Protein 4OVS (pdb70)

Radius of gyration: 34.83 Å; Cα contacts (8 Å, |Δi|>4): 1143; chains: 2; bounding box: 95×48×91 Å

Structure (mmCIF, N/CA/C/O backbone):
data_4OVS
#
_entry.id   4OVS
#
_cell.length_a   83.637
_cell.length_b   49.146
_cell.length_c   96.030
_cell.angle_alpha   90.000
_cell.angle_beta   109.330
_cell.angle_gamma   90.000
#
_symmetry.space_group_name_H-M   'P 1 21 1'
#
loop_
_entity.id
_entity.type
_entity.pdbx_description
1 polymer 'TRAP dicarboxylate transporter, DctP subunit'
2 non-polymer 'SUCCINIC ACID'
3 non-polymer 'CHLORIDE ION'
4 water water
#
loop_
_atom_site.group_PDB
_atom_site.id
_atom_site.type_symbol
_atom_site.label_atom_id
_atom_site.label_alt_id
_atom_site.label_comp_id
_atom_site.label_asym_id
_atom_site.label_entity_id
_atom_site.label_seq_id
_atom_site.pdbx_PDB_ins_code
_atom_site.Cartn_x
_atom_site.Cartn_y
_atom_site.Cartn_z
_atom_site.occupancy
_atom_site.B_iso_or_equiv
_atom_site.auth_seq_id
_atom_site.auth_comp_id
_atom_site.auth_asym_id
_atom_site.auth_atom_id
_atom_site.pdbx_PDB_model_num
ATOM 17 N N . ALA A 1 24 ? 69.214 29.184 85.273 1.00 49.38 22 ALA A N 1
ATOM 18 C CA . ALA A 1 24 ? 68.531 28.478 84.198 1.00 43.04 22 ALA A CA 1
ATOM 19 C C . ALA A 1 24 ? 68.782 29.262 82.923 1.00 42.73 22 ALA A C 1
ATOM 20 O O . ALA A 1 24 ? 68.735 30.491 82.926 1.00 43.67 22 ALA A O 1
ATOM 27 N N . GLU A 1 25 ? 69.091 28.545 81.849 1.00 32.41 23 GLU A N 1
ATOM 28 C CA . GLU A 1 25 ? 69.306 29.142 80.545 1.00 29.88 23 GLU A CA 1
ATOM 29 C C . GLU A 1 25 ? 67.948 29.372 79.872 1.00 28.29 23 GLU A C 1
ATOM 30 O O . GLU A 1 25 ? 67.844 30.193 79.007 1.00 32.17 23 GLU A O 1
ATOM 42 N N . TYR A 1 26 ? 66.912 28.630 80.285 1.00 30.57 24 TYR A N 1
ATOM 43 C CA . TYR A 1 26 ? 65.594 28.721 79.645 1.00 26.48 24 TYR A CA 1
ATOM 44 C C . TYR A 1 26 ? 64.492 28.621 80.685 1.00 27.33 24 TYR A C 1
ATOM 45 O O . TYR A 1 26 ? 64.621 27.886 81.677 1.00 29.47 24 TYR A O 1
ATOM 63 N N . THR A 1 27 ? 63.387 29.319 80.454 1.00 22.71 25 THR A N 1
ATOM 64 C CA . THR A 1 27 ? 62.268 29.276 81.368 1.00 25.94 25 THR A CA 1
ATOM 65 C C . THR A 1 27 ? 60.986 28.955 80.593 1.00 24.01 25 THR A C 1
ATOM 66 O O . THR A 1 27 ? 60.851 29.319 79.435 1.00 24.60 25 THR A O 1
ATOM 77 N N . ILE A 1 28 ? 60.033 28.312 81.262 1.00 23.70 26 ILE A N 1
ATOM 78 C CA . ILE A 1 28 ? 58.721 27.934 80.700 1.00 20.49 26 ILE A CA 1
ATOM 79 C C . ILE A 1 28 ? 57.613 28.388 81.680 1.00 21.54 26 ILE A C 1
ATOM 80 O O . ILE A 1 28 ? 57.728 28.140 82.890 1.00 23.12 26 ILE A O 1
ATOM 96 N N . LYS A 1 29 ? 56.549 29.010 81.157 1.00 23.27 27 LYS A N 1
ATOM 97 C CA . LYS A 1 29 ? 55.492 29.607 81.950 1.00 25.00 27 LYS A CA 1
ATOM 98 C C . LYS A 1 29 ? 54.250 28.791 81.690 1.00 22.18 27 LYS A C 1
ATOM 99 O O . LYS A 1 29 ? 53.754 28.749 80.557 1.00 21.34 27 LYS A O 1
ATOM 118 N N . VAL A 1 30 ? 53.769 28.154 82.750 1.00 22.15 28 VAL A N 1
ATOM 119 C CA . VAL A 1 30 ? 52.506 27.407 82.757 1.00 21.78 28 VAL A CA 1
ATOM 120 C C . VAL A 1 30 ? 51.416 28.253 83.411 1.00 19.42 28 VAL A C 1
ATOM 121 O O . VAL A 1 30 ? 51.657 28.892 84.433 1.00 21.04 28 VAL A O 1
ATOM 134 N N . THR A 1 31 ? 50.215 28.247 82.839 1.00 19.71 29 THR A N 1
ATOM 135 C CA . THR A 1 31 ? 49.151 29.084 83.337 1.00 23.36 29 THR A CA 1
ATOM 136 C C . THR A 1 31 ? 47.917 28.237 83.469 1.00 25.39 29 THR A C 1
ATOM 137 O O . THR A 1 31 ? 47.606 27.512 82.573 1.00 21.42 29 THR A O 1
ATOM 148 N N . HIS A 1 32 ? 47.257 28.316 84.624 1.00 25.06 30 HIS A N 1
ATOM 149 C CA . HIS A 1 32 ? 45.939 27.697 84.830 1.00 20.16 30 HIS A CA 1
ATOM 150 C C . HIS A 1 32 ? 45.114 28.446 85.892 1.00 25.50 30 HIS A C 1
ATOM 151 O O . HIS A 1 32 ? 45.631 29.383 86.549 1.00 24.25 30 HIS A O 1
ATOM 166 N N . VAL A 1 33 ? 43.841 28.051 86.025 1.00 20.61 31 VAL A N 1
ATOM 167 C CA . VAL A 1 33 ? 42.853 28.787 86.751 1.00 21.13 31 VAL A CA 1
ATOM 168 C C . VAL A 1 33 ? 42.416 28.167 88.094 1.00 25.04 31 VAL A C 1
ATOM 169 O O . VAL A 1 33 ? 41.568 28.747 88.797 1.00 19.34 31 VAL A O 1
ATOM 182 N N . VAL A 1 34 ? 42.938 26.989 88.419 1.00 24.15 32 VAL A N 1
ATOM 183 C CA . VAL A 1 34 ? 42.626 26.272 89.648 1.00 20.24 32 VAL A CA 1
ATOM 184 C C . VAL A 1 34 ? 43.640 26.398 90.796 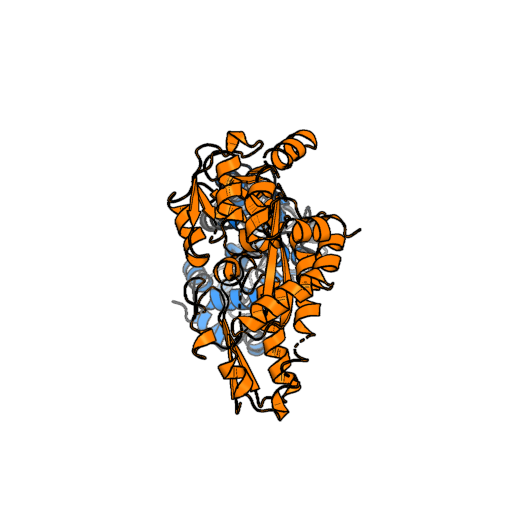1.00 18.42 32 VAL A C 1
ATOM 185 O O . VAL A 1 34 ? 44.721 26.993 90.667 1.00 18.12 32 VAL A O 1
ATOM 198 N N . SER A 1 35 ? 43.221 25.913 91.956 1.00 21.32 33 SER A N 1
ATOM 199 C CA . SER A 1 35 ? 44.063 25.910 93.151 1.00 18.89 33 SER A CA 1
ATOM 200 C C . SER A 1 35 ? 45.210 24.934 93.017 1.00 19.58 33 SER A C 1
ATOM 201 O O . SER A 1 35 ? 45.035 23.848 92.481 1.00 21.56 33 SER A O 1
ATOM 209 N N . PRO A 1 36 ? 46.380 25.263 93.568 1.00 19.41 34 PRO A N 1
ATOM 210 C CA . PRO A 1 36 ? 47.458 24.259 93.532 1.00 17.57 34 PRO A CA 1
ATOM 211 C C . PRO A 1 36 ? 47.145 23.014 94.342 1.00 20.66 34 PRO A C 1
ATOM 212 O O . PRO A 1 36 ? 47.813 21.991 94.189 1.00 27.44 34 PRO A O 1
ATOM 223 N N . ASN A 1 37 ? 46.150 23.081 95.205 1.00 22.94 35 ASN A N 1
ATOM 224 C CA . ASN A 1 37 ? 45.786 21.937 96.047 1.00 30.16 35 ASN A CA 1
ATOM 225 C C . ASN A 1 37 ? 44.920 20.879 95.361 1.00 26.21 35 ASN A C 1
ATOM 226 O O . ASN A 1 37 ? 44.545 19.903 95.996 1.00 28.31 35 ASN A O 1
ATOM 237 N N . THR A 1 38 ? 44.559 21.085 94.095 1.00 25.36 36 THR A N 1
ATOM 238 C CA . THR A 1 38 ? 43.748 20.135 93.354 1.00 20.13 36 THR A CA 1
ATOM 239 C C . THR A 1 38 ? 44.699 19.125 92.681 1.00 21.11 36 THR A C 1
ATOM 240 O O . THR A 1 38 ? 45.889 19.400 92.520 1.00 23.63 36 THR A O 1
ATOM 251 N N . PRO A 1 39 ? 44.188 17.978 92.237 1.00 20.22 37 PRO A N 1
ATOM 252 C CA . PRO A 1 39 ? 44.991 17.098 91.356 1.00 18.26 37 PRO A CA 1
ATOM 253 C C . PRO A 1 39 ? 45.644 17.814 90.139 1.00 20.73 37 PRO A C 1
ATOM 254 O O . PRO A 1 39 ? 46.812 17.635 89.884 1.00 18.74 37 PRO A O 1
ATOM 265 N N . LYS A 1 40 ? 44.889 18.641 89.443 1.00 19.64 38 LYS A N 1
ATOM 266 C CA . LYS A 1 40 ? 45.395 19.443 88.312 1.00 16.84 38 LYS A CA 1
ATOM 267 C C . LYS A 1 40 ? 46.507 20.385 88.708 1.00 17.27 38 LYS A C 1
ATOM 268 O O . LYS A 1 40 ? 47.464 20.558 87.996 1.00 21.48 38 LYS A O 1
ATOM 287 N N . GLY A 1 41 ? 46.358 21.026 89.846 1.00 17.69 39 GLY A N 1
ATOM 288 C CA . GLY A 1 41 ? 47.389 21.914 90.331 1.00 19.65 39 GLY A CA 1
ATOM 289 C C . GLY A 1 41 ? 48.636 21.184 90.774 1.00 16.63 39 GLY A C 1
ATOM 290 O O . GLY A 1 41 ? 49.764 21.660 90.548 1.00 16.07 39 GLY A O 1
ATOM 294 N N . LYS A 1 42 ? 48.441 20.061 91.462 1.00 20.43 40 LYS A N 1
ATOM 295 C CA . LYS A 1 42 ? 49.559 19.183 91.906 1.00 17.87 40 LYS A CA 1
ATOM 296 C C . LYS A 1 42 ? 50.260 18.620 90.680 1.00 15.16 40 LYS A C 1
ATOM 297 O O . LYS A 1 42 ? 51.477 18.534 90.634 1.00 18.98 40 LYS A O 1
ATOM 316 N N . GLY A 1 43 ? 49.485 18.295 89.659 1.00 15.87 41 GLY A N 1
ATOM 317 C CA . GLY A 1 43 ? 50.044 17.818 88.393 1.00 20.95 41 GLY A CA 1
ATOM 318 C C . GLY A 1 43 ? 50.935 18.850 87.697 1.00 17.51 41 GLY A C 1
ATOM 319 O O . GLY A 1 43 ? 52.012 18.525 87.162 1.00 16.99 41 GLY A O 1
ATOM 323 N N . ALA A 1 44 ? 50.495 20.108 87.662 1.00 22.72 42 ALA A N 1
ATOM 324 C CA . ALA A 1 44 ? 51.293 21.158 87.038 1.00 15.50 42 ALA A CA 1
ATOM 325 C C . ALA A 1 44 ? 52.624 21.341 87.791 1.00 21.44 42 ALA A C 1
ATOM 326 O O . ALA A 1 44 ? 53.672 21.453 87.179 1.00 21.93 42 ALA A O 1
ATOM 333 N N . ASP A 1 45 ? 52.557 21.361 89.133 1.00 26.92 43 ASP A N 1
ATOM 334 C CA . ASP A 1 45 ? 53.739 21.537 89.994 1.00 23.46 43 ASP A CA 1
ATOM 335 C C . ASP A 1 45 ? 54.693 20.346 89.892 1.00 17.18 43 ASP A C 1
ATOM 336 O O . ASP A 1 45 ? 55.924 20.502 89.889 1.00 20.26 43 ASP A O 1
ATOM 345 N N . PHE A 1 46 ? 54.143 19.169 89.720 1.00 19.28 44 PHE A N 1
ATOM 346 C CA . PHE A 1 46 ? 54.970 17.971 89.525 1.00 20.37 44 PHE A CA 1
ATOM 347 C C . PHE A 1 46 ? 55.683 18.048 88.178 1.00 20.19 44 PHE A C 1
ATOM 348 O O . PHE A 1 46 ? 56.887 17.847 88.084 1.00 18.42 44 PHE A O 1
ATOM 365 N N . PHE A 1 47 ? 54.952 18.396 87.142 1.00 15.45 45 PHE A N 1
ATOM 366 C CA . PHE A 1 47 ? 55.603 18.694 85.830 1.00 16.48 45 PHE A CA 1
ATOM 367 C C . PHE A 1 47 ? 56.739 19.635 85.975 1.00 24.19 45 PHE A C 1
ATOM 368 O O . PHE A 1 47 ? 57.843 19.359 85.517 1.00 20.22 45 PHE A O 1
ATOM 385 N N . ALA A 1 48 ? 56.515 20.741 86.689 1.00 19.48 46 ALA A N 1
ATOM 386 C CA . ALA A 1 48 ? 57.535 21.765 86.798 1.00 21.34 46 ALA A CA 1
ATOM 387 C C . ALA A 1 48 ? 58.787 21.239 87.487 1.00 19.84 46 ALA A C 1
ATOM 388 O O . ALA A 1 48 ? 59.923 21.440 87.034 1.00 23.04 46 ALA A O 1
ATOM 395 N N . LYS A 1 49 ? 58.583 20.534 88.571 1.00 19.22 47 LYS A N 1
ATOM 396 C CA . LYS A 1 49 ? 59.688 19.929 89.300 1.00 18.64 47 LYS A CA 1
ATOM 397 C C . LYS A 1 49 ? 60.487 18.928 88.435 1.00 25.53 47 LYS A C 1
ATOM 398 O O . LYS A 1 49 ? 61.718 18.905 88.464 1.00 21.54 47 LYS A O 1
ATOM 417 N N . ARG A 1 50 ? 59.790 18.091 87.674 1.00 25.14 48 ARG A N 1
ATOM 418 C CA . ARG A 1 50 ? 60.473 17.047 86.885 1.00 26.28 48 ARG A CA 1
ATOM 419 C C . ARG A 1 50 ? 61.297 17.620 85.698 1.00 20.91 48 ARG A C 1
ATOM 420 O O . ARG A 1 50 ? 62.412 17.151 85.412 1.00 24.52 48 ARG A O 1
ATOM 441 N N . VAL A 1 51 ? 60.767 18.619 85.015 1.00 20.48 49 VAL A N 1
ATOM 442 C CA . VAL A 1 51 ? 61.554 19.333 83.988 1.00 19.17 49 VAL A CA 1
ATOM 443 C C . VAL A 1 51 ? 62.895 19.810 84.563 1.00 23.36 49 VAL A C 1
ATOM 444 O O . VAL A 1 51 ? 63.932 19.556 83.983 1.00 24.38 49 VAL A O 1
ATOM 457 N N . GLY A 1 52 ? 62.873 20.504 85.699 1.00 26.36 50 GLY A N 1
ATOM 458 C CA . GLY A 1 52 ? 64.089 20.936 86.365 1.00 22.87 50 GLY A CA 1
ATOM 459 C C . GLY A 1 52 ? 65.081 19.799 86.623 1.00 27.80 50 GLY A C 1
ATOM 460 O O . GLY A 1 52 ? 66.273 19.924 86.338 1.00 28.25 50 GLY A O 1
ATOM 464 N N . GLU A 1 53 ? 64.592 18.705 87.203 1.00 28.06 51 GLU A N 1
ATOM 465 C CA . GLU A 1 53 ? 65.426 17.547 87.503 1.00 28.20 51 GLU A CA 1
ATOM 466 C C . GLU A 1 53 ? 65.964 16.905 86.221 1.00 25.57 51 GLU A C 1
ATOM 467 O O . GLU A 1 53 ? 67.146 16.691 86.096 1.00 23.85 51 GLU A O 1
ATOM 479 N N . LEU A 1 54 ? 65.110 16.675 85.246 1.00 20.33 52 LEU A N 1
ATOM 480 C CA . LEU A 1 54 ? 65.538 15.996 84.019 1.00 21.59 52 LEU A CA 1
ATOM 481 C C . LEU A 1 54 ? 66.461 16.844 83.146 1.00 22.70 52 LEU A C 1
ATOM 482 O O . LEU A 1 54 ? 67.197 16.313 82.331 1.00 30.04 52 LEU A O 1
ATOM 498 N N . THR A 1 55 ? 66.465 18.159 83.323 1.00 24.32 53 THR A N 1
ATOM 499 C CA . THR A 1 55 ? 67.326 18.982 82.504 1.00 24.81 53 THR A CA 1
ATOM 500 C C . THR A 1 55 ? 68.528 19.468 83.290 1.00 29.03 53 THR A C 1
ATOM 501 O O . THR A 1 55 ? 69.206 20.383 82.854 1.00 28.51 53 THR A O 1
ATOM 512 N N . ASN A 1 56 ? 68.794 18.843 84.427 1.00 27.76 54 ASN A N 1
ATOM 513 C CA . ASN A 1 56 ? 69.797 19.338 85.383 1.00 33.74 54 ASN A CA 1
ATOM 514 C C . ASN A 1 56 ? 69.876 20.860 85.577 1.00 32.47 54 ASN A C 1
ATOM 515 O O . ASN A 1 56 ? 70.961 21.439 85.599 1.00 33.00 54 ASN A O 1
ATOM 526 N N . GLY A 1 57 ? 68.726 21.508 85.692 1.00 32.49 55 GLY A N 1
ATOM 527 C CA . GLY A 1 57 ? 68.663 22.897 86.128 1.00 31.52 55 GLY A CA 1
ATOM 528 C C . GLY A 1 57 ? 68.764 23.882 84.984 1.00 32.64 55 GLY A C 1
ATOM 529 O O . GLY A 1 57 ? 68.766 25.101 85.164 1.00 29.78 55 GLY A O 1
ATOM 533 N N . LYS A 1 58 ? 68.835 23.352 83.779 1.00 33.30 56 LYS A N 1
ATOM 534 C CA . LYS A 1 58 ? 69.038 24.165 82.603 1.00 31.25 56 LYS A CA 1
ATOM 535 C C . LYS A 1 58 ? 67.724 24.859 82.253 1.00 29.38 56 LYS A C 1
ATOM 536 O O . LYS A 1 58 ? 67.733 25.995 81.790 1.00 26.47 56 LYS A O 1
ATOM 555 N N . VAL A 1 59 ? 66.615 24.145 82.454 1.00 28.11 57 VAL A N 1
ATOM 556 C CA . VAL A 1 59 ? 65.280 24.684 82.252 1.00 21.13 57 VAL A CA 1
ATOM 557 C C . VAL A 1 59 ? 64.529 24.799 83.575 1.00 26.46 57 VAL A C 1
ATOM 558 O O . VAL A 1 59 ? 64.495 23.842 84.370 1.00 26.15 57 VAL A O 1
ATOM 571 N N . GLU A 1 60 ? 63.932 25.972 83.796 1.00 20.59 58 GLU A N 1
ATOM 572 C CA . GLU A 1 60 ? 63.119 26.257 84.989 1.00 23.43 58 GLU A CA 1
ATOM 573 C C . GLU A 1 60 ? 61.654 26.523 84.566 1.00 19.40 58 GLU A C 1
ATOM 574 O O . GLU A 1 60 ? 61.401 27.365 83.731 1.00 26.75 58 GLU A O 1
ATOM 586 N N . VAL A 1 61 ? 60.720 25.756 85.111 1.00 18.23 59 VAL A N 1
ATOM 587 C CA . VAL A 1 61 ? 59.293 25.910 84.788 1.00 17.57 59 VAL A CA 1
ATOM 588 C C . VAL A 1 61 ? 58.618 26.653 85.964 1.00 22.19 59 VAL A C 1
ATOM 589 O O . VAL A 1 61 ? 58.746 26.210 87.116 1.00 18.59 59 VAL A O 1
ATOM 602 N N . ILE A 1 62 ? 57.970 27.776 85.684 1.00 21.95 60 ILE A N 1
ATOM 603 C CA . ILE A 1 62 ? 57.238 28.545 86.701 1.00 20.67 60 ILE A CA 1
ATOM 604 C C . ILE A 1 62 ? 55.735 28.407 86.405 1.00 24.72 60 ILE A C 1
ATOM 605 O O . ILE A 1 62 ? 55.276 28.617 85.284 1.00 21.73 60 ILE A O 1
ATOM 621 N N . VAL A 1 63 ? 54.991 27.985 87.413 1.00 21.34 61 VAL A N 1
ATOM 622 C CA . VAL A 1 63 ? 53.564 27.714 87.294 1.00 21.79 61 VAL A CA 1
ATOM 623 C C . VAL A 1 63 ? 52.776 28.839 88.000 1.00 24.11 61 VAL A C 1
ATOM 624 O O . VAL A 1 63 ? 53.007 29.133 89.166 1.00 23.89 61 VAL A O 1
ATOM 637 N N . PHE A 1 64 ? 51.849 29.461 87.272 1.00 16.95 62 PHE A N 1
ATOM 638 C CA . PHE A 1 64 ? 50.966 30.445 87.789 1.00 17.37 62 PHE A CA 1
ATOM 639 C C . PHE A 1 64 ? 49.541 29.895 87.895 1.00 17.69 62 PHE A C 1
ATOM 640 O O . PHE A 1 64 ? 48.819 29.813 86.902 1.00 20.32 62 PHE A O 1
ATOM 657 N N . PRO A 1 65 ? 49.115 29.512 89.102 1.00 18.30 63 PRO A N 1
ATOM 658 C CA . PRO A 1 65 ? 47.758 29.006 89.265 1.00 18.30 63 PRO A CA 1
ATOM 659 C C . PRO A 1 65 ? 46.729 30.102 89.493 1.00 22.58 63 PRO A C 1
ATOM 660 O O . PRO A 1 65 ? 47.085 31.288 89.443 1.00 22.09 63 PRO A O 1
ATOM 671 N N . ASN A 1 66 ? 45.475 29.704 89.749 1.00 23.66 64 ASN A N 1
ATOM 672 C CA . ASN A 1 66 ? 44.437 30.621 90.192 1.00 20.82 64 ASN A CA 1
ATOM 673 C C . ASN A 1 66 ? 44.308 31.869 89.283 1.00 22.62 64 ASN A C 1
ATOM 674 O O . ASN A 1 66 ? 43.997 32.954 89.736 1.00 22.30 64 ASN A O 1
ATOM 685 N N . SER A 1 67 ? 44.569 31.714 87.990 1.00 18.16 65 SER A N 1
ATOM 686 C CA . SER A 1 67 ? 44.487 32.838 87.060 1.00 18.84 65 SER A CA 1
ATOM 687 C C . SER A 1 67 ? 45.431 34.011 87.386 1.00 26.25 65 SER A C 1
ATOM 688 O O . SER A 1 67 ? 45.129 35.154 87.064 1.00 25.38 65 SER A O 1
ATOM 696 N N . GLN A 1 68 ? 46.571 33.744 88.018 1.00 28.45 66 GLN A N 1
ATOM 697 C CA . GLN A 1 68 ? 47.472 34.818 88.373 1.00 20.97 66 GLN A CA 1
ATOM 698 C C . GLN A 1 68 ? 48.047 35.467 87.182 1.00 26.50 66 GLN A C 1
ATOM 699 O O . GLN A 1 68 ? 48.216 36.676 87.188 1.00 28.71 66 GLN A O 1
ATOM 713 N N . LEU A 1 69 ? 48.359 34.684 86.151 1.00 27.13 67 LEU A N 1
ATOM 714 C CA . LEU A 1 69 ? 48.892 35.280 84.924 1.00 28.55 67 LEU A CA 1
ATOM 715 C C . LEU A 1 69 ? 47.799 35.543 83.888 1.00 31.74 67 LEU A C 1
ATOM 716 O O . LEU A 1 69 ? 47.702 36.642 83.359 1.00 29.22 67 LEU A O 1
ATOM 732 N N . TYR A 1 70 ? 46.978 34.534 83.616 1.00 25.03 68 TYR A N 1
ATOM 733 C CA . TYR A 1 70 ? 45.863 34.629 82.637 1.00 28.54 68 TYR A CA 1
ATOM 734 C C . TYR A 1 70 ? 44.700 33.762 83.094 1.00 24.60 68 TYR A C 1
ATOM 735 O O . TYR A 1 70 ? 44.894 32.659 83.661 1.00 28.69 68 TYR A O 1
ATOM 753 N N . GLY A 1 71 ? 43.490 34.284 82.877 1.00 26.20 69 GLY A N 1
ATOM 754 C CA . GLY A 1 71 ? 42.261 33.580 83.152 1.00 26.15 69 GLY A CA 1
ATOM 755 C C . GLY A 1 71 ? 41.622 32.907 81.955 1.00 26.57 69 GLY A C 1
ATOM 756 O O . GLY A 1 71 ? 42.196 32.898 80.889 1.00 27.40 69 GLY A O 1
ATOM 760 N N . ASP A 1 72 ? 40.412 32.375 82.147 1.00 27.44 70 ASP A N 1
ATOM 761 C CA . ASP A 1 72 ? 39.706 31.608 81.120 1.00 28.91 70 ASP A CA 1
ATOM 762 C C . ASP A 1 72 ? 39.670 32.370 79.808 1.00 29.05 70 ASP A C 1
ATOM 763 O O . ASP A 1 72 ? 39.791 31.796 78.697 1.00 28.46 70 ASP A O 1
ATOM 772 N N . GLY A 1 73 ? 39.451 33.671 79.944 1.00 29.84 71 GLY A N 1
ATOM 773 C CA . GLY A 1 73 ? 39.161 34.513 78.796 1.00 36.04 71 GLY A CA 1
ATOM 774 C C . GLY A 1 73 ? 40.382 34.993 78.053 1.00 32.28 71 GLY A C 1
ATOM 775 O O . GLY A 1 73 ? 40.256 35.573 76.977 1.00 39.78 71 GLY A O 1
ATOM 779 N N . GLU A 1 74 ? 41.558 34.788 78.641 1.00 29.57 72 GLU A N 1
ATOM 780 C CA . GLU A 1 74 ? 42.792 35.325 78.097 1.00 28.07 72 GLU A CA 1
ATOM 781 C C . GLU A 1 74 ? 43.847 34.264 77.769 1.00 31.77 72 GLU A C 1
ATOM 782 O O . GLU A 1 74 ? 44.753 34.539 76.982 1.00 29.79 72 GLU A O 1
ATOM 794 N N . GLU A 1 75 ? 43.716 33.047 78.301 1.00 30.01 73 GLU A N 1
ATOM 795 C CA . GLU A 1 75 ? 44.809 32.073 78.165 1.00 24.61 73 GLU A CA 1
ATOM 796 C C . GLU A 1 75 ? 45.039 31.632 76.727 1.00 28.09 73 GLU A C 1
ATOM 797 O O . GLU A 1 75 ? 46.163 31.357 76.353 1.00 27.33 73 GLU A O 1
ATOM 826 N N . LYS A 1 77 ? 44.613 33.127 73.619 1.00 35.36 75 LYS A N 1
ATOM 827 C CA . LYS A 1 77 ? 45.337 34.117 72.842 1.00 33.67 75 LYS A CA 1
ATOM 828 C C . LYS A 1 77 ? 46.774 34.159 73.345 1.00 34.27 75 LYS A C 1
ATOM 829 O O . LYS A 1 77 ? 47.714 34.279 72.588 1.00 32.42 75 LYS A O 1
ATOM 848 N N . ALA A 1 78 ? 46.926 34.081 74.662 1.00 36.11 76 ALA A N 1
ATOM 849 C CA . ALA A 1 78 ? 48.238 34.137 75.264 1.00 32.38 76 ALA A CA 1
ATOM 850 C C . ALA A 1 78 ? 49.111 33.049 74.701 1.00 26.24 76 ALA A C 1
ATOM 851 O O . ALA A 1 78 ? 50.266 33.268 74.452 1.00 29.98 76 ALA A O 1
ATOM 858 N N . LEU A 1 79 ? 48.561 31.851 74.551 1.00 28.97 77 LEU A N 1
ATOM 859 C CA . LEU A 1 79 ? 49.315 30.744 73.992 1.00 32.08 77 LEU A CA 1
ATOM 860 C C . LEU A 1 79 ? 49.576 31.018 72.501 1.00 31.36 77 LEU A C 1
ATOM 861 O O . LEU A 1 79 ? 50.688 30.857 72.021 1.00 30.85 77 LEU A O 1
ATOM 877 N N . LYS A 1 80 ? 48.571 31.490 71.772 1.00 39.04 78 LYS A N 1
ATOM 878 C CA . LYS A 1 80 ? 48.794 31.818 70.372 1.00 40.38 78 LYS A CA 1
ATOM 879 C C . LYS A 1 80 ? 49.972 32.767 70.194 1.00 39.83 78 LYS A C 1
ATOM 880 O O . LYS A 1 80 ? 50.776 32.591 69.292 1.00 36.65 78 LYS A O 1
ATOM 899 N N . LEU A 1 81 ? 50.081 33.758 71.061 1.00 33.99 79 LEU A N 1
ATOM 900 C CA . LEU A 1 81 ? 51.107 34.795 70.918 1.00 34.67 79 LEU A CA 1
ATOM 901 C C . LEU A 1 81 ? 52.444 34.392 71.550 1.00 35.27 79 LEU A C 1
ATOM 902 O O . LEU A 1 81 ? 53.447 35.067 71.342 1.00 36.97 79 LEU A O 1
ATOM 918 N N . GLY A 1 82 ? 52.451 33.315 72.333 1.00 31.95 80 GLY A N 1
ATOM 919 C CA . GLY A 1 82 ? 53.655 32.872 73.043 1.00 32.07 80 GLY A CA 1
ATOM 920 C C . GLY A 1 82 ? 53.957 33.560 74.367 1.00 29.95 80 GLY A C 1
ATOM 921 O O . GLY A 1 82 ? 55.042 33.415 74.952 1.00 32.85 80 GLY A O 1
ATOM 925 N N . ASN A 1 83 ? 53.005 34.337 74.841 1.00 28.18 81 ASN A N 1
ATOM 926 C CA . ASN A 1 83 ? 53.101 34.972 76.175 1.00 27.27 81 ASN A CA 1
ATOM 927 C C . ASN A 1 83 ? 52.864 33.980 77.335 1.00 28.14 81 ASN A C 1
ATOM 928 O O . ASN A 1 83 ? 53.192 34.234 78.495 1.00 30.38 81 ASN A O 1
ATOM 939 N N . ALA A 1 84 ? 52.281 32.849 77.012 1.00 27.11 82 ALA A N 1
ATOM 940 C CA . ALA A 1 84 ? 52.250 31.730 77.933 1.00 25.84 82 ALA A CA 1
ATOM 941 C C . ALA A 1 84 ? 52.575 30.528 77.066 1.00 29.78 82 ALA A C 1
ATOM 942 O O . ALA A 1 84 ? 52.425 30.580 75.841 1.00 24.44 82 ALA A O 1
ATOM 949 N N . HIS A 1 85 ? 53.045 29.462 77.693 1.00 25.54 83 HIS A N 1
ATOM 950 C CA . HIS A 1 85 ? 53.619 28.361 76.970 1.00 23.66 83 HIS A CA 1
ATOM 951 C C . HIS A 1 85 ? 52.822 27.089 77.096 1.00 26.16 83 HIS A C 1
ATOM 952 O O . HIS A 1 85 ? 52.718 26.325 76.153 1.00 20.97 83 HIS A O 1
ATOM 967 N N . ILE A 1 86 ? 52.290 26.841 78.285 1.00 21.93 84 ILE A N 1
ATOM 968 C CA . ILE A 1 86 ? 51.605 25.582 78.581 1.00 24.64 84 ILE A CA 1
ATOM 969 C C . ILE A 1 86 ? 50.344 25.878 79.373 1.00 23.29 84 ILE A C 1
ATOM 970 O O . ILE A 1 86 ? 50.343 26.694 80.293 1.00 19.93 84 ILE A O 1
ATOM 986 N N . ALA A 1 87 ? 49.247 25.277 78.946 1.00 22.52 85 ALA A N 1
ATOM 987 C CA . ALA A 1 87 ? 47.991 25.389 79.630 1.00 20.82 85 ALA A CA 1
ATOM 988 C C . ALA A 1 87 ? 47.280 24.014 79.764 1.00 23.10 85 ALA A C 1
ATOM 989 O O . ALA A 1 87 ? 47.687 23.008 79.135 1.00 23.67 85 ALA A O 1
ATOM 1013 N N . PRO A 1 89 ? 43.386 23.560 79.825 1.00 20.40 87 PRO A N 1
ATOM 1014 C CA . PRO A 1 89 ? 41.993 24.027 79.822 1.00 27.68 87 PRO A CA 1
ATOM 1015 C C . PRO A 1 89 ? 41.002 22.907 79.893 1.00 23.83 87 PRO A C 1
ATOM 1016 O O . PRO A 1 89 ? 41.288 21.839 79.390 1.00 23.95 87 PRO A O 1
ATOM 1027 N N . SER A 1 90 ? 39.845 23.116 80.523 1.00 25.16 88 SER A N 1
ATOM 1028 C CA . SER A 1 90 ? 38.811 22.080 80.508 1.00 22.57 88 SER A CA 1
ATOM 1029 C C . SER A 1 90 ? 38.228 21.961 79.081 1.00 29.46 88 SER A C 1
ATOM 1030 O O . SER A 1 90 ? 38.361 22.870 78.272 1.00 24.24 88 SER A O 1
ATOM 1038 N N . PHE A 1 91 ? 37.583 20.833 78.791 1.00 32.56 89 PHE A N 1
ATOM 1039 C CA . PHE A 1 91 ? 37.053 20.571 77.457 1.00 33.05 89 PHE A CA 1
ATOM 1040 C C . PHE A 1 91 ? 36.159 21.713 76.969 1.00 30.11 89 PHE A C 1
ATOM 1041 O O . PHE A 1 91 ? 36.184 22.112 75.805 1.00 26.84 89 PHE A O 1
ATOM 1058 N N . SER A 1 92 ? 35.321 22.208 77.846 1.00 22.67 90 SER A N 1
ATOM 1059 C CA . SER A 1 92 ? 34.386 23.300 77.484 1.00 30.87 90 SER A CA 1
ATOM 1060 C C . SER A 1 92 ? 35.105 24.517 76.915 1.00 28.16 90 SER A C 1
ATOM 1061 O O . SER A 1 92 ? 34.553 25.249 76.101 1.00 25.91 90 SER A O 1
ATOM 1069 N N . LYS A 1 93 ? 36.327 24.741 77.374 1.00 25.44 91 LYS A N 1
ATOM 1070 C CA . LYS A 1 93 ? 37.087 25.909 77.025 1.00 26.08 91 LYS A CA 1
ATOM 1071 C C . LYS A 1 93 ? 37.539 25.852 75.553 1.00 32.31 91 LYS A C 1
ATOM 1072 O O . LYS A 1 93 ? 37.872 26.866 74.979 1.00 28.91 91 LYS A O 1
ATOM 1091 N N . PHE A 1 94 ? 37.512 24.666 74.952 1.00 26.16 92 PHE A N 1
ATOM 1092 C CA . PHE A 1 94 ? 37.884 24.476 73.547 1.00 30.07 92 PHE A CA 1
ATOM 1093 C C . PHE A 1 94 ? 36.711 24.569 72.572 1.00 35.02 92 PHE A C 1
ATOM 1094 O O . PHE A 1 94 ? 36.893 24.541 71.348 1.00 32.25 92 PHE A O 1
ATOM 1111 N N . THR A 1 95 ? 35.500 24.650 73.094 1.00 36.98 93 THR A N 1
ATOM 1112 C CA . THR A 1 95 ? 34.340 24.406 72.242 1.00 38.67 93 THR A CA 1
ATOM 1113 C C . THR A 1 95 ? 34.053 25.488 71.197 1.00 37.43 93 THR A C 1
ATOM 1114 O O . THR A 1 95 ? 33.320 25.231 70.259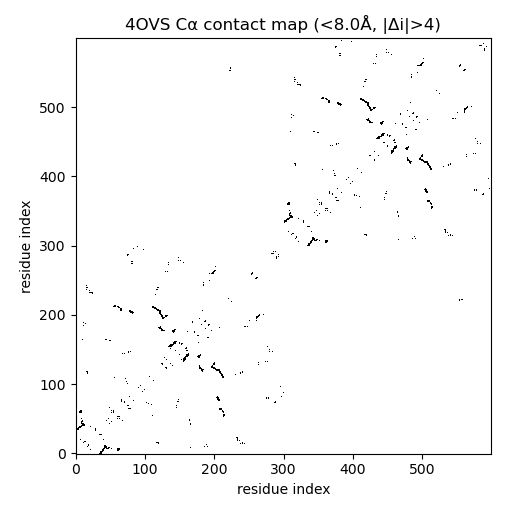 1.00 35.73 93 THR A O 1
ATOM 1125 N N . SER A 1 96 ? 34.637 26.675 71.330 1.00 42.88 94 SER A N 1
ATOM 1126 C CA . SER A 1 96 ? 34.510 27.652 70.260 1.00 42.10 94 SER A CA 1
ATOM 1127 C C . SER A 1 96 ? 35.480 27.368 69.095 1.00 44.69 94 SER A C 1
ATOM 1128 O O . SER A 1 96 ? 35.132 27.622 67.967 1.00 49.93 94 SER A O 1
ATOM 1136 N N . LEU A 1 97 ? 36.681 26.854 69.377 1.00 38.00 95 LEU A N 1
ATOM 1137 C CA . LEU A 1 97 ? 37.667 26.467 68.364 1.00 40.78 95 LEU A CA 1
ATOM 1138 C C . LEU A 1 97 ? 37.327 25.127 67.749 1.00 41.67 95 LEU A C 1
ATOM 1139 O O . LEU A 1 97 ? 37.507 24.912 66.544 1.00 40.52 95 LEU A O 1
ATOM 1155 N N . VAL A 1 98 ? 36.896 24.202 68.607 1.00 38.24 96 VAL A N 1
ATOM 1156 C CA . VAL A 1 98 ? 36.545 22.843 68.187 1.00 37.49 96 VAL A CA 1
ATOM 1157 C C . VAL A 1 98 ? 35.202 22.425 68.750 1.00 40.97 96 VAL A C 1
ATOM 1158 O O . VAL A 1 98 ? 35.135 21.802 69.827 1.00 38.59 96 VAL A O 1
ATOM 1171 N N . PRO A 1 99 ? 34.123 22.774 68.038 1.00 39.81 97 PRO A N 1
ATOM 1172 C CA . PRO A 1 99 ? 32.758 22.470 68.468 1.00 38.52 97 PRO A CA 1
ATOM 1173 C C . PRO A 1 99 ? 32.573 21.051 68.960 1.00 37.10 97 PRO A C 1
ATOM 1174 O O . PRO A 1 99 ? 31.840 20.834 69.942 1.00 39.91 97 PRO A O 1
ATOM 1185 N N . GLU A 1 100 ? 33.254 20.099 68.334 1.00 38.34 98 GLU A N 1
ATOM 1186 C CA . GLU A 1 100 ? 33.050 18.686 68.654 1.00 39.07 98 GLU A CA 1
ATOM 1187 C C . GLU A 1 100 ? 33.488 18.330 70.077 1.00 34.08 98 GLU A C 1
ATOM 1188 O O . GLU A 1 100 ? 33.054 17.321 70.630 1.00 32.43 98 GLU A O 1
ATOM 1217 N N . GLN A 1 102 ? 32.480 19.466 72.514 1.00 39.93 100 GLN A N 1
ATOM 1218 C CA . GLN A 1 102 ? 31.271 19.468 73.346 1.00 37.61 100 GLN A CA 1
ATOM 1219 C C . GLN A 1 102 ? 30.762 18.065 73.623 1.00 37.17 100 GLN A C 1
ATOM 1220 O O . GLN A 1 102 ? 29.925 17.859 74.509 1.00 37.19 100 GLN A O 1
ATOM 1234 N N . LEU A 1 103 ? 31.240 17.093 72.860 1.00 31.44 101 LEU A N 1
ATOM 1235 C CA . LEU A 1 103 ? 30.918 15.700 73.130 1.00 32.43 101 LEU A CA 1
ATOM 1236 C C . LEU A 1 103 ? 31.114 15.329 74.623 1.00 27.51 101 LEU A C 1
ATOM 1237 O O . LEU A 1 103 ? 30.261 14.724 75.224 1.00 25.84 101 LEU A O 1
ATOM 1253 N N . PHE A 1 104 ? 32.232 15.719 75.196 1.00 32.93 102 PHE A N 1
ATOM 1254 C CA . PHE A 1 104 ? 32.594 15.334 76.553 1.00 29.28 102 PHE A CA 1
ATOM 1255 C C . PHE A 1 104 ? 31.807 16.121 77.654 1.00 32.16 102 PHE A C 1
ATOM 1256 O O . PHE A 1 104 ? 31.852 15.775 78.830 1.00 29.77 102 PHE A O 1
ATOM 1273 N N . ASP A 1 105 ? 31.089 17.166 77.258 1.00 32.13 103 ASP A N 1
ATOM 1274 C CA . ASP A 1 105 ? 30.203 17.920 78.150 1.00 28.77 103 ASP A CA 1
ATOM 1275 C C . ASP A 1 105 ? 28.780 17.374 78.210 1.00 31.56 103 ASP A C 1
ATOM 1276 O O . ASP A 1 105 ? 28.003 17.775 79.059 1.00 28.73 103 ASP A O 1
ATOM 1285 N N . LEU A 1 106 ? 28.406 16.500 77.285 1.00 28.76 104 LEU A N 1
ATOM 1286 C CA . LEU A 1 106 ? 27.016 16.042 77.245 1.00 28.56 104 LEU A CA 1
ATOM 1287 C C . LEU A 1 106 ? 26.629 15.388 78.559 1.00 31.91 104 LEU A C 1
ATOM 1288 O O . LEU A 1 106 ? 27.394 14.628 79.129 1.00 25.59 104 LEU A O 1
ATOM 1304 N N . PRO A 1 107 ? 25.444 15.705 79.064 1.00 34.95 105 PRO A N 1
ATOM 1305 C CA . PRO A 1 107 ? 25.072 15.156 80.372 1.00 37.06 105 PRO A CA 1
ATOM 1306 C C . PRO A 1 107 ? 24.902 13.635 80.366 1.00 37.69 105 PRO A C 1
ATOM 1307 O O . PRO A 1 107 ? 24.229 13.087 79.521 1.00 34.11 105 PRO A O 1
ATOM 1318 N N . PHE A 1 108 ? 25.571 12.971 81.304 1.00 31.19 106 PHE A N 1
ATOM 1319 C CA . PHE A 1 108 ? 25.501 11.525 81.456 1.00 28.58 106 PHE A CA 1
ATOM 1320 C C . PHE A 1 108 ? 26.119 10.714 80.320 1.00 30.07 106 PHE A C 1
ATOM 1321 O O . PHE A 1 108 ? 25.841 9.532 80.210 1.00 37.51 106 PHE A O 1
ATOM 1338 N N . ILE A 1 109 ? 26.994 11.317 79.523 1.00 34.06 107 ILE A N 1
ATOM 1339 C CA . ILE A 1 109 ? 27.625 10.585 78.421 1.00 35.33 107 ILE A CA 1
ATOM 1340 C C . ILE A 1 109 ? 28.622 9.514 78.934 1.00 31.67 107 ILE A C 1
ATOM 1341 O O . ILE A 1 109 ? 28.746 8.430 78.366 1.00 27.95 107 ILE A O 1
ATOM 1357 N N . PHE A 1 110 ? 29.312 9.800 80.031 1.00 24.23 108 PHE A N 1
ATOM 1358 C CA . PHE A 1 110 ? 30.294 8.854 80.581 1.00 28.68 108 PHE A CA 1
ATOM 1359 C C . PHE A 1 110 ? 29.681 8.090 81.771 1.00 32.18 108 PHE A C 1
ATOM 1360 O O . PHE A 1 110 ? 29.204 8.727 82.722 1.00 27.58 108 PHE A O 1
ATOM 1377 N N . ARG A 1 111 ? 29.724 6.752 81.733 1.00 32.82 109 ARG A N 1
ATOM 1378 C CA . ARG A 1 111 ? 29.101 5.893 82.739 1.00 30.62 109 ARG A CA 1
ATOM 1379 C C . ARG A 1 111 ? 29.902 5.850 84.005 1.00 32.67 109 ARG A C 1
ATOM 1380 O O . ARG A 1 111 ? 29.346 5.630 85.073 1.00 36.45 109 ARG A O 1
ATOM 1401 N N . ASP A 1 112 ? 31.214 6.011 83.888 1.00 27.17 110 ASP A N 1
ATOM 1402 C CA . ASP A 1 112 ? 32.105 5.878 85.027 1.00 23.86 110 ASP A CA 1
ATOM 1403 C C . ASP A 1 112 ? 33.506 6.134 84.523 1.00 27.71 110 ASP A C 1
ATOM 1404 O O . ASP A 1 112 ? 33.668 6.496 83.355 1.00 31.12 110 ASP A O 1
ATOM 1413 N N . LYS A 1 113 ? 34.516 5.997 85.378 1.00 29.30 111 LYS A N 1
ATOM 1414 C CA . LYS A 1 113 ? 35.869 6.350 84.990 1.00 29.49 111 LYS A CA 1
ATOM 1415 C C . LYS A 1 113 ? 36.461 5.329 84.049 1.00 31.95 111 LYS A C 1
ATOM 1416 O O . LYS A 1 113 ? 37.328 5.646 83.228 1.00 32.37 111 LYS A O 1
ATOM 1435 N N . ASP A 1 114 ? 36.033 4.080 84.189 1.00 32.55 112 ASP A N 1
ATOM 1436 C CA . ASP A 1 114 ? 36.503 3.039 83.301 1.00 31.32 112 ASP A CA 1
ATOM 1437 C C . ASP A 1 114 ? 36.093 3.411 81.875 1.00 34.81 112 ASP A C 1
ATOM 1438 O O . ASP A 1 114 ? 36.886 3.342 80.938 1.00 36.43 112 ASP A O 1
ATOM 1447 N N . HIS A 1 115 ? 34.828 3.791 81.714 1.00 30.57 113 HIS A N 1
ATOM 1448 C CA . HIS A 1 115 ? 34.332 4.213 80.415 1.00 30.66 113 HIS A CA 1
ATOM 1449 C C . HIS A 1 115 ? 35.159 5.390 79.889 1.00 30.78 113 HIS A C 1
ATOM 1450 O O . HIS A 1 115 ? 35.679 5.347 78.777 1.00 31.33 113 HIS A O 1
ATOM 1465 N N . LEU A 1 116 ? 35.290 6.428 80.715 1.00 28.92 114 LEU A N 1
ATOM 1466 C CA . LEU A 1 116 ? 36.006 7.652 80.364 1.00 30.66 114 LEU A CA 1
ATOM 1467 C C . LEU A 1 116 ? 37.392 7.400 79.788 1.00 26.97 114 LEU A C 1
ATOM 1468 O O . LEU A 1 116 ? 37.767 7.881 78.709 1.00 24.22 114 LEU A O 1
ATOM 1484 N N . TYR A 1 117 ? 38.197 6.661 80.529 1.00 27.42 115 TYR A N 1
ATOM 1485 C CA . TYR A 1 117 ? 39.575 6.481 80.118 1.00 26.37 115 TYR A CA 1
ATOM 1486 C C . TYR A 1 117 ? 39.694 5.653 78.806 1.00 38.26 115 TYR A C 1
ATOM 1487 O O . TYR A 1 117 ? 40.590 5.894 77.998 1.00 32.09 115 TYR A O 1
ATOM 1505 N N . LYS A 1 118 ? 38.772 4.708 78.596 1.00 35.83 116 LYS A N 1
ATOM 1506 C CA . LYS A 1 118 ? 38.726 3.968 77.347 1.00 37.47 116 LYS A CA 1
ATOM 1507 C C . LYS A 1 118 ? 38.413 4.901 76.186 1.00 33.19 116 LYS A C 1
ATOM 1508 O O . LYS A 1 118 ? 38.866 4.680 75.072 1.00 34.72 116 LYS A O 1
ATOM 1527 N N . VAL A 1 119 ? 37.617 5.928 76.428 1.00 26.18 117 VAL A N 1
ATOM 1528 C CA . VAL A 1 119 ? 37.356 6.907 75.388 1.00 30.99 117 VAL A CA 1
ATOM 1529 C C . VAL A 1 119 ? 38.548 7.837 75.178 1.00 31.04 117 VAL A C 1
ATOM 1530 O O . VAL A 1 119 ? 39.059 7.974 74.047 1.00 30.26 117 VAL A O 1
ATOM 1543 N N . LEU A 1 120 ? 39.017 8.432 76.258 1.00 28.90 118 LEU A N 1
ATOM 1544 C CA . LEU A 1 120 ? 40.091 9.420 76.188 1.00 31.04 118 LEU A CA 1
ATOM 1545 C C . LEU A 1 120 ? 41.386 8.842 75.652 1.00 31.27 118 LEU A C 1
ATOM 1546 O O . LEU A 1 120 ? 42.037 9.484 74.844 1.00 27.84 118 LEU A O 1
ATOM 1562 N N . ASP A 1 121 ? 41.784 7.644 76.080 1.00 30.67 119 ASP A N 1
ATOM 1563 C CA . ASP A 1 121 ? 43.034 7.108 75.570 1.00 28.43 119 ASP A CA 1
ATOM 1564 C C . ASP A 1 121 ? 42.821 6.176 74.364 1.00 33.87 119 ASP A C 1
ATOM 1565 O O . ASP A 1 121 ? 43.676 5.360 74.067 1.00 34.56 119 ASP A O 1
ATOM 1574 N N . GLY A 1 122 ? 41.692 6.319 73.676 1.00 32.79 120 GLY A N 1
ATOM 1575 C CA . GLY A 1 122 ? 41.347 5.473 72.557 1.00 38.99 120 GLY A CA 1
ATOM 1576 C C . GLY A 1 122 ? 41.029 6.317 71.339 1.00 37.75 120 GLY A C 1
ATOM 1577 O O . GLY A 1 122 ? 41.461 7.470 71.230 1.00 35.22 120 GLY A O 1
ATOM 1581 N N . GLU A 1 123 ? 40.248 5.754 70.432 1.00 41.44 121 GLU A N 1
ATOM 1582 C CA . GLU A 1 123 ? 40.007 6.355 69.116 1.00 42.77 121 GLU A CA 1
ATOM 1583 C C . GLU A 1 123 ? 39.390 7.769 69.156 1.00 36.37 121 GLU A C 1
ATOM 1584 O O . GLU A 1 123 ? 39.855 8.674 68.465 1.00 33.03 121 GLU A O 1
ATOM 1596 N N . VAL A 1 124 ? 38.342 7.953 69.954 1.00 37.37 122 VAL A N 1
ATOM 1597 C CA . VAL A 1 124 ? 37.658 9.250 70.031 1.00 35.78 122 VAL A CA 1
ATOM 1598 C C . VAL A 1 124 ? 38.560 10.304 70.645 1.00 37.13 122 VAL A C 1
ATOM 1599 O O . VAL A 1 124 ? 38.687 11.413 70.116 1.00 37.06 122 VAL A O 1
ATOM 1612 N N . GLY A 1 125 ? 39.196 9.965 71.760 1.00 32.05 123 GLY A N 1
ATOM 1613 C CA . GLY A 1 125 ? 40.185 10.857 72.326 1.00 31.15 123 GLY A CA 1
ATOM 1614 C C . GLY A 1 125 ? 41.144 11.372 71.266 1.00 33.01 123 GLY A C 1
ATOM 1615 O O . GLY A 1 125 ? 41.459 12.554 71.236 1.00 28.78 123 GLY A O 1
ATOM 1619 N N . GLN A 1 126 ? 41.619 10.489 70.386 1.00 28.93 124 GLN A N 1
ATOM 1620 C CA . GLN A 1 126 ? 42.637 10.899 69.406 1.00 31.64 124 GLN A CA 1
ATOM 1621 C C . GLN A 1 126 ? 42.050 11.801 68.329 1.00 27.07 124 GLN A C 1
ATOM 1622 O O . GLN A 1 126 ? 42.693 12.748 67.894 1.00 29.13 124 GLN A O 1
ATOM 1636 N N . ILE A 1 127 ? 40.819 11.516 67.920 1.00 27.91 125 ILE A N 1
ATOM 1637 C CA . ILE A 1 127 ? 40.145 12.339 66.925 1.00 28.99 125 ILE A CA 1
ATOM 1638 C C . ILE A 1 127 ? 40.033 13.773 67.419 1.00 33.55 125 ILE A C 1
ATOM 1639 O O . ILE A 1 127 ? 40.270 14.708 66.663 1.00 31.39 125 ILE A O 1
ATOM 1655 N N . LEU A 1 128 ? 39.668 13.964 68.689 1.00 34.33 126 LEU A N 1
ATOM 1656 C CA . LEU A 1 128 ? 39.528 15.338 69.215 1.00 28.13 126 LEU A CA 1
ATOM 1657 C C . LEU A 1 128 ? 40.888 16.024 69.442 1.00 33.15 126 LEU A C 1
ATOM 1658 O O . LEU A 1 128 ? 41.026 17.204 69.187 1.00 32.51 126 LEU A O 1
ATOM 1674 N N . LYS A 1 129 ? 41.896 15.292 69.893 1.00 27.25 127 LYS A N 1
ATOM 1675 C CA . LYS A 1 129 ? 43.246 15.862 69.936 1.00 33.69 127 LYS A CA 1
ATOM 1676 C C . LYS A 1 129 ? 43.632 16.394 68.547 1.00 34.43 127 LYS A C 1
ATOM 1677 O O . LYS A 1 129 ? 44.186 17.476 68.396 1.00 33.32 127 LYS A O 1
ATOM 1696 N N . ASP A 1 130 ? 43.374 15.589 67.529 1.00 36.88 128 ASP A N 1
ATOM 1697 C CA . ASP A 1 130 ? 43.847 15.932 66.194 1.00 36.88 128 ASP A CA 1
ATOM 1698 C C . ASP A 1 130 ? 43.208 17.235 65.717 1.00 35.78 128 ASP A C 1
ATOM 1699 O O . ASP A 1 130 ? 43.834 18.050 65.033 1.00 30.68 128 ASP A O 1
ATOM 1708 N N . LYS A 1 131 ? 41.962 17.436 66.100 1.00 35.69 129 LYS A N 1
ATOM 1709 C CA . LYS A 1 131 ? 41.240 18.661 65.748 1.00 39.39 129 LYS A CA 1
ATOM 1710 C C . LYS A 1 131 ? 41.841 19.899 66.410 1.00 37.07 129 LYS A C 1
ATOM 1711 O O . LYS A 1 131 ? 41.909 20.961 65.819 1.00 35.60 129 LYS A O 1
ATOM 1730 N N . VAL A 1 132 ? 42.254 19.747 67.655 1.00 30.05 130 VAL A N 1
ATOM 1731 C CA . VAL A 1 132 ? 42.866 20.833 68.407 1.00 34.21 130 VAL A CA 1
ATOM 1732 C C . VAL A 1 132 ? 44.220 21.126 67.788 1.00 29.85 130 VAL A C 1
ATOM 1733 O O . VAL A 1 132 ? 44.609 22.276 67.625 1.00 28.36 130 VAL A O 1
ATOM 1746 N N . SER A 1 133 ? 44.934 20.073 67.431 1.00 38.51 131 SER A N 1
ATOM 1747 C CA . SER A 1 133 ? 46.205 20.250 66.766 1.00 45.10 131 SER A CA 1
ATOM 1748 C C . SER A 1 133 ? 46.070 21.083 65.485 1.00 44.37 131 SER A C 1
ATOM 1749 O O . SER A 1 133 ? 46.964 21.847 65.162 1.00 41.07 131 SER A O 1
ATOM 1757 N N . LYS A 1 134 ? 44.965 20.947 64.762 1.00 41.74 132 LYS A N 1
ATOM 1758 C CA . LYS A 1 134 ? 44.819 21.688 63.504 1.00 44.55 132 LYS A CA 1
ATOM 1759 C C . LYS A 1 134 ? 44.536 23.172 63.712 1.00 44.04 132 LYS A C 1
ATOM 1760 O O . LYS A 1 134 ? 44.820 23.966 62.832 1.00 39.67 132 LYS A O 1
ATOM 1779 N N . LYS A 1 135 ? 43.953 23.537 64.858 1.00 36.48 133 LYS A N 1
ATOM 1780 C CA . LYS A 1 135 ? 43.651 24.934 65.142 1.00 38.79 133 LYS A CA 1
ATOM 1781 C C . LYS A 1 135 ? 44.837 25.661 65.781 1.00 39.47 133 LYS A C 1
ATOM 1782 O O . LYS A 1 135 ? 44.666 26.710 66.383 1.00 46.40 133 LYS A O 1
ATOM 1801 N N . GLY A 1 136 ? 46.024 25.078 65.711 1.00 39.46 134 GLY A N 1
ATOM 1802 C CA . GLY A 1 136 ? 47.229 25.795 66.096 1.00 44.48 134 GLY A CA 1
ATOM 1803 C C . GLY A 1 136 ? 47.687 25.677 67.537 1.00 39.86 134 GLY A C 1
ATOM 1804 O O . GLY A 1 136 ? 48.229 26.632 68.082 1.00 39.08 134 GLY A O 1
ATOM 1808 N N . PHE A 1 137 ? 47.473 24.516 68.161 1.00 38.28 135 PHE A N 1
ATOM 1809 C CA . PHE A 1 137 ? 48.050 24.216 69.473 1.00 31.74 135 PHE A CA 1
ATOM 1810 C C . PHE A 1 137 ? 48.748 22.888 69.421 1.00 37.77 135 PHE A C 1
ATOM 1811 O O . PHE A 1 137 ? 48.438 22.053 68.583 1.00 41.92 135 PHE A O 1
ATOM 1828 N N . VAL A 1 138 ? 49.704 22.674 70.308 1.00 30.58 136 VAL A N 1
ATOM 1829 C CA . VAL A 1 138 ? 50.272 21.355 70.436 1.00 28.21 136 VAL A CA 1
ATOM 1830 C C . VAL A 1 138 ? 49.479 20.633 71.526 1.00 27.16 136 VAL A C 1
ATOM 1831 O O . VAL A 1 138 ? 49.554 20.997 72.689 1.00 28.68 136 VAL A O 1
ATOM 1844 N N . ALA A 1 139 ? 48.723 19.617 71.123 1.00 29.80 137 ALA A N 1
ATOM 1845 C CA . ALA A 1 139 ? 47.897 18.834 72.030 1.00 29.36 137 ALA A CA 1
ATOM 1846 C C . ALA A 1 139 ? 48.689 17.687 72.615 1.00 30.21 137 ALA A C 1
ATOM 1847 O O . ALA A 1 139 ? 49.246 16.884 71.879 1.00 27.35 137 ALA A O 1
ATOM 1854 N N . LEU A 1 140 ? 48.718 17.578 73.937 1.00 25.35 138 LEU A N 1
ATOM 1855 C CA . LEU A 1 140 ? 49.436 16.491 74.565 1.00 24.29 138 LEU A CA 1
ATOM 1856 C C . LEU A 1 140 ? 48.404 15.535 75.170 1.00 34.41 138 LEU A C 1
ATOM 1857 O O . LEU A 1 140 ? 47.658 14.916 74.423 1.00 39.66 138 LEU A O 1
ATOM 1873 N N . ASP A 1 141 ? 48.313 15.441 76.501 1.00 32.84 139 ASP A N 1
ATOM 1874 C CA . ASP A 1 141 ? 47.554 14.370 77.163 1.00 29.66 139 ASP A CA 1
ATOM 1875 C C . ASP A 1 141 ? 46.241 14.837 77.810 1.00 28.44 139 ASP A C 1
ATOM 1876 O O . ASP A 1 141 ? 46.100 15.978 78.148 1.00 21.95 139 ASP A O 1
ATOM 1885 N N . TYR A 1 142 ? 45.321 13.915 78.056 1.00 21.61 140 TYR A N 1
ATOM 1886 C CA . TYR A 1 142 ? 44.175 14.226 78.882 1.00 20.68 140 TYR A CA 1
ATOM 1887 C C . TYR A 1 142 ? 44.439 14.002 80.363 1.00 23.34 140 TYR A C 1
ATOM 1888 O O . TYR A 1 142 ? 45.056 12.982 80.750 1.00 23.39 140 TYR A O 1
ATOM 1906 N N . TRP A 1 143 ? 43.939 14.961 81.157 1.00 23.52 141 TRP A N 1
ATOM 1907 C CA . TRP A 1 143 ? 43.916 14.947 82.629 1.00 19.63 141 TRP A CA 1
ATOM 1908 C C . TRP A 1 143 ? 42.484 14.913 83.161 1.00 20.82 141 TRP A C 1
ATOM 1909 O O . TRP A 1 143 ? 41.571 15.364 82.479 1.00 23.02 141 TRP A O 1
ATOM 1930 N N . ASP A 1 144 ? 42.298 14.397 84.400 1.00 20.99 142 ASP A N 1
ATOM 1931 C CA . ASP A 1 144 ? 40.991 14.117 85.008 1.00 18.91 142 ASP A CA 1
ATOM 1932 C C . ASP A 1 144 ? 40.713 15.185 86.093 1.00 18.91 142 ASP A C 1
ATOM 1933 O O . ASP A 1 144 ? 41.634 15.563 86.812 1.00 19.79 142 ASP A O 1
ATOM 1942 N N . ALA A 1 145 ? 39.481 15.656 86.174 1.00 22.27 143 ALA A N 1
ATOM 1943 C CA . ALA A 1 145 ? 39.019 16.373 87.359 1.00 20.79 143 ALA A CA 1
ATOM 1944 C C . ALA A 1 145 ? 38.045 15.487 88.082 1.00 21.86 143 ALA A C 1
ATOM 1945 O O . ALA A 1 145 ? 38.396 14.926 89.084 1.00 22.89 143 ALA A O 1
ATOM 1952 N N . GLY A 1 146 ? 36.817 15.378 87.560 1.00 19.37 144 GLY A N 1
ATOM 1953 C CA . GLY A 1 146 ? 35.852 14.463 88.081 1.00 17.46 144 GLY A CA 1
ATOM 1954 C C . GLY A 1 146 ? 34.469 14.773 87.555 1.00 17.15 144 GLY A C 1
ATOM 1955 O O . GLY A 1 146 ? 34.270 15.703 86.782 1.00 18.50 144 GLY A O 1
ATOM 1959 N N . PHE A 1 147 ? 33.504 13.979 87.996 1.00 22.19 145 PHE A N 1
ATOM 1960 C CA . PHE A 1 147 ? 32.121 14.236 87.686 1.00 25.73 145 PHE A CA 1
ATOM 1961 C C . PHE A 1 147 ? 31.611 15.451 88.466 1.00 23.36 145 PHE A C 1
ATOM 1962 O O . PHE A 1 147 ? 32.110 15.770 89.537 1.00 20.49 145 PHE A O 1
ATOM 1979 N N . LYS A 1 148 ? 30.603 16.101 87.902 1.00 24.58 146 LYS A N 1
ATOM 1980 C CA . LYS A 1 148 ? 30.151 17.412 88.334 1.00 25.07 146 LYS A CA 1
ATOM 1981 C C . LYS A 1 148 ? 28.908 17.284 89.222 1.00 29.13 146 LYS A C 1
ATOM 1982 O O . LYS A 1 148 ? 28.116 16.349 89.053 1.00 23.43 146 LYS A O 1
ATOM 2001 N N . HIS A 1 149 ? 28.716 18.258 90.122 1.00 21.05 147 HIS A N 1
ATOM 2002 C CA . HIS A 1 149 ? 27.598 18.229 91.084 1.00 23.81 147 HIS A CA 1
ATOM 2003 C C . HIS A 1 149 ? 26.924 19.573 91.178 1.00 21.49 147 HIS A C 1
ATOM 2004 O O . HIS A 1 149 ? 27.587 20.599 91.129 1.00 23.44 147 HIS A O 1
ATOM 2019 N N . LEU A 1 150 ? 25.604 19.562 91.305 1.00 21.64 148 LEU A N 1
ATOM 2020 C CA . LEU A 1 150 ? 24.847 20.773 91.364 1.00 26.38 148 LEU A CA 1
ATOM 2021 C C . LEU A 1 150 ? 24.773 21.325 92.798 1.00 25.54 148 LEU A C 1
ATOM 2022 O O . LEU A 1 150 ? 24.525 20.575 93.754 1.00 28.24 148 LEU A O 1
ATOM 2038 N N . SER A 1 151 ? 24.944 22.633 92.943 1.00 29.02 149 SER A N 1
ATOM 2039 C CA . SER A 1 151 ? 24.751 23.287 94.231 1.00 27.51 149 SER A CA 1
ATOM 2040 C C . SER A 1 151 ? 23.942 24.534 94.034 1.00 29.48 149 SER A C 1
ATOM 2041 O O . SER A 1 151 ? 23.831 25.041 92.921 1.00 28.29 149 SER A O 1
ATOM 2049 N N . SER A 1 152 ? 23.411 25.071 95.129 1.00 27.14 150 SER A N 1
ATOM 2050 C CA . SER A 1 152 ? 22.589 26.260 95.054 1.00 28.50 150 SER A CA 1
ATOM 2051 C C . SER A 1 152 ? 22.598 26.999 96.370 1.00 34.89 150 SER A C 1
ATOM 2052 O O . SER A 1 152 ? 22.941 26.426 97.419 1.00 34.88 150 SER A O 1
ATOM 2060 N N . ASN A 1 153 ? 22.214 28.274 96.298 1.00 34.06 151 ASN A N 1
ATOM 2061 C CA . ASN A 1 153 ? 21.907 29.103 97.470 1.00 36.55 151 ASN A CA 1
ATOM 2062 C C . ASN A 1 153 ? 20.419 29.293 97.669 1.00 37.57 151 ASN A C 1
ATOM 2063 O O . ASN A 1 153 ? 20.003 29.902 98.635 1.00 42.39 151 ASN A O 1
ATOM 2074 N N . LYS A 1 154 ? 19.615 28.818 96.736 1.00 47.43 152 LYS A N 1
ATOM 2075 C CA . LYS A 1 154 ? 18.183 29.105 96.791 1.00 53.03 152 LYS A CA 1
ATOM 2076 C C . LYS A 1 154 ? 17.416 28.004 97.527 1.00 51.40 152 LYS A C 1
ATOM 2077 O O . LYS A 1 154 ? 16.725 28.282 98.497 1.00 52.51 152 LYS A O 1
ATOM 2096 N N . LYS A 1 155 ? 17.563 26.756 97.090 1.00 48.30 153 LYS A N 1
ATOM 2097 C CA . LYS A 1 155 ? 16.878 25.627 97.717 1.00 47.33 153 LYS A CA 1
ATOM 2098 C C . LYS A 1 155 ? 17.488 24.290 97.315 1.00 48.34 153 LYS A C 1
ATOM 2099 O O . LYS A 1 155 ? 18.355 24.247 96.441 1.00 50.21 153 LYS A O 1
ATOM 2118 N N . PRO A 1 156 ? 17.053 23.181 97.954 1.00 38.94 154 PRO A N 1
ATOM 2119 C CA . PRO A 1 156 ? 17.664 21.910 97.533 1.00 39.39 154 PRO A CA 1
ATOM 2120 C C . PRO A 1 156 ? 17.295 21.505 96.109 1.00 37.49 154 PRO A C 1
ATOM 2121 O O . PRO A 1 156 ? 16.108 21.560 95.768 1.00 36.83 154 PRO A O 1
ATOM 2132 N N . ILE A 1 157 ? 18.278 21.109 95.299 1.00 41.83 155 ILE A N 1
ATOM 2133 C CA . ILE A 1 157 ? 18.014 20.591 93.952 1.00 41.52 155 ILE A CA 1
ATOM 2134 C C . ILE A 1 157 ? 17.905 19.063 93.986 1.00 40.63 155 ILE A C 1
ATOM 2135 O O . ILE A 1 157 ? 18.928 18.364 94.033 1.00 38.82 155 ILE A O 1
ATOM 2151 N N . LEU A 1 158 ? 16.680 18.539 93.989 1.00 32.87 156 LEU A N 1
ATOM 2152 C CA . LEU A 1 158 ? 16.467 17.088 94.100 1.00 34.20 156 LEU A CA 1
ATOM 2153 C C . LEU A 1 158 ? 15.951 16.510 92.783 1.00 38.69 156 LEU A C 1
ATOM 2154 O O . LEU A 1 158 ? 16.265 15.358 92.443 1.00 35.54 156 LEU A O 1
ATOM 2170 N N . LEU A 1 159 ? 15.164 17.322 92.067 1.00 40.04 157 LEU A N 1
ATOM 2171 C CA . LEU A 1 159 ? 14.583 16.962 90.779 1.00 39.50 157 LEU A CA 1
ATOM 2172 C C . LEU A 1 159 ? 14.697 18.137 89.855 1.00 40.15 157 LEU A C 1
ATOM 2173 O O . LEU A 1 159 ? 14.787 19.274 90.321 1.00 41.65 157 LEU A O 1
ATOM 2189 N N . PRO A 1 160 ? 14.642 17.879 88.537 1.00 39.23 158 PRO A N 1
ATOM 2190 C CA . PRO A 1 160 ? 14.727 18.911 87.498 1.00 41.50 158 PRO A CA 1
ATOM 2191 C C . PRO A 1 160 ? 13.847 20.111 87.802 1.00 43.73 158 PRO A C 1
ATOM 2192 O O . PRO A 1 160 ? 14.252 21.258 87.613 1.00 43.59 158 PRO A O 1
ATOM 2203 N N . GLU A 1 161 ? 12.643 19.809 88.268 1.00 44.82 159 GLU A N 1
ATOM 2204 C CA . GLU A 1 161 ? 11.693 20.778 88.744 1.00 51.03 159 GLU A CA 1
ATOM 2205 C C . GLU A 1 161 ? 12.328 21.862 89.626 1.00 50.20 159 GLU A C 1
ATOM 2206 O O . GLU A 1 161 ? 11.971 23.032 89.536 1.00 48.12 159 GLU A O 1
ATOM 2218 N N . ASP A 1 162 ? 13.282 21.481 90.465 1.00 44.30 160 ASP A N 1
ATOM 2219 C CA . ASP A 1 162 ? 13.849 22.409 91.451 1.00 45.52 160 ASP A CA 1
ATOM 2220 C C . ASP A 1 162 ? 14.826 23.424 90.860 1.00 43.36 160 ASP A C 1
ATOM 2221 O O . ASP A 1 162 ? 15.041 24.528 91.406 1.00 41.59 160 ASP A O 1
ATOM 2230 N N . ALA A 1 163 ? 15.418 23.042 89.742 1.00 39.71 161 ALA A N 1
ATOM 2231 C CA . ALA A 1 163 ? 16.400 23.887 89.095 1.00 42.08 161 ALA A CA 1
ATOM 2232 C C . ALA A 1 163 ? 15.691 25.023 88.372 1.00 40.65 161 ALA A C 1
ATOM 2233 O O . ALA A 1 163 ? 16.293 26.057 88.086 1.00 40.78 161 ALA A O 1
ATOM 2240 N N . ALA A 1 164 ? 14.409 24.831 88.075 1.00 37.00 162 ALA A N 1
ATOM 2241 C CA . ALA A 1 164 ? 13.679 25.794 87.244 1.00 41.72 162 ALA A CA 1
ATOM 2242 C C . ALA A 1 164 ? 13.587 27.188 87.892 1.00 44.48 162 ALA A C 1
ATOM 2243 O O . ALA A 1 164 ? 13.208 27.336 89.054 1.00 45.28 162 ALA A O 1
ATOM 2250 N N . GLY A 1 165 ? 13.944 28.221 87.139 1.00 37.73 163 GLY A N 1
ATOM 2251 C CA . GLY A 1 165 ? 13.812 29.576 87.643 1.00 38.10 163 GLY A CA 1
ATOM 2252 C C . GLY A 1 165 ? 15.076 30.061 88.317 1.00 39.51 163 GLY A C 1
ATOM 2253 O O . GLY A 1 165 ? 15.149 31.205 88.756 1.00 43.91 163 GLY A O 1
ATOM 2257 N N . GLN A 1 166 ? 16.076 29.193 88.392 1.00 40.79 164 GLN A N 1
ATOM 2258 C CA . GLN A 1 166 ? 17.336 29.539 89.034 1.00 43.72 164 GLN A CA 1
ATOM 2259 C C . GLN A 1 166 ? 18.433 29.912 88.026 1.00 41.85 164 GLN A C 1
ATOM 2260 O O . GLN A 1 166 ? 18.525 29.336 86.939 1.00 43.16 164 GLN A O 1
ATOM 2274 N N . LYS A 1 167 ? 19.259 30.883 88.402 1.00 42.28 165 LYS A N 1
ATOM 2275 C CA . LYS A 1 167 ? 20.409 31.284 87.602 1.00 37.94 165 LYS A CA 1
ATOM 2276 C C . LYS A 1 167 ? 21.641 30.439 87.951 1.00 41.96 165 LYS A C 1
ATOM 2277 O O . LYS A 1 167 ? 22.023 30.316 89.125 1.00 35.41 165 LYS A O 1
ATOM 2296 N N . PHE A 1 168 ? 22.274 29.865 86.936 1.00 36.02 166 PHE A N 1
ATOM 2297 C CA . PHE A 1 168 ? 23.461 29.058 87.158 1.00 33.01 166 PHE A CA 1
ATOM 2298 C C . PHE A 1 168 ? 24.627 29.608 86.377 1.00 33.72 166 PHE A C 1
ATOM 2299 O O . PHE A 1 168 ? 24.487 29.946 85.202 1.00 35.26 166 PHE A O 1
ATOM 2316 N N . ARG A 1 169 ? 25.787 29.720 87.016 1.00 31.03 167 ARG A N 1
ATOM 2317 C CA . ARG A 1 169 ? 27.023 29.909 86.261 1.00 31.25 167 ARG A CA 1
ATOM 2318 C C . ARG A 1 169 ? 27.323 28.659 85.418 1.00 28.51 167 ARG A C 1
ATOM 2319 O O . ARG A 1 169 ? 27.135 27.539 85.884 1.00 27.90 167 ARG A O 1
ATOM 2340 N N . ILE A 1 170 ? 27.787 28.856 84.189 1.00 26.37 168 ILE A N 1
ATOM 2341 C CA . ILE A 1 170 ? 28.355 27.769 83.380 1.00 25.85 168 ILE A CA 1
ATOM 2342 C C . ILE A 1 170 ? 29.662 28.199 82.737 1.00 25.54 168 ILE A C 1
ATOM 2343 O O . ILE A 1 170 ? 29.935 29.389 82.585 1.00 28.55 168 ILE A O 1
ATOM 2376 N N . SER A 1 172 ? 31.791 28.197 79.096 1.00 36.27 170 SER A N 1
ATOM 2377 C CA . SER A 1 172 ? 31.290 28.687 77.815 1.00 40.35 170 SER A CA 1
ATOM 2378 C C . SER A 1 172 ? 31.094 27.570 76.830 1.00 41.26 170 SER A C 1
ATOM 2379 O O . SER A 1 172 ? 31.975 27.278 76.040 1.00 39.17 170 SER A O 1
ATOM 2387 N N . SER A 1 173 ? 29.917 26.971 76.857 1.00 39.78 171 SER A N 1
ATOM 2388 C CA . SER A 1 173 ? 29.646 25.810 76.053 1.00 34.87 171 SER A CA 1
ATOM 2389 C C . SER A 1 173 ? 28.180 25.739 75.722 1.00 37.98 171 SER A C 1
ATOM 2390 O O . SER A 1 173 ? 27.344 25.771 76.622 1.00 34.92 171 SER A O 1
ATOM 2398 N N . HIS A 1 174 ? 27.853 25.613 74.440 1.00 37.73 172 HIS A N 1
ATOM 2399 C CA . HIS A 1 174 ? 26.451 25.543 74.036 1.00 37.83 172 HIS A CA 1
ATOM 2400 C C . HIS A 1 174 ? 25.768 24.319 74.618 1.00 32.79 172 HIS A C 1
ATOM 2401 O O . HIS A 1 174 ? 24.583 24.357 74.913 1.00 37.32 172 HIS A O 1
ATOM 2416 N N . VAL A 1 175 ? 26.513 23.252 74.866 1.00 30.54 173 VAL A N 1
ATOM 2417 C CA . VAL A 1 175 ? 25.880 22.063 75.432 1.00 32.20 173 VAL A CA 1
ATOM 2418 C C . VAL A 1 175 ? 25.400 22.325 76.860 1.00 33.32 173 VAL A C 1
ATOM 2419 O O . VAL A 1 175 ? 24.276 21.970 77.235 1.00 33.90 173 VAL A O 1
ATOM 2432 N N . LEU A 1 176 ? 26.252 22.948 77.667 1.00 28.91 174 LEU A N 1
ATOM 2433 C CA . LEU A 1 176 ? 25.855 23.313 79.036 1.00 28.14 174 LEU A CA 1
ATOM 2434 C C . LEU A 1 176 ? 24.716 24.311 79.094 1.00 31.28 174 LEU A C 1
ATOM 2435 O O . LEU A 1 176 ? 23.907 24.247 80.013 1.00 35.77 174 LEU A O 1
ATOM 2451 N N . GLU A 1 177 ? 24.628 25.252 78.157 1.00 38.93 175 GLU A N 1
ATOM 2452 C CA . GLU A 1 177 ? 23.520 26.197 78.262 1.00 46.21 175 GLU A CA 1
ATOM 2453 C C . GLU A 1 177 ? 22.226 25.509 77.859 1.00 42.02 175 GLU A C 1
ATOM 2454 O O . GLU A 1 177 ? 21.171 25.776 78.419 1.00 42.91 175 GLU A O 1
ATOM 2466 N N . ALA A 1 178 ? 22.317 24.601 76.905 1.00 36.35 176 ALA A N 1
ATOM 2467 C CA . ALA A 1 178 ? 21.184 23.764 76.542 1.00 36.51 176 ALA A CA 1
ATOM 2468 C C . ALA A 1 178 ? 20.757 22.879 77.727 1.00 38.73 176 ALA A C 1
ATOM 2469 O O . ALA A 1 178 ? 19.574 22.689 77.985 1.00 37.89 176 ALA A O 1
ATOM 2476 N N . GLN A 1 179 ? 21.726 22.333 78.445 1.00 34.79 177 GLN A N 1
ATOM 2477 C CA . GLN A 1 179 ? 21.442 21.406 79.527 1.00 33.57 177 GLN A CA 1
ATOM 2478 C C . GLN A 1 179 ? 20.586 22.047 80.615 1.00 33.15 177 GLN A C 1
ATOM 2479 O O . GLN A 1 179 ? 19.695 21.419 81.147 1.00 35.08 177 GLN A O 1
ATOM 2493 N N . PHE A 1 180 ? 20.859 23.298 80.944 1.00 35.35 178 PHE A N 1
ATOM 2494 C CA . PHE A 1 180 ? 20.151 23.955 82.031 1.00 35.67 178 PHE A CA 1
ATOM 2495 C C . PHE A 1 180 ? 18.850 24.557 81.549 1.00 40.31 178 PHE A C 1
ATOM 2496 O O . PHE A 1 180 ? 17.872 24.674 82.309 1.00 41.83 178 PHE A O 1
ATOM 2513 N N . LYS A 1 181 ? 18.840 24.956 80.291 1.00 42.28 179 LYS A N 1
ATOM 2514 C CA . LYS A 1 181 ? 17.612 25.413 79.672 1.00 46.13 179 LYS A CA 1
ATOM 2515 C C . LYS A 1 181 ? 16.615 24.266 79.667 1.00 43.50 179 LYS A C 1
ATOM 2516 O O . LYS A 1 181 ? 15.421 24.477 79.800 1.00 46.88 179 LYS A O 1
ATOM 2535 N N . ALA A 1 182 ? 17.111 23.045 79.557 1.00 44.91 180 ALA A N 1
ATOM 2536 C CA . ALA A 1 182 ? 16.238 21.885 79.477 1.00 42.83 180 ALA A CA 1
ATOM 2537 C C . ALA A 1 182 ? 15.454 21.654 80.759 1.00 46.43 180 ALA A C 1
ATOM 2538 O O . ALA A 1 182 ? 14.392 21.043 80.720 1.00 47.22 180 ALA A O 1
ATOM 2545 N N . VAL A 1 183 ? 15.974 22.127 81.892 1.00 42.78 181 VAL A N 1
ATOM 2546 C CA . VAL A 1 183 ? 15.230 22.046 83.162 1.00 41.24 181 VAL A CA 1
ATOM 2547 C C . VAL A 1 183 ? 14.811 23.422 83.662 1.00 39.94 181 VAL A C 1
ATOM 2548 O O . VAL A 1 183 ? 14.544 23.613 84.851 1.00 39.37 181 VAL A O 1
ATOM 2561 N N . GLY A 1 184 ? 14.718 24.383 82.746 1.00 40.14 182 GLY A N 1
ATOM 2562 C CA . GLY A 1 184 ? 14.008 25.622 83.036 1.00 40.11 182 GLY A CA 1
ATOM 2563 C C . GLY A 1 184 ? 14.829 26.627 83.815 1.00 41.92 182 GLY A C 1
ATOM 2564 O O . GLY A 1 184 ? 14.291 27.585 84.394 1.00 38.45 182 GLY A O 1
ATOM 2568 N N . ALA A 1 185 ? 16.140 26.407 83.829 1.00 37.01 183 ALA A N 1
ATOM 2569 C CA . ALA A 1 185 ? 17.062 27.334 84.466 1.00 35.77 183 ALA A CA 1
ATOM 2570 C C . ALA A 1 185 ? 17.606 28.394 83.494 1.00 38.81 183 ALA A C 1
ATOM 2571 O O . ALA A 1 185 ? 17.421 28.315 82.265 1.00 37.09 183 ALA A O 1
ATOM 2578 N N . ASN A 1 186 ? 18.293 29.373 84.068 1.00 38.29 184 ASN A N 1
ATOM 2579 C CA . ASN A 1 186 ? 18.868 30.482 83.335 1.00 38.86 184 ASN A CA 1
ATOM 2580 C C . ASN A 1 186 ? 20.388 30.398 83.434 1.00 40.43 184 ASN A C 1
ATOM 2581 O O . ASN A 1 186 ? 20.967 30.808 84.445 1.00 39.84 184 ASN A O 1
ATOM 2592 N N . PRO A 1 187 ? 21.053 29.839 82.405 1.00 38.04 185 PRO A N 1
ATOM 2593 C CA . PRO A 1 187 ? 22.510 29.727 82.530 1.00 34.15 185 PRO A CA 1
ATOM 2594 C C . PRO A 1 187 ? 23.208 31.028 82.141 1.00 35.87 185 PRO A C 1
ATOM 2595 O O . PRO A 1 187 ? 22.695 31.802 81.358 1.00 35.74 185 PRO A O 1
ATOM 2606 N N . GLN A 1 188 ? 24.385 31.247 82.694 1.00 35.14 186 GLN A N 1
ATOM 2607 C CA . GLN A 1 188 ? 25.126 32.457 82.468 1.00 40.93 186 GLN A CA 1
ATOM 2608 C C . GLN A 1 188 ? 26.630 32.137 82.479 1.00 42.44 186 GLN A C 1
ATOM 2609 O O . GLN A 1 188 ? 27.146 31.591 83.455 1.00 30.62 186 GLN A O 1
ATOM 2623 N N . VAL A 1 189 ? 27.334 32.507 81.414 1.00 35.18 187 VAL A N 1
ATOM 2624 C CA . VAL A 1 189 ? 28.761 32.235 81.338 1.00 33.72 187 VAL A CA 1
ATOM 2625 C C . VAL A 1 189 ? 29.568 33.240 82.154 1.00 32.55 187 VAL A C 1
ATOM 2626 O O . VAL A 1 189 ? 29.399 34.452 81.990 1.00 40.16 187 VAL A O 1
ATOM 2639 N N . LEU A 1 190 ? 30.425 32.737 83.042 1.00 27.45 188 LEU A N 1
ATOM 2640 C CA . LEU A 1 190 ? 31.382 33.573 83.773 1.00 31.88 188 LEU A CA 1
ATOM 2641 C C . LEU A 1 190 ? 32.735 32.865 83.835 1.00 25.97 188 LEU A C 1
ATOM 2642 O O . LEU A 1 190 ? 32.795 31.650 83.831 1.00 33.93 188 LEU A O 1
ATOM 2658 N N . PRO A 1 191 ? 33.828 33.626 83.866 1.00 29.85 189 PRO A N 1
ATOM 2659 C CA . PRO A 1 191 ? 35.142 32.992 83.959 1.00 29.49 189 PRO A CA 1
ATOM 2660 C C . PRO A 1 191 ? 35.282 32.331 85.344 1.00 29.70 189 PRO A C 1
ATOM 2661 O O . PRO A 1 191 ? 34.693 32.822 86.342 1.00 27.03 189 PRO A O 1
ATOM 2672 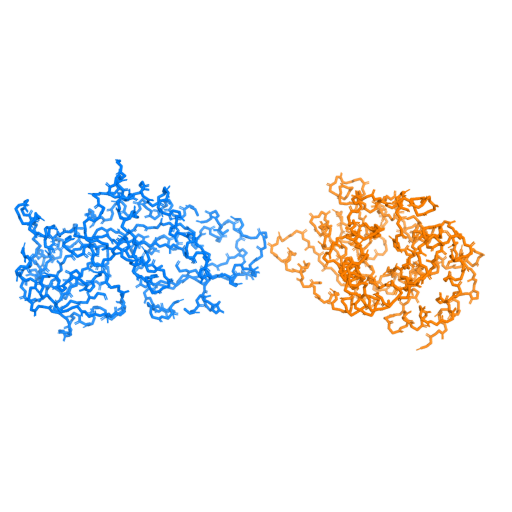N N . PHE A 1 192 ? 36.050 31.259 85.422 1.00 27.02 190 PHE A N 1
ATOM 2673 C CA . PHE A 1 192 ? 36.242 30.558 86.691 1.00 21.26 190 PHE A CA 1
ATOM 2674 C C . PHE A 1 192 ? 36.607 31.539 87.851 1.00 25.71 190 PHE A C 1
ATOM 2675 O O . PHE A 1 192 ? 36.125 31.395 88.974 1.00 23.45 190 PHE A O 1
ATOM 2692 N N . SER A 1 193 ? 37.446 32.531 87.608 1.00 27.00 191 SER A N 1
ATOM 2693 C CA . SER A 1 193 ? 37.929 33.347 88.734 1.00 30.77 191 SER A CA 1
ATOM 2694 C C . SER A 1 193 ? 36.851 34.206 89.413 1.00 31.25 191 SER A C 1
ATOM 2695 O O . SER A 1 193 ? 37.088 34.766 90.506 1.00 26.07 191 SER A O 1
ATOM 2703 N N . GLU A 1 194 ? 35.684 34.325 88.770 1.00 29.64 192 GLU A N 1
ATOM 2704 C CA . GLU A 1 194 ? 34.623 35.208 89.242 1.00 24.98 192 GLU A CA 1
ATOM 2705 C C . GLU A 1 194 ? 33.488 34.430 89.927 1.00 26.58 192 GLU A C 1
ATOM 2706 O O . GLU A 1 194 ? 32.538 35.025 90.441 1.00 33.01 192 GLU A O 1
ATOM 2718 N N . VAL A 1 195 ? 33.589 33.109 89.931 1.00 25.38 193 VAL A N 1
ATOM 2719 C CA . VAL A 1 195 ? 32.506 32.263 90.404 1.00 26.93 193 VAL A CA 1
ATOM 2720 C C . VAL A 1 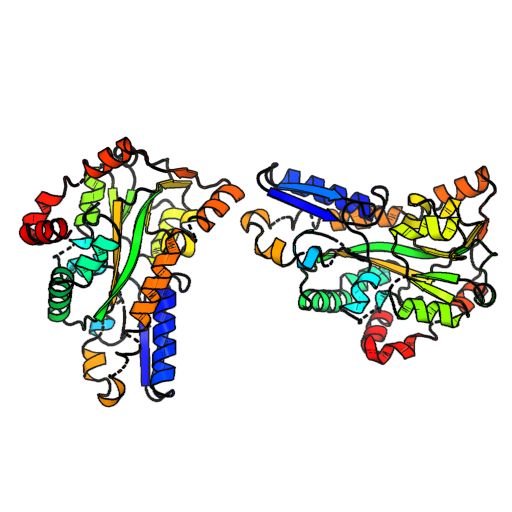195 ? 32.206 32.430 91.894 1.00 27.08 193 VAL A C 1
ATOM 2721 O O . VAL A 1 195 ? 31.070 32.570 92.246 1.00 24.33 193 VAL A O 1
ATOM 2734 N N . TYR A 1 196 ? 33.221 32.415 92.747 1.00 24.51 194 TYR A N 1
ATOM 2735 C CA . TYR A 1 196 ? 33.028 32.572 94.180 1.00 23.13 194 TYR A CA 1
ATOM 2736 C C . TYR A 1 196 ? 32.328 33.896 94.526 1.00 28.75 194 TYR A C 1
ATOM 2737 O O . TYR A 1 196 ? 31.340 33.941 95.274 1.00 31.42 194 TYR A O 1
ATOM 2755 N N . SER A 1 197 ? 32.838 34.981 93.973 1.00 30.39 195 SER A N 1
ATOM 2756 C CA . SER A 1 197 ? 32.277 36.289 94.181 1.00 35.97 195 SER A CA 1
ATOM 2757 C C . SER A 1 197 ? 30.835 36.343 93.645 1.00 38.73 195 SER A C 1
ATOM 2758 O O . SER A 1 197 ? 29.926 36.794 94.333 1.00 38.04 195 SER A O 1
ATOM 2766 N N . ALA A 1 198 ? 30.615 35.850 92.427 1.00 31.38 196 ALA A N 1
ATOM 2767 C CA . ALA A 1 198 ? 29.239 35.776 91.881 1.00 31.50 196 ALA A CA 1
ATOM 2768 C C . ALA A 1 198 ? 28.254 34.957 92.759 1.00 32.42 196 ALA A C 1
ATOM 2769 O O . ALA A 1 198 ? 27.103 35.335 92.904 1.00 36.64 196 ALA A O 1
ATOM 2776 N N . LEU A 1 199 ? 28.696 33.846 93.347 1.00 29.15 197 LEU A N 1
ATOM 2777 C CA . LEU A 1 199 ? 27.825 33.098 94.266 1.00 29.30 197 LEU A CA 1
ATOM 2778 C C . LEU A 1 199 ? 27.633 33.894 95.589 1.00 32.94 197 LEU A C 1
ATOM 2779 O O . LEU A 1 199 ? 26.529 34.012 96.137 1.00 28.81 197 LEU A O 1
ATOM 2795 N N . GLN A 1 200 ? 28.708 34.486 96.079 1.00 37.93 198 GLN A N 1
ATOM 2796 C CA . GLN A 1 200 ? 28.628 35.265 97.292 1.00 39.68 198 GLN A CA 1
ATOM 2797 C C . GLN A 1 200 ? 27.691 36.466 97.207 1.00 37.52 198 GLN A C 1
ATOM 2798 O O . GLN A 1 200 ? 27.065 36.822 98.201 1.00 42.85 198 GLN A O 1
ATOM 2812 N N . GLN A 1 201 ? 27.616 37.086 96.030 1.00 33.21 199 GLN A N 1
ATOM 2813 C CA . GLN A 1 201 ? 26.886 38.342 95.826 1.00 34.19 199 GLN A CA 1
ATOM 2814 C C . GLN A 1 201 ? 25.498 38.146 95.210 1.00 37.13 199 GLN A C 1
ATOM 2815 O O . GLN A 1 201 ? 24.838 39.112 94.864 1.00 39.52 199 GLN A O 1
ATOM 2829 N N . GLY A 1 202 ? 25.090 36.893 95.022 1.00 36.18 200 GLY A N 1
ATOM 2830 C CA . GLY A 1 202 ? 23.785 36.575 94.458 1.00 40.60 200 GLY A CA 1
ATOM 2831 C C . GLY A 1 202 ? 23.625 36.762 92.968 1.00 40.68 200 GLY A C 1
ATOM 2832 O O . GLY A 1 202 ? 22.504 36.695 92.443 1.00 42.44 200 GLY A O 1
ATOM 2836 N N . VAL A 1 203 ? 24.725 36.998 92.261 1.00 38.21 201 VAL A N 1
ATOM 2837 C CA . VAL A 1 203 ? 24.625 37.219 90.817 1.00 41.24 201 VAL A CA 1
ATOM 2838 C C . VAL A 1 203 ? 24.067 35.983 90.120 1.00 38.21 201 VAL A C 1
ATOM 2839 O O . VAL A 1 203 ? 23.353 36.113 89.131 1.00 38.81 201 VAL A O 1
ATOM 2852 N N . VAL A 1 204 ? 24.415 34.800 90.636 1.00 35.86 202 VAL A N 1
ATOM 2853 C CA . VAL A 1 204 ? 23.787 33.532 90.241 1.00 31.21 202 VAL A CA 1
ATOM 2854 C C . VAL A 1 204 ? 23.357 32.773 91.513 1.00 36.16 202 VAL A C 1
ATOM 2855 O O . VAL A 1 204 ? 23.891 33.037 92.605 1.00 34.58 202 VAL A O 1
ATOM 2868 N N . ASP A 1 205 ? 22.392 31.858 91.379 1.00 32.46 203 ASP A N 1
ATOM 2869 C CA . ASP A 1 205 ? 21.925 31.057 92.504 1.00 35.92 203 ASP A CA 1
ATOM 2870 C C . ASP A 1 205 ? 22.809 29.842 92.754 1.00 33.80 203 ASP A C 1
ATOM 2871 O O . ASP A 1 205 ? 23.103 29.508 93.893 1.00 35.09 203 ASP A O 1
ATOM 2880 N N . GLY A 1 206 ? 23.235 29.182 91.677 1.00 39.29 204 GLY A N 1
ATOM 2881 C CA . GLY A 1 206 ? 24.021 27.967 91.799 1.00 38.18 204 GLY A CA 1
ATOM 2882 C C . GLY A 1 206 ? 25.069 27.742 90.711 1.00 33.59 204 GLY A C 1
ATOM 2883 O O . GLY A 1 206 ? 25.347 28.618 89.906 1.00 31.50 204 GLY A O 1
ATOM 2887 N N . ALA A 1 207 ? 25.667 26.554 90.730 1.00 29.06 205 ALA A N 1
ATOM 2888 C CA . ALA A 1 207 ? 26.702 26.182 89.793 1.00 27.32 205 ALA A CA 1
ATOM 2889 C C . ALA A 1 207 ? 26.807 24.655 89.708 1.00 26.00 205 ALA A C 1
ATOM 2890 O O . ALA A 1 207 ? 26.120 23.932 90.434 1.00 33.12 205 ALA A O 1
ATOM 2897 N N . GLU A 1 208 ? 27.671 24.164 88.823 1.00 25.82 206 GLU A N 1
ATOM 2898 C CA . GLU A 1 208 ? 27.996 22.743 88.743 1.00 25.66 206 GLU A CA 1
ATOM 2899 C C . GLU A 1 208 ? 29.512 22.619 88.799 1.00 27.70 206 GLU A C 1
ATOM 2900 O O . GLU A 1 208 ? 30.214 23.326 88.086 1.00 25.01 206 GLU A O 1
ATOM 2912 N N . ASN A 1 209 ? 30.012 21.762 89.681 1.00 21.36 207 ASN A N 1
ATOM 2913 C CA . ASN A 1 209 ? 31.445 21.598 89.868 1.00 20.22 207 ASN A CA 1
ATOM 2914 C C . ASN A 1 209 ? 31.817 20.192 90.271 1.00 23.46 207 ASN A C 1
ATOM 2915 O O . ASN A 1 209 ? 31.033 19.493 90.900 1.00 23.14 207 ASN A O 1
ATOM 2926 N N . PRO A 1 210 ? 33.041 19.784 89.925 1.00 21.33 208 PRO A N 1
ATOM 2927 C CA . PRO A 1 210 ? 33.596 18.608 90.547 1.00 20.16 208 PRO A CA 1
ATOM 2928 C C . PRO A 1 210 ? 33.946 18.958 92.000 1.00 19.73 208 PRO A C 1
ATOM 2929 O O . PRO A 1 210 ? 34.076 20.127 92.294 1.00 20.09 208 PRO A O 1
ATOM 2940 N N . LEU A 1 211 ? 34.026 17.974 92.885 1.00 22.75 209 LEU A N 1
ATOM 2941 C CA . LEU A 1 211 ? 34.231 18.226 94.326 1.00 22.53 209 LEU A CA 1
ATOM 2942 C C . LEU A 1 211 ? 35.546 18.929 94.573 1.00 24.31 209 LEU A C 1
ATOM 2943 O O . LEU A 1 211 ? 35.685 19.709 95.527 1.00 21.25 209 LEU A O 1
ATOM 2959 N N . SER A 1 212 ? 36.502 18.692 93.684 1.00 21.28 210 SER A N 1
ATOM 2960 C CA . SER A 1 212 ? 37.831 19.274 93.783 1.00 19.90 210 SER A CA 1
ATOM 2961 C C . SER A 1 212 ? 37.760 20.813 93.778 1.00 21.58 210 SER A C 1
ATOM 2962 O O . SER A 1 212 ? 38.245 21.493 94.675 1.00 22.82 210 SER A O 1
ATOM 2970 N N . ASN A 1 213 ? 37.121 21.370 92.766 1.00 20.97 211 ASN A N 1
ATOM 2971 C CA . ASN A 1 213 ? 36.958 22.816 92.686 1.00 22.85 211 ASN A CA 1
ATOM 2972 C C . ASN A 1 213 ? 35.976 23.377 93.735 1.00 25.07 211 ASN A C 1
ATOM 2973 O O . ASN A 1 213 ? 36.183 24.468 94.267 1.00 22.29 211 ASN A O 1
ATOM 2984 N N . PHE A 1 214 ? 34.924 22.628 94.021 1.00 23.33 212 PHE A N 1
ATOM 2985 C CA . PHE A 1 214 ? 33.906 23.044 94.973 1.00 29.09 212 PHE A CA 1
ATOM 2986 C C . PHE A 1 214 ? 34.527 23.390 96.323 1.00 22.73 212 PHE A C 1
ATOM 2987 O O . PHE A 1 214 ? 34.200 24.406 96.894 1.00 20.11 212 PHE A O 1
ATOM 3004 N N . TYR A 1 215 ? 35.451 22.580 96.818 1.00 18.02 213 TYR A N 1
ATOM 3005 C CA . TYR A 1 215 ? 36.021 22.842 98.144 1.00 26.91 213 TYR A CA 1
ATOM 3006 C C . TYR A 1 215 ? 37.238 23.761 98.127 1.00 22.56 213 TYR A C 1
ATOM 3007 O O . TYR A 1 215 ? 37.331 24.683 98.910 1.00 24.20 213 TYR A O 1
ATOM 3025 N N . THR A 1 216 ? 38.173 23.513 97.232 1.00 19.86 214 THR A N 1
ATOM 3026 C CA . THR A 1 216 ? 39.400 24.294 97.143 1.00 18.26 214 THR A CA 1
ATOM 3027 C C . THR A 1 216 ? 39.188 25.756 96.793 1.00 17.63 214 THR A C 1
ATOM 3028 O O . THR A 1 216 ? 40.016 26.575 97.171 1.00 21.92 214 THR A O 1
ATOM 3039 N N . LYS A 1 217 ? 38.072 26.104 96.142 1.00 17.98 215 LYS A N 1
ATOM 3040 C CA . LYS A 1 217 ? 37.778 27.486 95.875 1.00 19.27 215 LYS A CA 1
ATOM 3041 C C . LYS A 1 217 ? 36.750 28.043 96.822 1.00 25.93 215 LYS A C 1
ATOM 3042 O O . LYS A 1 217 ? 36.304 29.140 96.607 1.00 22.79 215 LYS A O 1
ATOM 3061 N N . LYS A 1 218 ? 36.344 27.258 97.828 1.00 18.96 216 LYS A N 1
ATOM 3062 C CA . LYS A 1 218 ? 35.461 27.688 98.892 1.00 23.27 216 LYS A CA 1
ATOM 3063 C C . LYS A 1 218 ? 34.063 27.962 98.429 1.00 29.10 216 LYS A C 1
ATOM 3064 O O . LYS A 1 218 ? 33.340 28.723 99.064 1.00 24.51 216 LYS A O 1
ATOM 3083 N N . PHE A 1 219 ? 33.662 27.304 97.341 1.00 20.05 217 PHE A N 1
ATOM 3084 C CA . PHE A 1 219 ? 32.287 27.465 96.858 1.00 21.57 217 PHE A CA 1
ATOM 3085 C C . PHE A 1 219 ? 31.336 26.892 97.913 1.00 23.68 217 PHE A C 1
ATOM 3086 O O . PHE A 1 219 ? 30.168 27.304 98.027 1.00 22.23 217 PHE A O 1
ATOM 3103 N N . ASN A 1 220 ? 31.841 25.918 98.669 1.00 22.10 218 ASN A N 1
ATOM 3104 C CA . ASN A 1 220 ? 31.092 25.363 99.797 1.00 24.04 218 ASN A CA 1
ATOM 3105 C C . ASN A 1 220 ? 30.686 26.415 100.832 1.00 24.23 218 ASN A C 1
ATOM 3106 O O . ASN A 1 220 ? 29.675 26.260 101.509 1.00 24.37 218 ASN A O 1
ATOM 3117 N N . GLU A 1 221 ? 31.471 27.480 100.957 1.00 25.34 219 GLU A N 1
ATOM 3118 C CA . GLU A 1 221 ? 31.208 28.498 101.952 1.00 22.99 219 GLU A CA 1
ATOM 3119 C C . GLU A 1 221 ? 30.166 29.479 101.475 1.00 27.45 219 GLU A C 1
ATOM 3120 O O . GLU A 1 221 ? 29.616 30.255 102.268 1.00 27.54 219 GLU A O 1
ATOM 3132 N N . VAL A 1 222 ? 29.880 29.455 100.179 1.00 24.86 220 VAL A N 1
ATOM 3133 C CA . VAL A 1 222 ? 28.892 30.368 99.612 1.00 29.38 220 VAL A CA 1
ATOM 3134 C C . VAL A 1 222 ? 27.723 29.646 98.918 1.00 28.24 220 VAL A C 1
ATOM 3135 O O . VAL A 1 222 ? 27.031 30.238 98.105 1.00 31.46 220 VAL A O 1
ATOM 3148 N N . GLN A 1 223 ? 27.474 28.398 99.294 1.00 26.98 221 GLN A N 1
ATOM 3149 C CA . GLN A 1 223 ? 26.306 27.615 98.825 1.00 27.19 221 GLN A CA 1
ATOM 3150 C C . GLN A 1 223 ? 25.675 26.877 100.006 1.00 28.86 221 GLN A C 1
ATOM 3151 O O . GLN A 1 223 ? 26.403 26.361 100.853 1.00 27.78 221 GLN A O 1
ATOM 3165 N N . THR A 1 224 ? 24.341 26.817 100.060 1.00 25.36 222 THR A N 1
ATOM 3166 C CA . THR A 1 224 ? 23.617 26.253 101.193 1.00 28.12 222 THR A CA 1
ATOM 3167 C C . THR A 1 224 ? 23.227 24.782 100.932 1.00 29.80 222 THR A C 1
ATOM 3168 O O . THR A 1 224 ? 22.938 24.033 101.885 1.00 28.05 222 THR A O 1
ATOM 3179 N N . ASP A 1 225 ? 23.264 24.370 99.659 1.00 29.27 223 ASP A N 1
ATOM 3180 C CA . ASP A 1 225 ? 22.872 23.020 99.259 1.00 27.57 223 ASP A CA 1
ATOM 3181 C C . ASP A 1 225 ? 23.720 22.453 98.134 1.00 29.99 223 ASP A C 1
ATOM 3182 O O . ASP A 1 225 ? 23.892 23.101 97.100 1.00 31.10 223 ASP A O 1
ATOM 3191 N N . LEU A 1 226 ? 24.219 21.230 98.348 1.00 29.70 224 LEU A N 1
ATOM 3192 C CA . LEU A 1 226 ? 24.976 20.462 97.362 1.00 24.82 224 LEU A CA 1
ATOM 3193 C C . LEU A 1 226 ? 24.303 19.131 97.065 1.00 29.48 224 LEU A C 1
ATOM 3194 O O . LEU A 1 226 ? 23.982 18.364 97.980 1.00 28.23 224 LEU A O 1
ATOM 3210 N N . THR A 1 227 ? 24.106 18.842 95.783 1.00 27.04 225 THR A N 1
ATOM 3211 C CA . THR A 1 227 ? 23.509 17.580 95.372 1.00 27.15 225 THR A CA 1
ATOM 3212 C C . THR A 1 227 ? 24.499 16.740 94.598 1.00 27.50 225 THR A C 1
ATOM 3213 O O . THR A 1 227 ? 25.066 17.179 93.595 1.00 29.28 225 THR A O 1
ATOM 3224 N N . LEU A 1 228 ? 24.725 15.521 95.069 1.00 29.51 226 LEU A N 1
ATOM 3225 C CA . LEU A 1 228 ? 25.688 14.631 94.403 1.00 30.30 226 LEU A CA 1
ATOM 3226 C C . LEU A 1 228 ? 25.043 14.024 93.148 1.00 25.67 226 LEU A C 1
ATOM 3227 O O . LEU A 1 228 ? 24.666 12.861 93.094 1.00 32.90 226 LEU A O 1
ATOM 3243 N N . SER A 1 229 ? 24.904 14.872 92.143 1.00 28.59 227 SER A N 1
ATOM 3244 C CA . SER A 1 229 ? 24.191 14.539 90.914 1.00 28.39 227 SER A CA 1
ATOM 3245 C C . SER A 1 229 ? 25.029 13.798 89.875 1.00 31.26 227 SER A C 1
ATOM 3246 O O . SER A 1 229 ? 24.504 13.035 89.089 1.00 31.76 227 SER A O 1
ATOM 3254 N N . ASN A 1 230 ? 26.331 14.024 89.847 1.00 28.99 228 ASN A N 1
ATOM 3255 C CA . ASN A 1 230 ? 27.153 13.283 88.909 1.00 27.16 228 ASN A CA 1
ATOM 3256 C C . ASN A 1 230 ? 26.620 13.374 87.497 1.00 22.88 228 ASN A C 1
ATOM 3257 O O . ASN A 1 230 ? 26.686 12.437 86.751 1.00 25.50 228 ASN A O 1
ATOM 3268 N N . HIS A 1 231 ? 26.125 14.533 87.112 1.00 28.61 229 HIS A N 1
ATOM 3269 C CA . HIS A 1 231 ? 25.278 14.585 85.938 1.00 29.40 229 HIS A CA 1
ATOM 3270 C C . HIS A 1 231 ? 26.080 14.851 84.667 1.00 29.10 229 HIS A C 1
ATOM 3271 O O . HIS A 1 231 ? 25.580 14.639 83.579 1.00 32.89 229 HIS A O 1
ATOM 3286 N N . GLY A 1 232 ? 27.322 15.314 84.797 1.00 29.06 230 GLY A N 1
ATOM 3287 C CA . GLY A 1 232 ? 28.204 15.490 83.643 1.00 24.75 230 GLY A CA 1
ATOM 3288 C C . GLY A 1 232 ? 29.665 15.397 84.078 1.00 28.10 230 GLY A C 1
ATOM 3289 O O . GLY A 1 232 ? 29.943 15.320 85.287 1.00 29.88 230 GLY A O 1
ATOM 3293 N N . TYR A 1 233 ? 30.602 15.422 83.129 1.00 27.59 231 TYR A N 1
ATOM 3294 C CA . TYR A 1 233 ? 32.021 15.180 83.458 1.00 24.81 231 TYR A CA 1
ATOM 3295 C C . TYR A 1 233 ? 32.868 16.410 83.114 1.00 26.25 231 TYR A C 1
ATOM 3296 O O . TYR A 1 233 ? 32.559 17.119 82.188 1.00 24.13 231 TYR A O 1
ATOM 3314 N N . LEU A 1 234 ? 33.940 16.638 83.867 1.00 24.19 232 LEU A N 1
ATOM 3315 C CA . LEU A 1 234 ? 34.854 17.733 83.623 1.00 27.78 232 LEU A CA 1
ATOM 3316 C C . LEU A 1 234 ? 36.281 17.178 83.660 1.00 27.91 232 LEU A C 1
ATOM 3317 O O . LEU A 1 234 ? 36.700 16.530 84.638 1.00 18.98 232 LEU A O 1
ATOM 3333 N N . GLY A 1 235 ? 36.990 17.405 82.556 1.00 27.11 233 GLY A N 1
ATOM 3334 C CA . GLY A 1 235 ? 38.382 17.007 82.390 1.00 23.81 233 GLY A CA 1
ATOM 3335 C C . GLY A 1 235 ? 39.135 18.016 81.525 1.00 23.23 233 GLY A C 1
ATOM 3336 O O . GLY A 1 235 ? 38.529 18.931 80.992 1.00 20.51 233 GLY A O 1
ATOM 3340 N N . TYR A 1 236 ? 40.435 17.787 81.345 1.00 21.64 234 TYR A N 1
ATOM 3341 C CA . TYR A 1 236 ? 41.329 18.748 80.718 1.00 23.35 234 TYR A CA 1
ATOM 3342 C C . TYR A 1 236 ? 42.160 18.122 79.569 1.00 21.75 234 TYR A C 1
ATOM 3343 O O . TYR A 1 236 ? 42.430 16.930 79.562 1.00 18.84 234 TYR A O 1
ATOM 3361 N N . LEU A 1 237 ? 42.565 18.949 78.611 1.00 20.82 235 LEU A N 1
ATOM 3362 C CA . LEU A 1 237 ? 43.529 18.557 77.589 1.00 19.49 235 LEU A CA 1
ATOM 3363 C C . LEU A 1 237 ? 44.710 19.495 77.751 1.00 23.80 235 LEU A C 1
ATOM 3364 O O . LEU A 1 237 ? 44.562 20.723 77.716 1.00 25.85 235 LEU A O 1
ATOM 3380 N N . VAL A 1 238 ? 45.867 18.932 78.024 1.00 22.07 236 VAL A N 1
ATOM 3381 C CA . VAL A 1 238 ? 47.092 19.732 78.145 1.00 20.86 236 VAL A CA 1
ATOM 3382 C C . VAL A 1 238 ? 47.471 20.180 76.751 1.00 26.48 236 VAL A C 1
ATOM 3383 O O . VAL A 1 238 ? 47.526 19.358 75.810 1.00 23.02 236 VAL A O 1
ATOM 3396 N N . ILE A 1 239 ? 47.688 21.486 76.616 1.00 22.27 237 ILE A N 1
ATOM 3397 C CA . ILE A 1 239 ? 48.171 22.067 75.379 1.00 25.25 237 ILE A CA 1
ATOM 3398 C C . ILE A 1 239 ? 49.375 22.972 75.537 1.00 25.85 237 ILE A C 1
ATOM 3399 O O . ILE A 1 239 ? 49.602 23.556 76.594 1.00 23.11 237 ILE A O 1
ATOM 3432 N N . SER A 1 241 ? 51.869 26.118 73.499 1.00 23.53 239 SER A N 1
ATOM 3433 C CA . SER A 1 241 ? 51.949 27.146 72.466 1.00 24.77 239 SER A CA 1
ATOM 3434 C C . SER A 1 241 ? 52.790 26.608 71.309 1.00 29.03 239 SER A C 1
ATOM 3435 O O . SER A 1 241 ? 53.942 26.193 71.481 1.00 26.99 239 SER A O 1
ATOM 3443 N N . GLU A 1 242 ? 52.196 26.592 70.132 1.00 30.38 240 GLU A N 1
ATOM 3444 C CA . GLU A 1 242 ? 52.895 26.144 68.933 1.00 37.81 240 GLU A CA 1
ATOM 3445 C C . GLU A 1 242 ? 54.174 26.955 68.597 1.00 37.82 240 GLU A C 1
ATOM 3446 O O . GLU A 1 242 ? 55.180 26.381 68.140 1.00 40.14 240 GLU A O 1
ATOM 3458 N N . SER A 1 243 ? 54.160 28.271 68.805 1.00 31.25 241 SER A N 1
ATOM 3459 C CA . SER A 1 243 ? 55.332 29.063 68.443 1.00 30.72 241 SER A CA 1
ATOM 3460 C C . SER A 1 243 ? 56.407 28.954 69.527 1.00 32.57 241 SER A C 1
ATOM 3461 O O . SER A 1 243 ? 57.601 28.896 69.223 1.00 29.84 241 SER A O 1
ATOM 3469 N N . PHE A 1 244 ? 55.991 28.857 70.793 1.00 36.87 242 PHE A N 1
ATOM 3470 C CA . PHE A 1 244 ? 56.936 28.479 71.839 1.00 30.34 242 PHE A CA 1
ATOM 3471 C C . PHE A 1 244 ? 57.585 27.120 71.503 1.00 30.59 242 PHE A C 1
ATOM 3472 O O . PHE A 1 244 ? 58.805 26.989 71.536 1.00 31.67 242 PHE A O 1
ATOM 3489 N N . TRP A 1 245 ? 56.788 26.113 71.170 1.00 27.99 243 TRP A N 1
ATOM 3490 C CA . TRP A 1 245 ? 57.348 24.786 70.934 1.00 31.08 243 TRP A CA 1
ATOM 3491 C C . TRP A 1 245 ? 58.254 24.785 69.684 1.00 34.66 243 TRP A C 1
ATOM 3492 O O . TRP A 1 245 ? 59.281 24.103 69.645 1.00 32.75 243 TRP A O 1
ATOM 3513 N N . LYS A 1 246 ? 57.865 25.541 68.668 1.00 34.45 244 LYS A N 1
ATOM 3514 C CA . LYS A 1 246 ? 58.656 25.620 67.429 1.00 39.55 244 LYS A CA 1
ATOM 3515 C C . LYS A 1 246 ? 60.074 26.109 67.738 1.00 42.88 244 LYS A C 1
ATOM 3516 O O . LYS A 1 246 ? 61.054 25.554 67.245 1.00 41.19 244 LYS A O 1
ATOM 3535 N N . LYS A 1 247 ? 60.154 27.128 68.590 1.00 43.38 245 LYS A N 1
ATOM 3536 C CA . LYS A 1 247 ? 61.411 27.750 69.006 1.00 44.68 245 LYS A CA 1
ATOM 3537 C C . LYS A 1 247 ? 62.193 27.000 70.077 1.00 42.31 245 LYS A C 1
ATOM 3538 O O . LYS A 1 247 ? 63.375 27.249 70.243 1.00 41.75 245 LYS A O 1
ATOM 3557 N N . PHE A 1 248 ? 61.543 26.128 70.846 1.00 36.46 246 PHE A N 1
ATOM 3558 C CA . PHE A 1 248 ? 62.199 25.534 72.021 1.00 30.69 246 PHE A CA 1
ATOM 3559 C C . PHE A 1 248 ? 63.280 24.591 71.532 1.00 33.29 246 PHE A C 1
ATOM 3560 O O . PHE A 1 248 ? 63.105 23.911 70.542 1.00 29.32 246 PHE A O 1
ATOM 3577 N N . PRO A 1 249 ? 64.421 24.582 72.219 1.00 32.16 247 PRO A N 1
ATOM 3578 C CA . PRO A 1 249 ? 65.575 23.849 71.720 1.00 29.53 247 PRO A CA 1
ATOM 3579 C C . PRO A 1 249 ? 65.397 22.330 71.596 1.00 29.41 247 PRO A C 1
ATOM 3580 O O . PRO A 1 249 ? 64.939 21.627 72.486 1.00 30.19 247 PRO A O 1
ATOM 3591 N N . LYS A 1 250 ? 65.800 21.824 70.437 1.00 34.39 248 LYS A N 1
ATOM 3592 C CA . LYS A 1 250 ? 65.503 20.447 70.064 1.00 36.93 248 LYS A CA 1
ATOM 3593 C C . LYS A 1 250 ? 66.029 19.446 71.064 1.00 33.74 248 LYS A C 1
ATOM 3594 O O . LYS A 1 250 ? 65.374 18.456 71.313 1.00 33.52 248 LYS A O 1
ATOM 3613 N N . ASP A 1 251 ? 67.201 19.701 71.632 1.00 30.82 249 ASP A N 1
ATOM 3614 C CA . ASP A 1 251 ? 67.801 18.768 72.570 1.00 30.22 249 ASP A CA 1
ATOM 3615 C C . ASP A 1 251 ? 67.155 18.772 73.950 1.00 33.61 249 ASP A C 1
ATOM 3616 O O . ASP A 1 251 ? 67.380 17.840 74.717 1.00 32.85 249 ASP A O 1
ATOM 3625 N N . LEU A 1 252 ? 66.365 19.800 74.281 1.00 28.13 250 LEU A N 1
ATOM 3626 C CA . LEU A 1 252 ? 65.664 19.847 75.560 1.00 29.27 250 LEU A CA 1
ATOM 3627 C C . LEU A 1 252 ? 64.201 19.344 75.441 1.00 29.19 250 LEU A C 1
ATOM 3628 O O . LEU A 1 252 ? 63.571 19.097 76.428 1.00 24.85 250 LEU A O 1
ATOM 3644 N N . LYS A 1 253 ? 63.681 19.178 74.226 1.00 29.62 251 LYS A N 1
ATOM 3645 C CA . LYS A 1 253 ? 62.287 18.762 74.074 1.00 27.16 251 LYS A CA 1
ATOM 3646 C C . LYS A 1 253 ? 61.983 17.406 74.667 1.00 29.93 251 LYS A C 1
ATOM 3647 O O . LYS A 1 253 ? 60.930 17.242 75.310 1.00 25.23 251 LYS A O 1
ATOM 3666 N N . PRO A 1 254 ? 62.870 16.412 74.429 1.00 26.38 252 PRO A N 1
ATOM 3667 C CA . PRO A 1 254 ? 62.606 15.072 74.997 1.00 30.18 252 PRO A CA 1
ATOM 3668 C C . PRO A 1 254 ? 62.373 15.089 76.527 1.00 29.32 252 PRO A C 1
ATOM 3669 O O . PRO A 1 254 ? 61.478 14.377 77.001 1.00 30.96 252 PRO A O 1
ATOM 3697 N N . VAL A 1 256 ? 61.182 17.614 78.314 1.00 22.72 254 VAL A N 1
ATOM 3698 C CA . VAL A 1 256 ? 59.909 18.268 78.588 1.00 21.85 254 VAL A CA 1
ATOM 3699 C C . VAL A 1 256 ? 58.807 17.249 78.402 1.00 23.87 254 VAL A C 1
ATOM 3700 O O . VAL A 1 256 ? 57.877 17.149 79.201 1.00 24.94 254 VAL A O 1
ATOM 3713 N N . LEU A 1 257 ? 58.938 16.452 77.360 1.00 22.55 255 LEU A N 1
ATOM 3714 C CA . LEU A 1 257 ? 57.916 15.495 77.000 1.00 25.04 255 LEU A CA 1
ATOM 3715 C C . LEU A 1 257 ? 57.882 14.337 77.990 1.00 27.82 255 LEU A C 1
ATOM 3716 O O . LEU A 1 257 ? 56.822 13.802 78.264 1.00 22.03 255 LEU A O 1
ATOM 3732 N N . GLN A 1 258 ? 59.033 13.947 78.514 1.00 22.70 256 GLN A N 1
ATOM 3733 C CA . GLN A 1 258 ? 59.052 12.881 79.480 1.00 22.63 256 GLN A CA 1
ATOM 3734 C C . GLN A 1 258 ? 58.402 13.422 80.792 1.00 23.13 256 GLN A C 1
ATOM 3735 O O . GLN A 1 258 ? 57.505 12.809 81.380 1.00 24.56 256 GLN A O 1
ATOM 3749 N N . ALA A 1 259 ? 58.825 14.611 81.197 1.00 21.90 257 ALA A N 1
ATOM 3750 C CA . ALA A 1 259 ? 58.242 15.292 82.348 1.00 20.05 257 ALA A CA 1
ATOM 3751 C C . ALA A 1 259 ? 56.725 15.294 82.274 1.00 20.76 257 ALA A C 1
ATOM 3752 O O . ALA A 1 259 ? 56.044 14.924 83.244 1.00 19.60 257 ALA A O 1
ATOM 3776 N N . LYS A 1 261 ? 54.643 13.312 80.451 1.00 21.17 259 LYS A N 1
ATOM 3777 C CA . LYS A 1 261 ? 54.149 11.945 80.553 1.00 24.89 259 LYS A CA 1
ATOM 3778 C C . LYS A 1 261 ? 54.020 11.480 82.027 1.00 21.19 259 LYS A C 1
ATOM 3779 O O . LYS A 1 261 ? 52.993 10.969 82.452 1.00 22.82 259 LYS A O 1
ATOM 3798 N N . GLU A 1 262 ? 55.095 11.642 82.775 1.00 24.83 260 GLU A N 1
ATOM 3799 C CA . GLU A 1 262 ? 55.120 11.279 84.178 1.00 26.05 260 GLU A CA 1
ATOM 3800 C C . GLU A 1 262 ? 54.066 12.045 84.971 1.00 23.69 260 GLU A C 1
ATOM 3801 O O . GLU A 1 262 ? 53.369 11.475 85.824 1.00 22.10 260 GLU A O 1
ATOM 3813 N N . ALA A 1 263 ? 53.902 13.320 84.646 1.00 18.61 261 ALA A N 1
ATOM 3814 C CA . ALA A 1 263 ? 53.005 14.201 85.353 1.00 17.60 261 ALA A CA 1
ATOM 3815 C C . ALA A 1 263 ? 51.553 13.839 85.087 1.00 21.23 261 ALA A C 1
ATOM 3816 O O . ALA A 1 263 ? 50.694 13.964 85.966 1.00 17.12 261 ALA A O 1
ATOM 3823 N N . THR A 1 264 ? 51.302 13.334 83.889 1.00 22.65 262 THR A N 1
ATOM 3824 C CA . THR A 1 264 ? 49.968 12.899 83.501 1.00 19.60 262 THR A CA 1
ATOM 3825 C C . THR A 1 264 ? 49.590 11.667 84.336 1.00 22.44 262 THR A C 1
ATOM 3826 O O . THR A 1 264 ? 48.498 11.609 84.882 1.00 21.04 262 THR A O 1
ATOM 3837 N N . GLU A 1 265 ? 50.515 10.714 84.455 1.00 26.56 263 GLU A N 1
ATOM 3838 C CA . GLU A 1 265 ? 50.292 9.461 85.244 1.00 24.73 263 GLU A CA 1
ATOM 3839 C C . GLU A 1 265 ? 50.015 9.855 86.707 1.00 22.84 263 GLU A C 1
ATOM 3840 O O . GLU A 1 265 ? 49.089 9.348 87.338 1.00 22.05 263 GLU A O 1
ATOM 3852 N N . TYR A 1 266 ? 50.794 10.813 87.205 1.00 28.19 264 TYR A N 1
ATOM 3853 C CA . TYR A 1 266 ? 50.690 11.270 88.590 1.00 20.96 264 TYR A CA 1
ATOM 3854 C C . TYR A 1 266 ? 49.371 12.012 88.835 1.00 22.13 264 TYR A C 1
ATOM 3855 O O . TYR A 1 266 ? 48.677 11.760 89.804 1.00 23.74 264 TYR A O 1
ATOM 3873 N N . GLU A 1 267 ? 49.023 12.921 87.943 1.00 19.62 265 GLU A N 1
ATOM 3874 C CA . GLU A 1 267 ? 47.754 13.633 88.040 1.00 17.89 265 GLU A CA 1
ATOM 3875 C C . GLU A 1 267 ? 46.562 12.724 88.104 1.00 20.42 265 GLU A C 1
ATOM 3876 O O . GLU A 1 267 ? 45.659 12.970 88.892 1.00 17.55 265 GLU A O 1
ATOM 3888 N N . ARG A 1 268 ? 46.547 11.669 87.304 1.00 21.37 266 ARG A N 1
ATOM 3889 C CA . ARG A 1 268 ? 45.377 10.821 87.271 1.00 17.65 266 ARG A CA 1
ATOM 3890 C C . ARG A 1 268 ? 45.272 9.992 88.570 1.00 21.27 266 ARG A C 1
ATOM 3891 O O . ARG A 1 268 ? 44.178 9.660 88.987 1.00 24.52 266 ARG A O 1
ATOM 3912 N N . LYS A 1 269 ? 46.401 9.684 89.206 1.00 17.76 267 LYS A N 1
ATOM 3913 C CA . LYS A 1 269 ? 46.396 8.977 90.483 1.00 18.51 267 LYS A CA 1
ATOM 3914 C C . LYS A 1 269 ? 45.819 9.911 91.567 1.00 23.05 267 LYS A C 1
ATOM 3915 O O . LYS A 1 269 ? 44.928 9.520 92.300 1.00 19.24 267 LYS A O 1
ATOM 3934 N N . GLU A 1 270 ? 46.260 11.175 91.593 1.00 19.73 268 GLU A N 1
ATOM 3935 C CA . GLU A 1 270 ? 45.764 12.126 92.549 1.00 20.72 268 GLU A CA 1
ATOM 3936 C C . GLU A 1 270 ? 44.263 12.312 92.336 1.00 21.37 268 GLU A C 1
ATOM 3937 O O . GLU A 1 270 ? 43.509 12.403 93.276 1.00 21.37 268 GLU A O 1
ATOM 3949 N N . ALA A 1 271 ? 43.824 12.314 91.094 1.00 18.63 269 ALA A N 1
ATOM 3950 C CA . ALA A 1 271 ? 42.391 12.483 90.831 1.00 19.23 269 ALA A CA 1
ATOM 3951 C C . ALA A 1 271 ? 41.557 11.297 91.260 1.00 22.02 269 ALA A C 1
ATOM 3952 O O . ALA A 1 271 ? 40.416 11.508 91.631 1.00 25.84 269 ALA A O 1
ATOM 3959 N N . ALA A 1 272 ? 42.095 10.068 91.220 1.00 22.32 270 ALA A N 1
ATOM 3960 C CA . ALA A 1 272 ? 41.382 8.914 91.723 1.00 23.67 270 ALA A CA 1
ATOM 3961 C C . ALA A 1 272 ? 41.070 9.033 93.248 1.00 27.22 270 ALA A C 1
ATOM 3962 O O . ALA A 1 272 ? 39.978 8.733 93.689 1.00 37.07 270 ALA A O 1
ATOM 3969 N N . LEU A 1 273 ? 42.053 9.444 94.036 1.00 23.83 271 LEU A N 1
ATOM 3970 C CA . LEU A 1 273 ? 41.889 9.733 95.452 1.00 24.10 271 LEU A CA 1
ATOM 3971 C C . LEU A 1 273 ? 40.925 10.861 95.784 1.00 24.34 271 LEU A C 1
ATOM 3972 O O . LEU A 1 273 ? 40.451 11.002 96.944 1.00 24.25 271 LEU A O 1
ATOM 3988 N N . ASP A 1 274 ? 40.665 11.725 94.823 1.00 27.28 272 ASP A N 1
ATOM 3989 C CA . ASP A 1 274 ? 40.179 13.061 95.155 1.00 24.40 272 ASP A CA 1
ATOM 3990 C C . ASP A 1 274 ? 38.736 13.104 95.662 1.00 27.05 272 ASP A C 1
ATOM 3991 O O . ASP A 1 274 ? 38.433 13.874 96.569 1.00 24.13 272 ASP A O 1
ATOM 4000 N N . ASP A 1 275 ? 37.834 12.299 95.093 1.00 27.44 273 ASP A N 1
ATOM 4001 C CA . ASP A 1 275 ? 36.422 12.404 95.452 1.00 22.75 273 ASP A CA 1
ATOM 4002 C C . ASP A 1 275 ? 36.209 12.017 96.916 1.00 24.08 273 ASP A C 1
ATOM 4003 O O . ASP A 1 275 ? 35.429 12.653 97.620 1.00 25.93 273 ASP A O 1
ATOM 4012 N N A GLU A 1 276 ? 36.939 11.000 97.353 0.43 22.57 274 GLU A N 1
ATOM 4013 N N B GLU A 1 276 ? 36.904 10.977 97.375 0.57 21.65 274 GLU A N 1
ATOM 4014 C CA A GLU A 1 276 ? 36.790 10.454 98.677 0.43 26.26 274 GLU A CA 1
ATOM 4015 C CA B GLU A 1 276 ? 36.743 10.503 98.735 0.57 27.09 274 GLU A CA 1
ATOM 4016 C C A GLU A 1 276 ? 37.337 11.441 99.715 0.43 26.80 274 GLU A C 1
ATOM 4017 C C B GLU A 1 276 ? 37.282 11.549 99.691 0.57 26.96 274 GLU A C 1
ATOM 4018 O O A GLU A 1 276 ? 36.714 11.672 100.746 0.43 23.20 274 GLU A O 1
ATOM 4019 O O B GLU A 1 276 ? 36.614 11.914 100.650 0.57 21.77 274 GLU A O 1
ATOM 4042 N N . ASP A 1 277 ? 38.485 12.039 99.408 1.00 28.39 275 ASP A N 1
ATOM 4043 C CA . ASP A 1 277 ? 39.078 13.075 100.241 1.00 28.86 275 ASP A CA 1
ATOM 4044 C C . ASP A 1 277 ? 38.192 14.336 100.292 1.00 26.44 275 ASP A C 1
ATOM 4045 O O . ASP A 1 277 ? 37.945 14.875 101.350 1.00 20.86 275 ASP A O 1
ATOM 4072 N N . LEU A 1 279 ? 35.038 14.697 99.661 1.00 23.37 277 LEU A N 1
ATOM 4073 C CA . LEU A 1 279 ? 33.695 14.506 100.210 1.00 20.99 277 LEU A CA 1
ATOM 4074 C C . LEU A 1 279 ? 33.822 14.512 101.734 1.00 26.42 277 LEU A C 1
ATOM 4075 O O . LEU A 1 279 ? 33.047 15.140 102.420 1.00 23.09 277 LEU A O 1
ATOM 4091 N N . ALA A 1 280 ? 34.882 13.927 102.256 1.00 26.08 278 ALA A N 1
ATOM 4092 C CA . ALA A 1 280 ? 35.113 13.997 103.697 1.00 27.72 278 ALA A CA 1
ATOM 4093 C C . ALA A 1 280 ? 35.262 15.455 104.171 1.00 24.05 278 ALA A C 1
ATOM 4094 O O . ALA A 1 280 ? 34.732 15.845 105.203 1.00 23.66 278 ALA A O 1
ATOM 4101 N N . LYS A 1 281 ? 36.000 16.266 103.435 1.00 19.97 279 LYS A N 1
ATOM 4102 C CA . LYS A 1 281 ? 36.217 17.651 103.877 1.00 19.01 279 LYS A CA 1
ATOM 4103 C C . LYS A 1 281 ? 34.942 18.490 103.787 1.00 19.23 279 LYS A C 1
ATOM 4104 O O . LYS A 1 281 ? 34.625 19.305 104.679 1.00 21.27 279 LYS A O 1
ATOM 4123 N N . ILE A 1 282 ? 34.192 18.312 102.709 1.00 17.86 280 ILE A N 1
ATOM 4124 C CA . ILE A 1 282 ? 32.928 19.019 102.571 1.00 19.93 280 ILE A CA 1
ATOM 4125 C C . ILE A 1 282 ? 31.933 18.589 103.666 1.00 17.34 280 ILE A C 1
ATOM 4126 O O . ILE A 1 282 ? 31.209 19.419 104.237 1.00 20.82 280 ILE A O 1
ATOM 4142 N N . SER A 1 283 ? 31.924 17.298 103.989 1.00 22.17 281 SER A N 1
ATOM 4143 C CA . SER A 1 283 ? 31.033 16.751 105.008 1.00 23.61 281 SER A CA 1
ATOM 4144 C C . SER A 1 283 ? 31.348 17.278 106.392 1.00 24.12 281 SER A C 1
ATOM 4145 O O . SER A 1 283 ? 30.437 17.620 107.144 1.00 24.52 281 SER A O 1
ATOM 4153 N N . GLU A 1 284 ? 32.632 17.369 106.718 1.00 20.38 282 GLU A N 1
ATOM 4154 C CA . GLU A 1 284 ? 33.026 17.906 107.998 1.00 24.46 282 GLU A CA 1
ATOM 4155 C C . GLU A 1 284 ? 32.640 19.396 108.088 1.00 28.63 282 GLU A C 1
ATOM 4156 O O . GLU A 1 284 ? 32.141 19.872 109.121 1.00 23.49 282 GLU A O 1
ATOM 4168 N N . TYR A 1 285 ? 32.834 20.119 106.995 1.00 26.40 283 TYR A N 1
ATOM 4169 C CA . TYR A 1 285 ? 32.464 21.524 106.940 1.00 22.76 283 TYR A CA 1
ATOM 4170 C C . TYR A 1 285 ? 30.946 21.702 107.178 1.00 23.09 283 TYR A C 1
ATOM 4171 O O . TYR A 1 285 ? 30.499 22.627 107.881 1.00 21.96 283 TYR A O 1
ATOM 4189 N N . ALA A 1 286 ? 30.142 20.831 106.587 1.00 21.08 284 ALA A N 1
ATOM 4190 C CA . ALA A 1 286 ? 28.701 20.960 106.743 1.00 24.35 284 ALA A CA 1
ATOM 4191 C C . ALA A 1 286 ? 28.278 20.684 108.216 1.00 27.53 284 ALA A C 1
ATOM 4192 O O . ALA A 1 286 ? 27.480 21.422 108.837 1.00 25.40 284 ALA A O 1
ATOM 4199 N N . LYS A 1 287 ? 28.865 19.658 108.805 1.00 27.61 285 LYS A N 1
ATOM 4200 C CA . LYS A 1 287 ? 28.540 19.297 110.182 1.00 27.70 285 LYS A CA 1
ATOM 4201 C C . LYS A 1 287 ? 28.968 20.384 111.148 1.00 27.71 285 LYS A C 1
ATOM 4202 O O . LYS A 1 287 ? 28.235 20.728 112.082 1.00 32.07 285 LYS A O 1
ATOM 4221 N N . ALA A 1 288 ? 30.166 20.922 110.941 1.00 26.36 286 ALA A N 1
ATOM 4222 C CA . ALA A 1 288 ? 30.754 21.849 111.894 1.00 29.33 286 ALA A CA 1
ATOM 4223 C C . ALA A 1 288 ? 30.149 23.223 111.765 1.00 29.86 286 ALA A C 1
ATOM 4224 O O . ALA A 1 288 ? 29.918 23.883 112.758 1.00 28.48 286 ALA A O 1
ATOM 4231 N N . SER A 1 289 ? 29.923 23.668 110.537 1.00 25.63 287 SER A N 1
ATOM 4232 C CA . SER A 1 289 ? 29.409 25.006 110.308 1.00 24.16 287 SER A CA 1
ATOM 4233 C C . SER A 1 289 ? 27.895 25.072 110.403 1.00 25.05 287 SER A C 1
ATOM 4234 O O . SER A 1 289 ? 27.348 26.118 110.773 1.00 27.44 287 SER A O 1
ATOM 4242 N N . GLY A 1 290 ? 27.225 23.975 110.090 1.00 23.90 288 GLY A N 1
ATOM 4243 C CA . GLY A 1 290 ? 25.769 23.955 109.994 1.00 30.50 288 GLY A CA 1
ATOM 4244 C C . GLY A 1 290 ? 25.175 24.668 108.786 1.00 35.83 288 GLY A C 1
ATOM 4245 O O . GLY A 1 290 ? 23.958 24.820 108.712 1.00 38.00 288 GLY A O 1
ATOM 4249 N N . ASN A 1 291 ? 26.009 25.093 107.835 1.00 33.83 289 ASN A N 1
ATOM 4250 C CA . ASN A 1 291 ? 25.547 25.935 106.732 1.00 35.18 289 ASN A CA 1
ATOM 4251 C C . ASN A 1 291 ? 25.533 25.270 105.334 1.00 33.27 289 ASN A C 1
ATOM 4252 O O . ASN A 1 291 ? 25.451 25.953 104.328 1.00 32.41 289 ASN A O 1
ATOM 4263 N N . LEU A 1 292 ? 25.603 23.951 105.282 1.00 32.29 290 LEU A N 1
ATOM 4264 C CA . LEU A 1 292 ? 25.516 23.231 104.014 1.00 29.40 290 LEU A CA 1
ATOM 4265 C C . LEU A 1 292 ? 24.797 21.916 104.257 1.00 31.84 290 LEU A C 1
ATOM 4266 O O . LEU A 1 292 ? 25.080 21.218 105.221 1.00 24.68 290 LEU A O 1
ATOM 4282 N N . LYS A 1 293 ? 23.816 21.610 103.419 1.00 31.62 291 LYS A N 1
ATOM 4283 C CA . LYS A 1 293 ? 23.192 20.299 103.425 1.00 31.34 291 LYS A CA 1
ATOM 4284 C C . LYS A 1 293 ? 23.661 19.584 102.157 1.00 30.92 291 LYS A C 1
ATOM 4285 O O . LYS A 1 293 ? 23.682 20.190 101.093 1.00 29.19 291 LYS A O 1
ATOM 4304 N N . ILE A 1 294 ? 24.041 18.319 102.281 1.00 27.27 292 ILE A N 1
ATOM 4305 C CA . ILE A 1 294 ? 24.482 17.491 101.154 1.00 24.33 292 ILE A CA 1
ATOM 4306 C C . ILE A 1 294 ? 23.398 16.462 100.824 1.00 29.44 292 ILE A C 1
ATOM 4307 O O . ILE A 1 294 ? 22.950 15.720 101.690 1.00 25.88 292 ILE A O 1
ATOM 4323 N N . HIS A 1 295 ? 22.938 16.422 99.581 1.00 31.37 293 HIS A N 1
ATOM 4324 C CA . HIS A 1 295 ? 21.841 15.531 99.219 1.00 30.71 293 HIS A CA 1
ATOM 4325 C C . HIS A 1 295 ? 22.305 14.515 98.230 1.00 30.27 293 HIS A C 1
ATOM 4326 O O . HIS A 1 295 ? 22.987 14.859 97.293 1.00 29.06 293 HIS A O 1
ATOM 4341 N N . THR A 1 296 ? 21.895 13.273 98.437 1.00 26.67 294 THR A N 1
ATOM 4342 C CA . THR A 1 296 ? 22.183 12.190 97.532 1.00 33.89 294 THR A CA 1
ATOM 4343 C C . THR A 1 296 ? 20.885 11.796 96.835 1.00 35.41 294 THR A C 1
ATOM 4344 O O . THR A 1 296 ? 19.831 11.966 97.388 1.00 36.10 294 THR A O 1
ATOM 4355 N N . LEU A 1 297 ? 20.960 11.276 95.617 1.00 39.01 295 LEU A N 1
ATOM 4356 C CA . LEU A 1 297 ? 19.752 11.029 94.847 1.00 37.61 295 LEU A CA 1
ATOM 4357 C C . LEU A 1 297 ? 19.281 9.576 94.920 1.00 39.07 295 LEU A C 1
ATOM 4358 O O . LEU A 1 297 ? 20.076 8.644 95.024 1.00 41.83 295 LEU A O 1
ATOM 4374 N N . THR A 1 298 ? 17.973 9.387 94.845 1.00 41.30 296 THR A N 1
ATOM 4375 C CA . THR A 1 298 ? 17.428 8.055 94.719 1.00 45.35 296 THR A CA 1
ATOM 4376 C C . THR A 1 298 ? 17.529 7.665 93.254 1.00 46.52 296 THR A C 1
ATOM 4377 O O . THR A 1 298 ? 17.678 8.523 92.390 1.00 44.07 296 THR A O 1
ATOM 4388 N N . PRO A 1 299 ? 17.478 6.366 92.966 1.00 47.48 297 PRO A N 1
ATOM 4389 C CA . PRO A 1 299 ? 17.516 5.956 91.552 1.00 50.09 297 PRO A CA 1
ATOM 4390 C C . PRO A 1 299 ? 16.375 6.610 90.767 1.00 50.69 297 PRO A C 1
ATOM 4391 O O . PRO A 1 299 ? 16.511 6.960 89.591 1.00 48.19 297 PRO A O 1
ATOM 4402 N N . GLU A 1 300 ? 15.250 6.778 91.446 1.00 55.89 298 GLU A N 1
ATOM 4403 C CA . GLU A 1 300 ? 14.093 7.417 90.852 1.00 61.26 298 GLU A CA 1
ATOM 4404 C C . GLU A 1 300 ? 14.497 8.837 90.462 1.00 60.01 298 GLU A C 1
ATOM 4405 O O . GLU A 1 300 ? 14.265 9.270 89.331 1.00 57.66 298 GLU A O 1
ATOM 4417 N N . GLN A 1 301 ? 15.111 9.551 91.402 1.00 43.33 299 GLN A N 1
ATOM 4418 C CA . GLN A 1 301 ? 15.604 10.906 91.153 1.00 41.75 299 GLN A CA 1
ATOM 4419 C C . GLN A 1 301 ? 16.674 10.943 90.060 1.00 42.12 299 GLN A C 1
ATOM 4420 O O . GLN A 1 301 ? 16.673 11.843 89.209 1.00 42.26 299 GLN A O 1
ATOM 4434 N N . LYS A 1 302 ? 17.570 9.964 90.044 1.00 43.40 300 LYS A N 1
ATOM 4435 C CA . LYS A 1 302 ? 18.611 9.937 89.015 1.00 45.08 300 LYS A CA 1
ATOM 4436 C C . LYS A 1 302 ? 18.048 9.731 87.605 1.00 43.37 300 LYS A C 1
ATOM 4437 O O . LYS A 1 302 ? 18.494 10.346 86.643 1.00 44.20 300 LYS A O 1
ATOM 4456 N N . ALA A 1 303 ? 17.068 8.852 87.490 1.00 42.60 301 ALA A N 1
ATOM 4457 C CA . ALA A 1 303 ? 16.438 8.576 86.219 1.00 42.80 301 ALA A CA 1
ATOM 4458 C C . ALA A 1 303 ? 15.862 9.852 85.637 1.00 43.40 301 ALA A C 1
ATOM 4459 O O . ALA A 1 303 ? 16.048 10.161 84.464 1.00 47.37 301 ALA A O 1
ATOM 4466 N N . ALA A 1 304 ? 15.163 10.599 86.471 1.00 42.22 302 ALA A N 1
ATOM 4467 C CA . ALA A 1 304 ? 14.457 11.789 86.019 1.00 46.80 302 ALA A CA 1
ATOM 4468 C C . ALA A 1 304 ? 15.443 12.846 85.530 1.00 45.75 302 ALA A C 1
ATOM 4469 O O . ALA A 1 304 ? 15.167 13.609 84.598 1.00 42.44 302 ALA A O 1
ATOM 4476 N N . TRP A 1 305 ? 16.593 12.908 86.177 1.00 38.10 303 TRP A N 1
ATOM 4477 C CA . TRP A 1 305 ? 17.644 13.787 85.700 1.00 36.66 303 TRP A CA 1
ATOM 4478 C C . TRP A 1 305 ? 18.164 13.327 84.342 1.00 37.60 303 TRP A C 1
ATOM 4479 O O . TRP A 1 305 ? 18.431 14.150 83.464 1.00 36.77 303 TRP A O 1
ATOM 4500 N N . GLN A 1 306 ? 18.294 12.015 84.161 1.00 40.83 304 GLN A N 1
ATOM 4501 C CA . GLN A 1 306 ? 18.838 11.470 82.904 1.00 44.50 304 GLN A CA 1
ATOM 4502 C C . GLN A 1 306 ? 17.905 11.740 81.756 1.00 43.27 304 GLN A C 1
ATOM 4503 O O . GLN A 1 306 ? 18.326 12.150 80.680 1.00 44.02 304 GLN A O 1
ATOM 4517 N N . LYS A 1 307 ? 16.621 11.508 81.991 1.00 39.97 305 LYS A N 1
ATOM 4518 C CA . LYS A 1 307 ? 15.638 11.710 80.946 1.00 41.99 305 LYS A CA 1
ATOM 4519 C C . LYS A 1 307 ? 15.619 13.170 80.495 1.00 44.42 305 LYS A C 1
ATOM 4520 O O . LYS A 1 307 ? 15.666 13.473 79.304 1.00 46.94 305 LYS A O 1
ATOM 4539 N N . ALA A 1 308 ? 15.568 14.083 81.449 1.00 42.66 306 ALA A N 1
ATOM 4540 C CA . ALA A 1 308 ? 15.363 15.478 81.113 1.00 45.31 306 ALA A CA 1
ATOM 4541 C C . ALA A 1 308 ? 16.575 16.043 80.401 1.00 42.95 306 ALA A C 1
ATOM 4542 O O . ALA A 1 308 ? 16.440 16.885 79.515 1.00 42.17 306 ALA A O 1
ATOM 4566 N N . GLU A 1 310 ? 19.260 14.322 78.845 1.00 39.31 308 GLU A N 1
ATOM 4567 C CA . GLU A 1 310 ? 19.682 13.705 77.594 1.00 40.26 308 GLU A CA 1
ATOM 4568 C C . GLU A 1 310 ? 18.844 14.168 76.421 1.00 45.08 308 GLU A C 1
ATOM 4569 O O . GLU A 1 310 ? 19.264 14.055 75.261 1.00 43.98 308 GLU A O 1
ATOM 4581 N N . ALA A 1 311 ? 17.667 14.706 76.710 1.00 44.52 309 ALA A N 1
ATOM 4582 C CA . ALA A 1 311 ? 16.769 15.143 75.647 1.00 45.43 309 ALA A CA 1
ATOM 4583 C C . ALA A 1 311 ? 17.431 16.173 74.744 1.00 45.06 309 ALA A C 1
ATOM 4584 O O . ALA A 1 311 ? 16.960 16.435 73.652 1.00 45.69 309 ALA A O 1
ATOM 4591 N N . ILE A 1 312 ? 18.538 16.750 75.202 1.00 44.08 310 ILE A N 1
ATOM 4592 C CA . ILE A 1 312 ? 19.215 17.788 74.444 1.00 43.72 310 ILE A CA 1
ATOM 4593 C C . ILE A 1 312 ? 20.140 17.239 73.326 1.00 43.37 310 ILE A C 1
ATOM 4594 O O . ILE A 1 312 ? 20.600 18.007 72.471 1.00 43.26 310 ILE A O 1
ATOM 4610 N N . TYR A 1 313 ? 20.437 15.939 73.343 1.00 43.23 311 TYR A N 1
ATOM 4611 C CA . TYR A 1 313 ? 21.481 15.397 72.452 1.00 42.80 311 TYR A CA 1
ATOM 4612 C C . TYR A 1 313 ? 21.213 15.731 70.969 1.00 43.44 311 TYR A C 1
ATOM 4613 O O . TYR A 1 313 ? 22.130 16.115 70.234 1.00 43.04 311 TYR A O 1
ATOM 4631 N N . PRO A 1 314 ? 19.965 15.559 70.511 1.00 44.49 312 PRO A N 1
ATOM 4632 C CA . PRO A 1 314 ? 19.753 15.752 69.071 1.00 45.15 312 PRO A CA 1
ATOM 4633 C C . PRO A 1 314 ? 20.040 17.162 68.566 1.00 45.01 312 PRO A C 1
ATOM 4634 O O . PRO A 1 314 ? 20.431 17.338 67.421 1.00 45.17 312 PRO A O 1
ATOM 4645 N N . GLN A 1 315 ? 19.849 18.159 69.406 1.00 45.83 313 GLN A N 1
ATOM 4646 C CA . GLN A 1 315 ? 20.211 19.530 69.062 1.00 48.57 313 GLN A CA 1
ATOM 4647 C C . GLN A 1 315 ? 21.666 19.612 68.580 1.00 49.83 313 GLN A C 1
ATOM 4648 O O . GLN A 1 315 ? 22.040 20.566 67.899 1.00 49.10 313 GLN A O 1
ATOM 4662 N N . PHE A 1 316 ? 22.481 18.617 68.943 1.00 43.27 314 PHE A N 1
ATOM 4663 C CA . PHE A 1 316 ? 23.920 18.684 68.729 1.00 44.34 314 PHE A CA 1
ATOM 4664 C C . PHE A 1 316 ? 24.491 17.643 67.740 1.00 46.86 314 PHE A C 1
ATOM 4665 O O . PHE A 1 316 ? 25.714 17.555 67.569 1.00 44.44 314 PHE A O 1
ATOM 4682 N N . TYR A 1 317 ? 23.624 16.859 67.107 1.00 43.21 315 TYR A N 1
ATOM 4683 C CA . TYR A 1 317 ? 24.053 15.940 66.043 1.00 45.52 315 TYR A CA 1
ATOM 4684 C C . TYR A 1 317 ? 24.753 16.687 64.907 1.00 47.24 315 TYR A C 1
ATOM 4685 O O . TYR A 1 317 ? 25.685 16.173 64.282 1.00 45.08 315 TYR A O 1
ATOM 4703 N N . LYS A 1 318 ? 24.301 17.903 64.633 1.00 54.32 316 LYS A N 1
ATOM 4704 C CA . LYS A 1 318 ? 24.852 18.658 63.531 1.00 52.83 316 LYS A CA 1
ATOM 4705 C C . LYS A 1 318 ? 26.275 19.131 63.810 1.00 54.15 316 LYS A C 1
ATOM 4706 O O . LYS A 1 318 ? 27.159 18.964 62.969 1.00 54.68 316 LYS A O 1
ATOM 4725 N N . THR A 1 319 ? 26.511 19.688 64.996 1.00 42.23 317 THR A N 1
ATOM 4726 C CA . THR A 1 319 ? 27.785 20.346 65.260 1.00 42.80 317 THR A CA 1
ATOM 4727 C C . THR A 1 319 ? 28.797 19.424 65.932 1.00 44.37 317 THR A C 1
ATOM 4728 O O . THR A 1 319 ? 29.995 19.651 65.816 1.00 48.67 317 THR A O 1
ATOM 4739 N N . ILE A 1 320 ? 28.318 18.397 66.635 1.00 46.11 318 ILE A N 1
ATOM 4740 C CA . ILE A 1 320 ? 29.194 17.403 67.280 1.00 44.17 318 ILE A CA 1
ATOM 4741 C C . ILE A 1 320 ? 29.336 16.144 66.434 1.00 49.11 318 ILE A C 1
ATOM 4742 O O . ILE A 1 320 ? 30.438 15.626 66.261 1.00 45.73 318 ILE A O 1
ATOM 4758 N N . GLY A 1 321 ? 28.216 15.635 65.930 1.00 43.82 319 GLY A N 1
ATOM 4759 C CA . GLY A 1 321 ? 28.255 14.461 65.075 1.00 45.43 319 GLY A CA 1
ATOM 4760 C C . GLY A 1 321 ? 27.507 13.308 65.709 1.00 44.69 319 GLY A C 1
ATOM 4761 O O . GLY A 1 321 ? 27.905 12.793 66.748 1.00 42.42 319 GLY A O 1
ATOM 4765 N N . GLU A 1 322 ? 26.408 12.903 65.098 1.00 43.10 320 GLU A N 1
ATOM 4766 C CA . GLU A 1 322 ? 25.625 11.832 65.677 1.00 43.30 320 GLU A CA 1
ATOM 4767 C C . GLU A 1 322 ? 26.490 10.608 65.855 1.00 42.94 320 GLU A C 1
ATOM 4768 O O . GLU A 1 322 ? 26.504 10.016 66.922 1.00 44.57 320 GLU A O 1
ATOM 4780 N N . ASP A 1 323 ? 27.229 10.228 64.822 1.00 48.45 321 ASP A N 1
ATOM 4781 C CA . ASP A 1 323 ? 27.960 8.977 64.884 1.00 48.40 321 ASP A CA 1
ATOM 4782 C C . ASP A 1 323 ? 29.113 9.074 65.880 1.00 46.33 321 ASP A C 1
ATOM 4783 O O . ASP A 1 323 ? 29.611 8.062 66.368 1.00 42.78 321 ASP A O 1
ATOM 4792 N N . LEU A 1 324 ? 29.524 10.291 66.210 1.00 43.90 322 LEU A N 1
ATOM 4793 C CA . LEU A 1 324 ? 30.593 10.465 67.183 1.00 42.87 322 LEU A CA 1
ATOM 4794 C C . LEU A 1 324 ? 29.992 10.169 68.556 1.00 43.28 322 LEU A C 1
ATOM 4795 O O . LEU A 1 324 ? 30.564 9.417 69.339 1.00 42.39 322 LEU A O 1
ATOM 4811 N N . ILE A 1 325 ? 28.811 10.716 68.825 1.00 44.74 323 ILE A N 1
ATOM 4812 C CA . ILE A 1 325 ? 28.130 10.482 70.114 1.00 40.12 323 ILE A CA 1
ATOM 4813 C C . ILE A 1 325 ? 27.863 8.980 70.285 1.00 44.70 323 ILE A C 1
ATOM 4814 O O . ILE A 1 325 ? 27.969 8.444 71.372 1.00 45.92 323 ILE A O 1
ATOM 4830 N N . LYS A 1 326 ? 27.529 8.302 69.187 1.00 45.16 324 LYS A N 1
ATOM 4831 C CA . LYS A 1 326 ? 27.211 6.871 69.235 1.00 48.61 324 LYS A CA 1
ATOM 4832 C C . LYS A 1 326 ? 28.445 6.014 69.480 1.00 45.34 324 LYS A C 1
ATOM 4833 O O . LYS A 1 326 ? 28.384 5.024 70.206 1.00 43.37 324 LYS A O 1
ATOM 4852 N N . LYS A 1 327 ? 29.563 6.398 68.881 1.00 43.07 325 LYS A N 1
ATOM 4853 C CA . LYS A 1 327 ? 30.832 5.744 69.161 1.00 43.02 325 LYS A CA 1
ATOM 4854 C C . LYS A 1 327 ? 31.133 5.766 70.649 1.00 41.71 325 LYS A C 1
ATOM 4855 O O . LYS A 1 327 ? 31.538 4.757 71.215 1.00 39.13 325 LYS A O 1
ATOM 4874 N N . VAL A 1 328 ? 30.960 6.930 71.275 1.00 40.91 326 VAL A N 1
ATOM 4875 C CA . VAL A 1 328 ? 31.178 7.039 72.714 1.00 39.59 326 VAL A CA 1
ATOM 4876 C C . VAL A 1 328 ? 30.215 6.151 73.460 1.00 38.59 326 VAL A C 1
ATOM 4877 O O . VAL A 1 328 ? 30.617 5.435 74.360 1.00 38.22 326 VAL A O 1
ATOM 4890 N N . GLN A 1 329 ? 28.944 6.167 73.085 1.00 43.57 327 GLN A N 1
ATOM 4891 C CA . GLN A 1 329 ? 27.965 5.354 73.809 1.00 42.08 327 GLN A CA 1
ATOM 4892 C C . GLN A 1 329 ? 28.251 3.866 73.671 1.00 45.26 327 GLN A C 1
ATOM 4893 O O . GLN A 1 329 ? 27.922 3.093 74.554 1.00 46.34 327 GLN A O 1
ATOM 4907 N N . ALA A 1 330 ? 28.907 3.479 72.581 1.00 47.71 328 ALA A N 1
ATOM 4908 C CA . ALA A 1 330 ? 29.183 2.070 72.309 1.00 47.86 328 ALA A CA 1
ATOM 4909 C C . ALA A 1 330 ? 30.424 1.514 73.016 1.00 48.04 328 ALA A C 1
ATOM 4910 O O . ALA A 1 330 ? 30.642 0.299 73.008 1.00 45.52 328 ALA A O 1
ATOM 4917 N N . VAL A 1 331 ? 31.238 2.379 73.623 1.00 44.62 329 VAL A N 1
ATOM 4918 C CA . VAL A 1 331 ? 32.505 1.912 74.179 1.00 45.00 329 VAL A CA 1
ATOM 4919 C C . VAL A 1 331 ? 32.234 1.122 75.434 1.00 46.61 329 VAL A C 1
ATOM 4920 O O . VAL A 1 331 ? 31.727 1.660 76.426 1.00 48.42 329 VAL A O 1
ATOM 4933 N N . LYS A 1 332 ? 32.546 -0.163 75.379 1.00 53.34 330 LYS A N 1
ATOM 4934 C CA . LYS A 1 332 ? 32.221 -1.074 76.466 1.00 60.33 330 LYS A CA 1
ATOM 4935 C C . LYS A 1 332 ? 33.437 -1.229 77.375 1.00 61.97 330 LYS A C 1
ATOM 4936 O O . LYS A 1 332 ? 33.298 -1.478 78.572 1.00 62.24 330 LYS A O 1
ATOM 4957 N N . ALA B 1 24 ? 57.444 16.680 30.478 1.00 43.82 22 ALA B N 1
ATOM 4958 C CA . ALA B 1 24 ? 58.654 17.327 29.995 1.00 39.69 22 ALA B CA 1
ATOM 4959 C C . ALA B 1 24 ? 59.284 16.512 28.885 1.00 35.47 22 ALA B C 1
ATOM 4960 O O . ALA B 1 24 ? 59.349 15.283 28.942 1.00 37.00 22 ALA B O 1
ATOM 4967 N N . GLU B 1 25 ? 59.737 17.218 27.861 1.00 33.78 23 GLU B N 1
ATOM 4968 C CA . GLU B 1 25 ? 60.367 16.609 26.710 1.00 35.19 23 GLU B CA 1
ATOM 4969 C C . GLU B 1 25 ? 61.843 16.347 26.981 1.00 32.50 23 GLU B C 1
ATOM 4970 O O . GLU B 1 25 ? 62.413 15.458 26.397 1.00 36.81 23 GLU B O 1
ATOM 4982 N N . TYR B 1 26 ? 62.449 17.130 27.861 1.00 29.67 24 TYR B N 1
ATOM 4983 C CA . TYR B 1 26 ? 63.880 17.011 28.161 1.00 25.99 24 TYR B CA 1
ATOM 4984 C C . TYR B 1 26 ? 64.093 17.062 29.661 1.00 26.92 24 TYR B C 1
ATOM 4985 O O . TYR B 1 26 ? 63.376 17.759 30.374 1.00 25.96 24 TYR B O 1
ATOM 5003 N N . THR B 1 27 ? 65.120 16.383 30.133 1.00 25.35 25 THR B N 1
ATOM 5004 C CA . THR B 1 27 ? 65.473 16.451 31.529 1.00 24.91 25 THR B CA 1
ATOM 5005 C C . THR B 1 27 ? 66.931 16.750 31.696 1.00 26.22 25 THR B C 1
ATOM 5006 O O . THR B 1 27 ? 67.756 16.352 30.869 1.00 22.70 25 THR B O 1
ATOM 5017 N N . ILE B 1 28 ? 67.223 17.397 32.819 1.00 24.27 26 ILE B N 1
ATOM 5018 C CA . ILE B 1 28 ? 68.575 17.757 33.243 1.00 20.40 26 ILE B CA 1
ATOM 5019 C C . ILE B 1 28 ? 68.825 17.249 34.678 1.00 22.50 26 ILE B C 1
ATOM 5020 O O . ILE B 1 28 ? 68.013 17.489 35.579 1.00 24.77 26 ILE B O 1
ATOM 5036 N N . LYS B 1 29 ? 69.988 16.652 34.912 1.00 23.36 27 LYS B N 1
ATOM 5037 C CA . LYS B 1 29 ? 70.341 16.037 36.186 1.00 28.52 27 LYS B CA 1
ATOM 5038 C C . LYS B 1 29 ? 71.453 16.858 36.816 1.00 27.88 27 LYS B C 1
ATOM 5039 O O . LYS B 1 29 ? 72.561 16.965 36.282 1.00 20.43 27 LYS B O 1
ATOM 5058 N N . VAL B 1 30 ? 71.134 17.477 37.935 1.00 25.74 28 VAL B N 1
ATOM 5059 C CA . VAL B 1 30 ? 72.102 18.258 38.704 1.00 23.21 28 VAL B CA 1
ATOM 5060 C C . VAL B 1 30 ? 72.531 17.435 39.893 1.00 23.91 28 VAL B C 1
ATOM 5061 O O . VAL B 1 30 ? 71.682 16.815 40.524 1.00 22.20 28 VAL B O 1
ATOM 5074 N N . THR B 1 31 ? 73.825 17.457 40.215 1.00 21.70 29 THR B N 1
ATOM 5075 C CA . THR B 1 31 ? 74.359 16.637 41.302 1.00 23.71 29 THR B CA 1
ATOM 5076 C C . THR B 1 31 ? 75.294 17.459 42.170 1.00 22.14 29 THR B C 1
ATOM 5077 O O . THR B 1 31 ? 76.118 18.207 41.674 1.00 23.27 29 THR B O 1
ATOM 5088 N N . HIS B 1 32 ? 75.098 17.370 43.486 1.00 23.26 30 HIS B N 1
ATOM 5089 C CA . HIS B 1 32 ? 75.981 18.032 44.434 1.00 19.83 30 HIS B CA 1
ATOM 5090 C C . HIS B 1 32 ? 75.938 17.308 45.783 1.00 25.52 30 HIS B C 1
ATOM 5091 O O . HIS B 1 32 ? 75.074 16.414 46.014 1.00 23.91 30 HIS B O 1
ATOM 5106 N N . VAL B 1 33 ? 76.914 17.643 46.621 1.00 21.98 31 VAL B N 1
ATOM 5107 C CA . VAL B 1 33 ? 77.202 16.889 47.833 1.00 22.35 31 VAL B CA 1
ATOM 5108 C C . VAL B 1 33 ? 76.667 17.512 49.144 1.00 22.41 31 VAL B C 1
ATOM 5109 O O . VAL B 1 33 ? 76.802 16.916 50.204 1.00 22.44 31 VAL B O 1
ATOM 5122 N N . VAL B 1 34 ? 76.095 18.705 49.081 1.00 25.09 32 VAL B N 1
ATOM 5123 C CA . VAL B 1 34 ? 75.569 19.369 50.297 1.00 21.16 32 VAL B CA 1
ATOM 5124 C C . VAL B 1 34 ? 74.072 19.238 50.588 1.00 20.53 32 VAL B C 1
ATOM 5125 O O . VAL B 1 34 ? 73.277 18.756 49.780 1.00 19.86 32 VAL B O 1
ATOM 5138 N N . SER B 1 35 ? 73.693 19.732 51.762 1.00 23.96 33 SER B N 1
ATOM 5139 C CA . SER B 1 35 ? 72.301 19.774 52.168 1.00 23.27 33 SER B CA 1
ATOM 5140 C C . SER B 1 35 ? 71.494 20.754 51.303 1.00 18.23 33 SER B C 1
ATOM 5141 O O . SER B 1 35 ? 71.987 21.774 50.942 1.00 21.52 33 SER B O 1
ATOM 5149 N N . PRO B 1 36 ? 70.213 20.453 51.014 1.00 19.37 34 PRO B N 1
ATOM 5150 C CA . PRO B 1 36 ? 69.308 21.416 50.365 1.00 17.54 34 PRO B CA 1
ATOM 5151 C C . PRO B 1 36 ? 69.081 22.689 51.170 1.00 23.46 34 PRO B C 1
ATOM 5152 O O . PRO B 1 36 ? 68.752 23.725 50.586 1.00 30.96 34 PRO B O 1
ATOM 5163 N N . ASN B 1 37 ? 69.317 22.626 52.471 1.00 20.95 35 ASN B N 1
ATOM 5164 C CA . ASN B 1 37 ? 69.092 23.752 53.383 1.00 25.27 35 ASN B CA 1
ATOM 5165 C C . ASN B 1 37 ? 70.190 24.808 53.386 1.00 28.61 35 ASN B C 1
ATOM 5166 O O . ASN B 1 37 ? 70.065 25.825 54.056 1.00 28.72 35 ASN B O 1
ATOM 5177 N N . THR B 1 38 ? 71.268 24.577 52.644 1.00 26.51 36 THR B N 1
ATOM 5178 C CA . THR B 1 38 ? 72.356 25.538 52.558 1.00 20.28 36 THR B CA 1
ATOM 5179 C C . THR B 1 38 ? 72.049 26.508 51.419 1.00 23.50 36 THR B C 1
ATOM 5180 O O . THR B 1 38 ? 71.234 26.209 50.550 1.00 20.71 36 THR B O 1
ATOM 5191 N N . PRO B 1 39 ? 72.711 27.663 51.397 1.00 20.78 37 PRO B N 1
ATOM 5192 C CA . PRO B 1 39 ? 72.631 28.580 50.234 1.00 23.52 37 PRO B CA 1
ATOM 5193 C C . PRO B 1 39 ? 72.904 27.897 48.872 1.00 23.99 37 PRO B C 1
ATOM 5194 O O . PRO B 1 39 ? 72.153 28.073 47.908 1.00 22.41 37 PRO B O 1
ATOM 5205 N N . LYS B 1 40 ? 73.960 27.100 48.792 1.00 23.02 38 LYS B N 1
ATOM 5206 C CA . LYS B 1 40 ? 74.214 26.294 47.552 1.00 21.95 38 LYS B CA 1
ATOM 5207 C C . LYS B 1 40 ? 73.057 25.384 47.167 1.00 19.44 38 LYS B C 1
ATOM 5208 O O . LYS B 1 40 ? 72.619 25.318 46.009 1.00 19.80 38 LYS B O 1
ATOM 5227 N N . GLY B 1 41 ? 72.542 24.671 48.148 1.00 17.64 39 GLY B N 1
ATOM 5228 C CA . GLY B 1 41 ? 71.436 23.786 47.896 1.00 16.42 39 GLY B CA 1
ATOM 5229 C C . GLY B 1 41 ? 70.173 24.519 47.488 1.00 16.49 39 GLY B C 1
ATOM 5230 O O . GLY B 1 41 ? 69.468 24.049 46.584 1.00 17.95 39 GLY B O 1
ATOM 5234 N N . LYS B 1 42 ? 69.872 25.653 48.136 1.00 21.50 40 LYS B N 1
ATOM 5235 C CA . LYS B 1 42 ? 68.729 26.487 47.733 1.00 22.45 40 LYS B CA 1
ATOM 5236 C C . LYS B 1 42 ? 68.942 27.044 46.318 1.00 19.39 40 LYS B C 1
ATOM 5237 O O . LYS B 1 42 ? 68.000 27.159 45.547 1.00 22.93 40 LYS B O 1
ATOM 5256 N N . GLY B 1 43 ? 70.168 27.395 45.998 1.00 20.98 41 GLY B N 1
ATOM 5257 C CA . GLY B 1 43 ? 70.486 27.899 44.642 1.00 23.03 41 GLY B CA 1
ATOM 5258 C C . GLY B 1 43 ? 70.252 26.857 43.557 1.00 22.05 41 GLY B C 1
ATOM 5259 O O . GLY B 1 43 ? 69.746 27.176 42.468 1.00 24.01 41 GLY B O 1
ATOM 5263 N N . ALA B 1 44 ? 70.633 25.601 43.818 1.00 23.76 42 ALA B N 1
ATOM 5264 C CA . ALA B 1 44 ? 70.409 24.519 42.847 1.00 17.35 42 ALA B CA 1
ATOM 5265 C C . ALA B 1 44 ? 68.896 24.343 42.644 1.00 24.58 42 ALA B C 1
ATOM 5266 O O . ALA B 1 44 ? 68.411 24.207 41.532 1.00 21.44 42 ALA B O 1
ATOM 5273 N N . ASP B 1 45 ? 68.154 24.346 43.742 1.00 22.81 43 ASP B N 1
ATOM 5274 C CA . ASP B 1 45 ? 66.707 24.123 43.689 1.00 19.64 43 ASP B CA 1
ATOM 5275 C C . ASP B 1 45 ? 66.016 25.262 42.962 1.00 17.75 43 ASP B C 1
ATOM 5276 O O . ASP B 1 45 ? 65.040 25.037 42.218 1.00 21.43 43 ASP B O 1
ATOM 5285 N N . PHE B 1 46 ? 66.532 26.481 43.129 1.00 22.92 44 PHE B N 1
ATOM 5286 C CA . PHE B 1 46 ? 65.990 27.684 42.478 1.00 22.28 44 PHE B CA 1
ATOM 5287 C C . PHE B 1 46 ? 66.247 27.634 40.982 1.00 23.73 44 PHE B C 1
ATOM 5288 O O . PHE B 1 46 ? 65.353 27.859 40.153 1.00 22.06 44 PHE B O 1
ATOM 5305 N N . PHE B 1 47 ? 67.471 27.265 40.620 1.00 20.19 45 PHE B N 1
ATOM 5306 C CA . PHE B 1 47 ? 67.779 27.047 39.206 1.00 18.78 45 PHE B CA 1
ATOM 5307 C C . PHE B 1 47 ? 66.803 26.087 38.560 1.00 22.96 45 PHE B C 1
ATOM 5308 O O . PHE B 1 47 ? 66.266 26.348 37.473 1.00 21.61 45 PHE B O 1
ATOM 5325 N N . ALA B 1 48 ? 66.588 24.933 39.199 1.00 19.82 46 ALA B N 1
ATOM 5326 C CA . ALA B 1 48 ? 65.707 23.957 38.651 1.00 21.28 46 ALA B CA 1
ATOM 5327 C C . ALA B 1 48 ? 64.286 24.509 38.466 1.00 22.38 46 ALA B C 1
ATOM 5328 O O . ALA B 1 48 ? 63.635 24.288 37.418 1.00 19.62 46 ALA B O 1
ATOM 5335 N N . LYS B 1 49 ? 63.804 25.233 39.474 1.00 22.49 47 LYS B N 1
ATOM 5336 C CA . LYS B 1 49 ? 62.463 25.776 39.427 1.00 19.00 47 LYS B CA 1
ATOM 5337 C C . LYS B 1 49 ? 62.376 26.734 38.242 1.00 27.24 47 LYS B C 1
ATOM 5338 O O . LYS B 1 49 ? 61.420 26.717 37.473 1.00 26.53 47 LYS B O 1
ATOM 5357 N N . ARG B 1 50 ? 63.382 27.583 38.106 1.00 20.29 48 ARG B N 1
ATOM 5358 C CA . ARG B 1 50 ? 63.382 28.598 37.021 1.00 26.39 48 ARG B CA 1
ATOM 5359 C C . ARG B 1 50 ? 63.449 28.012 35.574 1.00 21.26 48 ARG B C 1
ATOM 5360 O O . ARG B 1 50 ? 62.816 28.544 34.669 1.00 23.92 48 ARG B O 1
ATOM 5381 N N . VAL B 1 51 ? 64.201 26.943 35.364 1.00 22.11 49 VAL B N 1
ATOM 5382 C CA . VAL B 1 51 ? 64.265 26.320 34.048 1.00 19.57 49 VAL B CA 1
ATOM 5383 C C . VAL B 1 51 ? 62.885 25.818 33.638 1.00 29.91 49 VAL B C 1
ATOM 5384 O O . VAL B 1 51 ? 62.450 26.037 32.513 1.00 22.81 49 VAL B O 1
ATOM 5397 N N . GLY B 1 52 ? 62.183 25.177 34.570 1.00 25.55 50 GLY B N 1
ATOM 5398 C CA . GLY B 1 52 ? 60.825 24.709 34.344 1.00 25.74 50 GLY B CA 1
ATOM 5399 C C . GLY B 1 52 ? 59.869 25.825 33.948 1.00 29.59 50 GLY B C 1
ATOM 5400 O O . GLY B 1 52 ? 59.039 25.652 33.049 1.00 27.95 50 GLY B O 1
ATOM 5404 N N . GLU B 1 53 ? 59.967 26.961 34.636 1.00 32.02 51 GLU B N 1
ATOM 5405 C CA . GLU B 1 53 ? 59.103 28.112 34.377 1.00 30.08 51 GLU B CA 1
ATOM 5406 C C . GLU B 1 53 ? 59.426 28.745 33.027 1.00 28.90 51 GLU B C 1
ATOM 5407 O O . GLU B 1 53 ? 58.550 28.945 32.175 1.00 29.42 51 GLU B O 1
ATOM 5419 N N . LEU B 1 54 ? 60.699 29.016 32.808 1.00 21.87 52 LEU B N 1
ATOM 5420 C CA . LEU B 1 54 ? 61.124 29.675 31.570 1.00 25.65 52 LEU B CA 1
ATOM 5421 C C . LEU B 1 54 ? 60.956 28.843 30.276 1.00 32.34 52 LEU B C 1
ATOM 5422 O O . LEU B 1 54 ? 60.808 29.414 29.193 1.00 30.82 52 LEU B O 1
ATOM 5438 N N . THR B 1 55 ? 60.971 27.512 30.380 1.00 25.84 53 THR B N 1
ATOM 5439 C CA . THR B 1 55 ? 60.750 26.674 29.223 1.00 23.27 53 THR B CA 1
ATOM 5440 C C . THR B 1 55 ? 59.303 26.219 29.109 1.00 30.50 53 THR B C 1
ATOM 5441 O O . THR B 1 55 ? 58.988 25.368 28.288 1.00 28.74 53 THR B O 1
ATOM 5452 N N . ASN B 1 56 ? 58.438 26.779 29.947 1.00 30.48 54 ASN B N 1
ATOM 5453 C CA . ASN B 1 56 ? 57.013 26.433 29.982 1.00 31.16 54 ASN B CA 1
ATOM 5454 C C . ASN B 1 56 ? 56.818 24.921 30.135 1.00 35.30 54 ASN B C 1
ATOM 5455 O O . ASN B 1 56 ? 55.886 24.303 29.567 1.00 34.07 54 ASN B O 1
ATOM 5466 N N . GLY B 1 57 ? 57.728 24.313 30.873 1.00 32.58 55 GLY B N 1
ATOM 5467 C CA . GLY B 1 57 ? 57.548 22.931 31.251 1.00 34.61 55 GLY B CA 1
ATOM 5468 C C . GLY B 1 57 ? 58.090 21.921 30.261 1.00 35.67 55 GLY B C 1
ATOM 5469 O O . GLY B 1 57 ? 57.880 20.731 30.477 1.00 38.19 55 GLY B O 1
ATOM 5473 N N . LYS B 1 58 ? 58.786 22.362 29.196 1.00 33.53 56 LYS B N 1
ATOM 5474 C CA . LYS B 1 58 ? 59.418 21.427 28.262 1.00 29.55 56 LYS B CA 1
ATOM 5475 C C . LYS B 1 58 ? 60.678 20.785 28.830 1.00 28.25 56 LYS B C 1
ATOM 5476 O O . LYS B 1 58 ? 61.018 19.651 28.478 1.00 28.19 56 LYS B O 1
ATOM 5495 N N . VAL B 1 59 ? 61.361 21.522 29.694 1.00 23.52 57 VAL B N 1
ATOM 5496 C CA . VAL B 1 59 ? 62.512 21.022 30.407 1.00 24.56 57 VAL B CA 1
ATOM 5497 C C . VAL B 1 59 ? 62.222 20.878 31.922 1.00 26.64 57 VAL B C 1
ATOM 5498 O O . VAL B 1 59 ? 61.715 21.811 32.564 1.00 21.90 57 VAL B O 1
ATOM 5511 N N . GLU B 1 60 ? 62.534 19.704 32.470 1.00 25.05 58 GLU B N 1
ATOM 5512 C CA . GLU B 1 60 ? 62.429 19.397 33.902 1.00 23.31 58 GLU B CA 1
ATOM 5513 C C . GLU B 1 60 ? 63.836 19.121 34.455 1.00 22.38 58 GLU B C 1
ATOM 5514 O O . GLU B 1 60 ? 64.560 18.249 33.960 1.00 28.87 58 GLU B O 1
ATOM 5526 N N . VAL B 1 61 ? 64.244 19.865 35.470 1.00 19.76 59 VAL B N 1
ATOM 5527 C CA . VAL B 1 61 ? 65.559 19.674 36.092 1.00 19.13 59 VAL B CA 1
ATOM 5528 C C . VAL B 1 61 ? 65.342 18.947 37.441 1.00 18.99 59 VAL B C 1
ATOM 5529 O O . VAL B 1 61 ? 64.549 19.407 38.261 1.00 20.09 59 VAL B O 1
ATOM 5542 N N . ILE B 1 62 ? 66.036 17.825 37.643 1.00 23.06 60 ILE B N 1
ATOM 5543 C CA . ILE B 1 62 ? 66.004 17.098 38.888 1.00 23.76 60 ILE B CA 1
A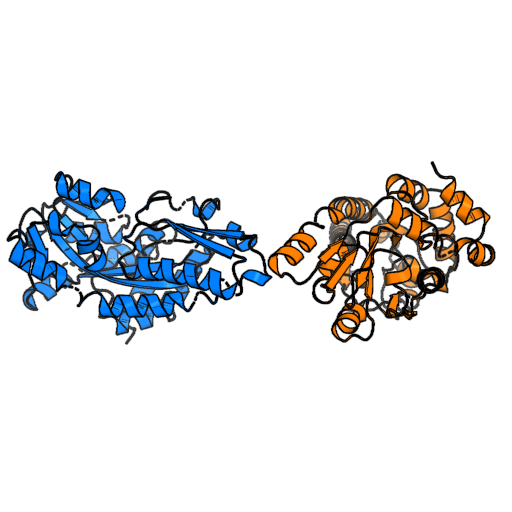TOM 5544 C C . ILE B 1 62 ? 67.370 17.274 39.585 1.00 26.26 60 ILE B C 1
ATOM 5545 O O . ILE B 1 62 ? 68.432 16.981 39.013 1.00 21.96 60 ILE B O 1
ATOM 5561 N N . VAL B 1 63 ? 67.321 17.754 40.828 1.00 19.92 61 VAL B N 1
ATOM 5562 C CA . VAL B 1 63 ? 68.509 18.008 41.663 1.00 17.67 61 VAL B CA 1
ATOM 5563 C C . VAL B 1 63 ? 68.688 16.847 42.644 1.00 24.19 61 VAL B C 1
ATOM 5564 O O . VAL B 1 63 ? 67.768 16.481 43.363 1.00 20.26 61 VAL B O 1
ATOM 5577 N N . PHE B 1 64 ? 69.880 16.262 42.646 1.00 23.90 62 PHE B N 1
ATOM 5578 C CA . PHE B 1 64 ? 70.252 15.245 43.577 1.00 22.53 62 PHE B CA 1
ATOM 5579 C C . PHE B 1 64 ? 71.244 15.830 44.589 1.00 21.68 62 PHE B C 1
ATOM 5580 O O . PHE B 1 64 ? 72.418 15.992 44.278 1.00 24.89 62 PHE B O 1
ATOM 5597 N N . PRO B 1 65 ? 70.790 16.134 45.807 1.00 22.97 63 PRO B N 1
ATOM 5598 C CA . PRO B 1 65 ? 71.754 16.644 46.784 1.00 22.14 63 PRO B CA 1
ATOM 5599 C C . PRO B 1 65 ? 72.455 15.560 47.593 1.00 23.17 63 PRO B C 1
ATOM 5600 O O . PRO B 1 65 ? 72.337 14.368 47.293 1.00 21.54 63 PRO B O 1
ATOM 5611 N N . ASN B 1 66 ? 73.240 15.993 48.578 1.00 24.66 64 ASN B N 1
ATOM 5612 C CA . ASN B 1 66 ? 73.794 15.089 49.585 1.00 23.35 64 ASN B CA 1
ATOM 5613 C C . ASN B 1 66 ? 74.467 13.850 48.955 1.00 22.20 64 ASN B C 1
ATOM 5614 O O . ASN B 1 66 ? 74.433 12.760 49.506 1.00 25.34 64 ASN B O 1
ATOM 5625 N N . SER B 1 67 ? 75.063 14.026 47.786 1.00 19.09 65 SER B N 1
ATOM 5626 C CA . SER B 1 67 ? 75.714 12.940 47.098 1.00 19.16 65 SER B CA 1
ATOM 5627 C C . SER B 1 67 ? 74.794 11.774 46.790 1.00 26.88 65 SER B C 1
ATOM 5628 O O . SER B 1 67 ? 75.233 10.643 46.830 1.00 28.48 65 SER B O 1
ATOM 5636 N N . GLN B 1 68 ? 73.526 12.016 46.502 1.00 29.60 66 GLN B N 1
ATOM 5637 C CA . GLN B 1 68 ? 72.618 10.903 46.263 1.00 26.08 66 GLN B CA 1
ATOM 5638 C C . GLN B 1 68 ? 72.889 10.242 44.964 1.00 26.56 66 GLN B C 1
ATOM 5639 O O . GLN B 1 68 ? 72.664 9.060 44.824 1.00 27.56 66 GLN B O 1
ATOM 5653 N N . LEU B 1 69 ? 73.374 11.005 44.004 1.00 25.44 67 LEU B N 1
ATOM 5654 C CA . LEU B 1 69 ? 73.716 10.421 42.700 1.00 28.83 67 LEU B CA 1
ATOM 5655 C C . LEU B 1 69 ? 75.215 10.224 42.612 1.00 26.78 67 LEU B C 1
ATOM 5656 O O . LEU B 1 69 ? 75.688 9.128 42.370 1.00 34.01 67 LEU B O 1
ATOM 5672 N N . TYR B 1 70 ? 75.972 11.305 42.776 1.00 27.81 68 TYR B N 1
ATOM 5673 C CA . TYR B 1 70 ? 77.443 11.217 42.754 1.00 30.19 68 TYR B CA 1
ATOM 5674 C C . TYR B 1 70 ? 78.022 12.017 43.894 1.00 28.44 68 TYR B C 1
ATOM 5675 O O . TYR B 1 70 ? 77.537 13.115 44.221 1.00 27.67 68 TYR B O 1
ATOM 5693 N N . GLY B 1 71 ? 79.063 11.434 44.487 1.00 29.92 69 GLY B N 1
ATOM 5694 C CA . GLY B 1 71 ? 79.884 12.092 45.471 1.00 29.68 69 GLY B CA 1
ATOM 5695 C C . GLY B 1 71 ? 81.109 12.760 44.896 1.00 29.71 69 GLY B C 1
ATOM 5696 O O . GLY B 1 71 ? 81.322 12.748 43.674 1.00 33.46 69 GLY B O 1
ATOM 5700 N N . ASP B 1 72 ? 81.919 13.327 45.788 1.00 25.21 70 ASP B N 1
ATOM 5701 C CA . ASP B 1 72 ? 83.154 14.022 45.420 1.00 28.92 70 ASP B CA 1
ATOM 5702 C C . ASP B 1 72 ? 84.009 13.211 44.439 1.00 27.27 70 ASP B C 1
ATOM 5703 O O . ASP B 1 72 ? 84.542 13.741 43.452 1.00 28.22 70 ASP B O 1
ATOM 5712 N N . GLY B 1 73 ? 84.164 11.927 44.726 1.00 34.82 71 GLY B N 1
ATOM 5713 C CA . GLY B 1 73 ? 85.129 11.114 44.000 1.00 34.91 71 GLY B CA 1
ATOM 5714 C C . GLY B 1 73 ? 84.640 10.668 42.639 1.00 36.52 71 GLY B C 1
ATOM 5715 O O . GLY B 1 73 ? 85.397 10.111 41.854 1.00 39.97 71 GLY B O 1
ATOM 5719 N N . GLU B 1 74 ? 83.365 10.889 42.355 1.00 33.89 72 GLU B N 1
ATOM 5720 C CA . GLU B 1 74 ? 82.814 10.403 41.113 1.00 36.15 72 GLU B CA 1
ATOM 5721 C C . GLU B 1 74 ? 82.033 11.414 40.283 1.00 35.16 72 GLU B C 1
ATOM 5722 O O . GLU B 1 74 ? 81.738 11.138 39.120 1.00 36.22 72 GLU B O 1
ATOM 5734 N N . GLU B 1 75 ? 81.786 12.616 40.797 1.00 30.51 73 GLU B N 1
ATOM 5735 C CA . GLU B 1 75 ? 81.036 13.612 40.013 1.00 24.04 73 GLU B CA 1
ATOM 5736 C C . GLU B 1 75 ? 81.751 14.114 38.741 1.00 31.17 73 GLU B C 1
ATOM 5737 O O . GLU B 1 75 ? 81.088 14.378 37.760 1.00 31.59 73 GLU B O 1
ATOM 5766 N N . LYS B 1 77 ? 83.936 12.662 36.563 1.00 45.46 75 LYS B N 1
ATOM 5767 C CA . LYS B 1 77 ? 83.841 11.648 35.542 1.00 43.63 75 LYS B CA 1
ATOM 5768 C C . LYS B 1 77 ? 82.415 11.585 35.033 1.00 40.73 75 LYS B C 1
ATOM 5769 O O . LYS B 1 77 ? 82.179 11.505 33.846 1.00 38.02 75 LYS B O 1
ATOM 5788 N N . ALA B 1 78 ? 81.459 11.634 35.941 1.00 30.59 76 ALA B N 1
ATOM 5789 C CA . ALA B 1 78 ? 80.068 11.532 35.550 1.00 28.35 76 ALA B CA 1
ATOM 5790 C C . ALA B 1 78 ? 79.774 12.633 34.555 1.00 30.98 76 ALA B C 1
ATOM 5791 O O . ALA B 1 78 ? 79.061 12.409 33.568 1.00 32.00 76 ALA B O 1
ATOM 5798 N N . LEU B 1 79 ? 80.343 13.815 34.790 1.00 29.87 77 LEU B N 1
ATOM 5799 C CA . LEU B 1 79 ? 80.116 14.944 33.893 1.00 31.00 77 LEU B CA 1
ATOM 5800 C C . LEU B 1 79 ? 80.840 14.725 32.570 1.00 28.36 77 LEU B C 1
ATOM 5801 O O . LEU B 1 79 ? 80.227 14.875 31.522 1.00 28.74 77 LEU B O 1
ATOM 5817 N N . LYS B 1 80 ? 82.123 14.361 32.609 1.00 29.46 78 LYS B N 1
ATOM 5818 C CA . LYS B 1 80 ? 82.814 13.925 31.408 1.00 37.69 78 LYS B CA 1
ATOM 5819 C C . LYS B 1 80 ? 82.003 12.949 30.563 1.00 38.28 78 LYS B C 1
ATOM 5820 O O . LYS B 1 80 ? 81.987 13.061 29.361 1.00 33.01 78 LYS B O 1
ATOM 5839 N N . LEU B 1 81 ? 81.344 11.979 31.171 1.00 38.96 79 LEU B N 1
ATOM 5840 C CA . LEU B 1 81 ? 80.631 10.981 30.378 1.00 38.46 79 LEU B CA 1
ATOM 5841 C C . LEU B 1 81 ? 79.208 11.401 29.983 1.00 35.18 79 LEU B C 1
ATOM 5842 O O . LEU B 1 81 ? 78.586 10.745 29.172 1.00 34.53 79 LEU B O 1
ATOM 5858 N N . GLY B 1 82 ? 78.677 12.467 30.571 1.00 31.04 80 GLY B N 1
ATOM 5859 C CA . GLY B 1 82 ? 77.284 12.852 30.351 1.00 32.51 80 GLY B CA 1
ATOM 5860 C C . GLY B 1 82 ? 76.234 12.161 31.221 1.00 32.70 80 GLY B C 1
ATOM 5861 O O . GLY B 1 82 ? 75.037 12.272 30.972 1.00 30.99 80 GLY B O 1
ATOM 5865 N N . ASN B 1 83 ? 76.667 11.432 32.241 1.00 33.72 81 ASN B N 1
ATOM 5866 C CA . ASN B 1 83 ? 75.736 10.685 33.109 1.00 30.39 81 ASN B CA 1
ATOM 5867 C C . ASN B 1 83 ? 75.078 11.621 34.145 1.00 32.17 81 ASN B C 1
ATOM 5868 O O . ASN B 1 83 ? 73.913 11.462 34.533 1.00 33.86 81 ASN B O 1
ATOM 5879 N N . ALA B 1 84 ? 75.844 12.606 34.588 1.00 32.20 82 ALA B N 1
ATOM 5880 C CA . ALA B 1 84 ? 75.275 13.797 35.206 1.00 24.70 82 ALA B CA 1
ATOM 5881 C C . ALA B 1 84 ? 75.628 15.045 34.394 1.00 30.70 82 ALA B C 1
ATOM 5882 O O . ALA B 1 84 ? 76.583 15.052 33.614 1.00 29.64 82 ALA B O 1
ATOM 5889 N N . HIS B 1 85 ? 74.834 16.090 34.537 1.00 25.03 83 HIS B N 1
ATOM 5890 C CA . HIS B 1 85 ? 74.948 17.224 33.617 1.00 23.66 83 HIS B CA 1
ATOM 5891 C C . HIS B 1 85 ? 75.446 18.545 34.163 1.00 23.24 83 HIS B C 1
ATOM 5892 O O . HIS B 1 85 ? 76.047 19.334 33.435 1.00 25.27 83 HIS B O 1
ATOM 5907 N N . ILE B 1 86 ? 75.107 18.868 35.404 1.00 20.43 84 ILE B N 1
ATOM 5908 C CA . ILE B 1 86 ? 75.470 20.161 35.982 1.00 25.56 84 ILE B CA 1
ATOM 5909 C C . ILE B 1 86 ? 75.921 19.878 37.430 1.00 27.46 84 ILE B C 1
ATOM 5910 O O . ILE B 1 86 ? 75.347 19.020 38.100 1.00 22.59 84 ILE B O 1
ATOM 5926 N N . ALA B 1 87 ? 77.009 20.526 37.835 1.00 25.04 85 ALA B N 1
ATOM 5927 C CA . ALA B 1 87 ? 77.589 20.347 39.154 1.00 27.19 85 ALA B CA 1
ATOM 5928 C C . ALA B 1 87 ? 78.122 21.690 39.673 1.00 26.33 85 ALA B C 1
ATOM 5929 O O . ALA B 1 87 ? 78.276 22.647 38.904 1.00 26.65 85 ALA B O 1
ATOM 5953 N N . PRO B 1 89 ? 81.063 22.114 42.186 1.00 22.95 87 PRO B N 1
ATOM 5954 C CA . PRO B 1 89 ? 82.136 21.677 43.088 1.00 26.72 87 PRO B CA 1
ATOM 5955 C C . PRO B 1 89 ? 82.884 22.819 43.701 1.00 27.75 87 PRO B C 1
ATOM 5956 O O . PRO B 1 89 ? 83.002 23.847 43.079 1.00 27.06 87 PRO B O 1
ATOM 5967 N N . SER B 1 90 ? 83.400 22.651 44.917 1.00 31.50 88 SER B N 1
ATOM 5968 C CA . SER B 1 90 ? 84.222 23.695 45.515 1.00 25.72 88 SER B CA 1
ATOM 5969 C C . SER B 1 90 ? 85.595 23.743 44.836 1.00 26.59 88 SER B C 1
ATOM 5970 O O . SER B 1 90 ? 86.032 22.812 44.166 1.00 28.42 88 SER B O 1
ATOM 5978 N N . PHE B 1 91 ? 86.265 24.862 45.030 1.00 35.37 89 PHE B N 1
ATOM 5979 C CA . PHE B 1 91 ? 87.491 25.161 44.336 1.00 32.91 89 PHE B CA 1
ATOM 5980 C C . PHE B 1 91 ? 88.486 24.033 44.488 1.00 34.87 89 PHE B C 1
ATOM 5981 O O . PHE B 1 91 ? 89.154 23.647 43.521 1.00 32.09 89 PHE B O 1
ATOM 5998 N N . SER B 1 92 ? 88.581 23.488 45.699 1.00 26.88 90 SER B N 1
ATOM 5999 C CA . SER B 1 92 ? 89.551 22.437 45.985 1.00 30.67 90 SER B CA 1
ATOM 6000 C C . SER B 1 92 ? 89.350 21.251 45.079 1.00 30.77 90 SER B C 1
ATOM 6001 O O . SER B 1 92 ? 90.283 20.522 44.803 1.00 32.57 90 SER B O 1
ATOM 6009 N N . LYS B 1 93 ? 88.124 21.041 44.622 1.00 33.12 91 LYS B N 1
ATOM 6010 C CA . LYS B 1 93 ? 87.808 19.839 43.885 1.00 29.37 91 LYS B CA 1
ATOM 6011 C C . LYS B 1 93 ? 88.383 19.891 42.476 1.00 32.28 91 LYS B C 1
ATOM 6012 O O . LYS B 1 93 ? 88.459 18.876 41.821 1.00 31.72 91 LYS B O 1
ATOM 6031 N N . PHE B 1 94 ? 88.782 21.083 42.028 1.00 34.70 92 PHE B N 1
ATOM 6032 C CA . PHE B 1 94 ? 89.402 21.326 40.716 1.00 31.53 92 PHE B CA 1
ATOM 6033 C C . PHE B 1 94 ? 90.948 21.259 40.709 1.00 34.48 92 PHE B C 1
ATOM 6034 O O . PHE B 1 94 ? 91.568 21.125 39.654 1.00 30.62 92 PHE B O 1
ATOM 6051 N N . THR B 1 95 ? 91.568 21.356 41.875 1.00 32.00 93 THR B N 1
ATOM 6052 C CA . THR B 1 95 ? 93.022 21.541 41.953 1.00 34.68 93 THR B CA 1
ATOM 6053 C C . THR B 1 95 ? 93.828 20.457 41.225 1.00 36.70 93 THR B C 1
ATOM 6054 O O . THR B 1 95 ? 94.967 20.682 40.838 1.00 34.27 93 THR B O 1
ATOM 6065 N N . SER B 1 96 ? 93.235 19.287 41.028 1.00 43.20 94 SER B N 1
ATOM 6066 C CA . SER B 1 96 ? 93.913 18.220 40.303 1.00 44.20 94 SER B CA 1
ATOM 6067 C C . SER B 1 96 ? 94.006 18.493 38.778 1.00 47.40 94 SER B C 1
ATOM 6068 O O . SER B 1 96 ? 95.015 18.198 38.158 1.00 52.02 94 SER B O 1
ATOM 6076 N N . LEU B 1 97 ? 92.948 19.045 38.194 1.00 44.19 95 LEU B N 1
ATOM 6077 C CA . LEU B 1 97 ? 92.934 19.504 36.806 1.00 45.13 95 LEU B CA 1
ATOM 6078 C C . LEU B 1 97 ? 93.642 20.841 36.593 1.00 46.29 95 LEU B C 1
ATOM 6079 O O . LEU B 1 97 ? 94.330 21.045 35.603 1.00 42.51 95 LEU B O 1
ATOM 6095 N N . VAL B 1 98 ? 93.374 21.779 37.500 1.00 38.67 96 VAL B N 1
ATOM 6096 C CA . VAL B 1 98 ? 93.839 23.147 37.399 1.00 40.69 96 VAL B CA 1
ATOM 6097 C C . VAL B 1 98 ? 94.547 23.510 38.687 1.00 42.27 96 VAL B C 1
ATOM 6098 O O . VAL B 1 98 ? 93.940 24.042 39.608 1.00 44.31 96 VAL B O 1
ATOM 6111 N N . PRO B 1 99 ? 95.837 23.197 38.773 1.00 40.21 97 PRO B N 1
ATOM 6112 C CA . PRO B 1 99 ? 96.563 23.441 40.017 1.00 39.34 97 PRO B CA 1
ATOM 6113 C C . PRO B 1 99 ? 96.458 24.868 40.500 1.00 41.00 97 PRO B C 1
ATOM 6114 O O . PRO B 1 99 ? 96.461 25.116 41.716 1.00 41.56 97 PRO B O 1
ATOM 6125 N N . GLU B 1 100 ? 96.335 25.805 39.576 1.00 42.96 98 GLU B N 1
ATOM 6126 C CA . GLU B 1 100 ? 96.223 27.208 39.958 1.00 44.75 98 GLU B CA 1
ATOM 6127 C C . GLU B 1 100 ? 94.962 27.534 40.792 1.00 39.95 98 GLU B C 1
ATOM 6128 O O . GLU B 1 100 ? 94.906 28.572 41.446 1.00 36.58 98 GLU B O 1
ATOM 6157 N N . GLN B 1 102 ? 94.252 26.359 43.348 1.00 36.63 100 GLN B N 1
ATOM 6158 C CA . GLN B 1 102 ? 94.682 26.327 44.735 1.00 39.23 100 GLN B CA 1
ATOM 6159 C C . GLN B 1 102 ? 94.847 27.747 45.278 1.00 42.27 100 GLN B C 1
ATOM 6160 O O . GLN B 1 102 ? 94.859 27.960 46.500 1.00 40.36 100 GLN B O 1
ATOM 6174 N N . LEU B 1 103 ? 94.945 28.723 44.381 1.00 36.64 101 LEU B N 1
ATOM 6175 C CA . LEU B 1 103 ? 94.979 30.126 44.802 1.00 39.60 101 LEU B CA 1
ATOM 6176 C C . LEU B 1 103 ? 93.905 30.453 45.853 1.00 37.43 101 LEU B C 1
ATOM 6177 O O . LEU B 1 103 ? 94.186 31.051 46.882 1.00 38.29 101 LEU B O 1
ATOM 6193 N N . PHE B 1 104 ? 92.669 30.050 45.588 1.00 36.48 102 PHE B N 1
ATOM 6194 C CA . PHE B 1 104 ? 91.553 30.438 46.420 1.00 35.89 102 PHE B CA 1
ATOM 6195 C C . PHE B 1 104 ? 91.525 29.684 47.761 1.00 35.83 102 PHE B C 1
ATOM 6196 O O . PHE B 1 104 ? 90.728 30.029 48.653 1.00 35.74 102 PHE B O 1
ATOM 6213 N N . ASP B 1 105 ? 92.350 28.637 47.881 1.00 32.79 103 ASP B N 1
ATOM 6214 C CA . ASP B 1 105 ? 92.468 27.855 49.123 1.00 35.56 103 ASP B CA 1
ATOM 6215 C C . ASP B 1 105 ? 93.558 28.372 50.050 1.00 35.98 103 ASP B C 1
ATOM 6216 O O . ASP B 1 105 ? 93.591 27.992 51.205 1.00 31.90 103 ASP B O 1
ATOM 6225 N N . LEU B 1 106 ? 94.495 29.162 49.542 1.00 35.37 104 LEU B N 1
ATOM 6226 C CA . LEU B 1 106 ? 95.554 29.717 50.403 1.00 36.42 104 LEU B CA 1
ATOM 6227 C C . LEU B 1 106 ? 94.993 30.368 51.669 1.00 38.65 104 LEU B C 1
ATOM 6228 O O . LEU B 1 106 ? 94.092 31.193 51.594 1.00 37.41 104 LEU B O 1
ATOM 6244 N N . PRO B 1 107 ? 95.561 30.044 52.840 1.00 37.18 105 PRO B N 1
ATOM 6245 C CA . PRO B 1 107 ? 94.955 30.559 54.075 1.00 37.56 105 PRO B CA 1
ATOM 6246 C C . PRO B 1 107 ? 95.028 32.086 54.169 1.00 36.80 105 PRO B C 1
ATOM 6247 O O . PRO B 1 107 ? 96.075 32.659 53.888 1.00 38.26 105 PRO B O 1
ATOM 6258 N N . PHE B 1 108 ? 93.921 32.736 54.517 1.00 36.05 106 PHE B N 1
ATOM 6259 C CA . PHE B 1 108 ? 93.914 34.181 54.641 1.00 37.59 106 PHE B CA 1
ATOM 6260 C C . PHE B 1 108 ? 94.236 34.936 53.333 1.00 37.99 106 PHE B C 1
ATOM 6261 O O . PHE B 1 108 ? 94.680 36.064 53.371 1.00 42.38 106 PHE B O 1
ATOM 6278 N N . ILE B 1 109 ? 93.996 34.349 52.166 1.00 37.36 107 ILE B N 1
ATOM 6279 C CA . ILE B 1 109 ? 94.236 35.083 50.934 1.00 41.64 107 ILE B CA 1
ATOM 6280 C C . ILE B 1 109 ? 93.161 36.179 50.745 1.00 40.79 107 ILE B C 1
ATOM 6281 O O . ILE B 1 109 ? 93.463 37.303 50.323 1.00 42.05 107 ILE B O 1
ATOM 6297 N N . PHE B 1 110 ? 91.914 35.879 51.082 1.00 32.99 108 PHE B N 1
ATOM 6298 C CA . PHE B 1 110 ? 90.852 36.876 50.951 1.00 32.81 108 PHE B CA 1
ATOM 6299 C C . PHE B 1 110 ? 90.579 37.623 52.265 1.00 36.01 108 PHE B C 1
ATOM 6300 O O . PHE B 1 110 ? 90.470 37.011 53.316 1.00 35.90 108 PHE B O 1
ATOM 6317 N N . ARG B 1 111 ? 90.421 38.941 52.169 1.00 40.83 109 ARG B N 1
ATOM 6318 C CA . ARG B 1 111 ? 90.328 39.833 53.317 1.00 41.80 109 ARG B CA 1
ATOM 6319 C C . ARG B 1 111 ? 88.910 39.808 53.824 1.00 40.53 109 ARG B C 1
ATOM 6320 O O . ARG B 1 111 ? 88.675 39.866 55.011 1.00 42.75 109 ARG B O 1
ATOM 6341 N N . ASP B 1 112 ? 87.963 39.758 52.900 1.00 36.61 110 ASP B N 1
ATOM 6342 C CA . ASP B 1 112 ? 86.549 39.847 53.232 1.00 32.08 110 ASP B CA 1
ATOM 6343 C C . ASP B 1 112 ? 85.773 39.612 51.934 1.00 28.33 110 ASP B C 1
ATOM 6344 O O . ASP B 1 112 ? 86.389 39.344 50.901 1.00 35.44 110 ASP B O 1
ATOM 6353 N N . LYS B 1 113 ? 84.443 39.685 51.982 1.00 32.14 111 LYS B N 1
ATOM 6354 C CA . LYS B 1 113 ? 83.631 39.393 50.802 1.00 34.58 111 LYS B CA 1
ATOM 6355 C C . LYS B 1 113 ? 83.778 40.445 49.725 1.00 36.29 111 LYS B C 1
ATOM 6356 O O . LYS B 1 113 ? 83.801 40.120 48.536 1.00 36.27 111 LYS B O 1
ATOM 6375 N N . ASP B 1 114 ? 83.868 41.715 50.127 1.00 39.40 112 ASP B N 1
ATOM 6376 C CA . ASP B 1 114 ? 84.129 42.811 49.176 1.00 41.85 112 ASP B CA 1
ATOM 6377 C C . ASP B 1 114 ? 85.308 42.433 48.274 1.00 41.59 112 ASP B C 1
ATOM 6378 O O . ASP B 1 114 ? 85.236 42.520 47.073 1.00 39.53 112 ASP B O 1
ATOM 6387 N N . HIS B 1 115 ? 86.394 42.002 48.903 1.00 42.04 113 HIS B N 1
ATOM 6388 C CA . HIS B 1 115 ? 87.607 41.629 48.223 1.00 37.27 113 HIS B CA 1
ATOM 6389 C C . HIS B 1 115 ? 87.379 40.397 47.360 1.00 37.15 113 HIS B C 1
ATOM 6390 O O . HIS B 1 115 ? 87.684 40.413 46.169 1.00 36.14 113 HIS B O 1
ATOM 6405 N N . LEU B 1 116 ? 86.829 39.337 47.967 1.00 36.94 114 LEU B N 1
ATOM 6406 C CA . LEU B 1 116 ? 86.481 38.106 47.265 1.00 32.56 114 LEU B CA 1
ATOM 6407 C C . LEU B 1 116 ? 85.782 38.348 45.947 1.00 30.47 114 LEU B C 1
ATOM 6408 O O . LEU B 1 116 ? 86.202 37.821 44.892 1.00 28.53 114 LEU B O 1
ATOM 6424 N N . TYR B 1 117 ? 84.674 39.089 45.978 1.00 30.30 115 TYR B N 1
ATOM 6425 C CA . TYR B 1 117 ? 83.924 39.287 44.731 1.00 32.46 115 TYR B CA 1
ATOM 6426 C C . TYR B 1 117 ? 84.727 40.105 43.703 1.00 38.49 115 TYR B C 1
ATOM 6427 O O . TYR B 1 117 ? 84.692 39.836 42.461 1.00 31.96 115 TYR B O 1
ATOM 6445 N N . LYS B 1 118 ? 85.492 41.075 44.188 1.00 40.20 116 LYS B N 1
ATOM 6446 C CA . LYS B 1 118 ? 86.287 41.859 43.265 1.00 40.67 116 LYS B CA 1
ATOM 6447 C C . LYS B 1 118 ? 87.166 40.897 42.465 1.00 39.64 116 LYS B C 1
ATOM 6448 O O . LYS B 1 118 ? 87.378 41.077 41.269 1.00 40.65 116 LYS B O 1
ATOM 6467 N N . VAL B 1 119 ? 87.670 39.866 43.122 1.00 35.56 117 VAL B N 1
ATOM 6468 C CA . VAL B 1 119 ? 88.524 38.890 42.463 1.00 35.59 117 VAL B CA 1
ATOM 6469 C C . VAL B 1 119 ? 87.726 37.942 41.594 1.00 33.66 117 VAL B C 1
ATOM 6470 O O . VAL B 1 119 ? 88.028 37.789 40.421 1.00 39.22 117 VAL B O 1
ATOM 6483 N N . LEU B 1 120 ? 86.683 37.337 42.142 1.00 33.12 118 LEU B N 1
ATOM 6484 C CA . LEU B 1 120 ? 85.916 36.332 41.414 1.00 29.50 118 LEU B CA 1
ATOM 6485 C C . LEU B 1 120 ? 85.276 36.886 40.152 1.00 32.85 118 LEU B C 1
ATOM 6486 O O . LEU B 1 120 ? 85.288 36.228 39.114 1.00 29.12 118 LEU B O 1
ATOM 6502 N N . ASP B 1 121 ? 84.690 38.074 40.236 1.00 36.85 119 ASP B N 1
ATOM 6503 C CA . ASP B 1 121 ? 84.018 38.623 39.067 1.00 37.83 119 ASP B CA 1
ATOM 6504 C C . ASP B 1 121 ? 84.946 39.526 38.257 1.00 39.74 119 ASP B C 1
ATOM 6505 O O . ASP B 1 121 ? 84.477 40.238 37.374 1.00 38.86 119 ASP B O 1
ATOM 6514 N N . GLY B 1 122 ? 86.245 39.502 38.561 1.00 37.13 120 GLY B N 1
ATOM 6515 C CA . GLY B 1 122 ? 87.234 40.310 37.854 1.00 40.83 120 GLY B CA 1
ATOM 6516 C C . GLY B 1 122 ? 88.202 39.447 37.056 1.00 42.31 120 GLY B C 1
ATOM 6517 O O . GLY B 1 122 ? 87.879 38.304 36.709 1.00 39.57 120 GLY B O 1
ATOM 6521 N N . GLU B 1 123 ? 89.400 39.959 36.777 1.00 39.85 121 GLU B N 1
ATOM 6522 C CA . GLU B 1 123 ? 90.258 39.301 35.758 1.00 42.63 121 GLU B CA 1
ATOM 6523 C C . GLU B 1 123 ? 90.819 37.948 36.226 1.00 41.04 121 GLU B C 1
ATOM 6524 O O . GLU B 1 123 ? 91.043 37.055 35.425 1.00 41.63 121 GLU B O 1
ATOM 6536 N N . VAL B 1 124 ? 91.034 37.812 37.526 1.00 41.76 122 VAL B N 1
ATOM 6537 C CA . VAL B 1 124 ? 91.588 36.597 38.102 1.00 42.34 122 VAL B CA 1
ATOM 6538 C C . VAL B 1 124 ? 90.564 35.490 38.054 1.00 41.94 122 VAL B C 1
ATOM 6539 O O . VAL B 1 124 ? 90.849 34.391 37.581 1.00 35.43 122 VAL B O 1
ATOM 6552 N N . GLY B 1 125 ? 89.366 35.792 38.548 1.00 34.58 123 GLY B N 1
ATOM 6553 C CA . GLY B 1 125 ? 88.237 34.912 38.373 1.00 34.65 123 GLY B CA 1
ATOM 6554 C C . GLY B 1 125 ? 88.158 34.377 36.962 1.00 35.39 123 GLY B C 1
ATOM 6555 O O . GLY B 1 125 ? 87.964 33.183 36.779 1.00 34.18 123 GLY B O 1
ATOM 6559 N N . GLN B 1 126 ? 88.323 35.252 35.959 1.00 37.88 124 GLN B N 1
ATOM 6560 C CA . GLN B 1 126 ? 88.136 34.859 34.533 1.00 37.58 124 GLN B CA 1
ATOM 6561 C C . GLN B 1 126 ? 89.234 33.939 34.017 1.00 34.34 124 GLN B C 1
ATOM 6562 O O . GLN B 1 126 ? 88.973 32.990 33.294 1.00 39.72 124 GLN B O 1
ATOM 6576 N N . ILE B 1 127 ? 90.462 34.229 34.415 1.00 33.54 125 ILE B N 1
ATOM 6577 C CA . ILE B 1 127 ? 91.606 33.406 34.104 1.00 32.97 125 ILE B CA 1
ATOM 6578 C C . ILE B 1 127 ? 91.397 31.967 34.563 1.00 35.08 125 ILE B C 1
ATOM 6579 O O . ILE B 1 127 ? 91.598 31.016 33.797 1.00 36.13 125 ILE B O 1
ATOM 6595 N N . LEU B 1 128 ? 90.983 31.783 35.806 1.00 32.07 126 LEU B N 1
ATOM 6596 C CA . LEU B 1 128 ? 90.766 30.419 36.294 1.00 34.28 126 LEU B CA 1
ATOM 6597 C C . LEU B 1 128 ? 89.580 29.741 35.604 1.00 35.19 126 LEU B C 1
ATOM 6598 O O . LEU B 1 128 ? 89.646 28.561 35.280 1.00 36.22 126 LEU B O 1
ATOM 6614 N N . LYS B 1 129 ? 88.500 30.481 35.376 1.00 32.35 127 LYS B N 1
ATOM 6615 C CA . LYS B 1 129 ? 87.385 29.942 34.602 1.00 34.44 127 LYS B CA 1
ATOM 6616 C C . LYS B 1 129 ? 87.897 29.374 33.269 1.00 37.05 127 LYS B C 1
ATOM 6617 O O . LYS B 1 129 ? 87.538 28.259 32.867 1.00 37.82 127 LYS B O 1
ATOM 6636 N N . ASP B 1 130 ? 88.729 30.162 32.590 1.00 35.17 128 ASP B N 1
ATOM 6637 C CA . ASP B 1 130 ? 89.181 29.844 31.238 1.00 36.64 128 ASP B CA 1
ATOM 6638 C C . ASP B 1 130 ? 90.019 28.579 31.310 1.00 40.31 128 ASP B C 1
ATOM 6639 O O . ASP B 1 130 ? 89.963 27.709 30.438 1.00 37.29 128 ASP B O 1
ATOM 6648 N N . LYS B 1 131 ? 90.814 28.486 32.358 1.00 40.04 129 LYS B N 1
ATOM 6649 C CA . LYS B 1 131 ? 91.612 27.296 32.562 1.00 38.79 129 LYS B CA 1
ATOM 6650 C C . LYS B 1 131 ? 90.731 26.062 32.708 1.00 37.89 129 LYS B C 1
ATOM 6651 O O . LYS B 1 131 ? 91.062 25.031 32.142 1.00 38.88 129 LYS B O 1
ATOM 6670 N N . VAL B 1 132 ? 89.618 26.161 33.447 1.00 34.57 130 VAL B N 1
ATOM 6671 C CA . VAL B 1 132 ? 88.718 25.007 33.642 1.00 32.51 130 VAL B CA 1
ATOM 6672 C C . VAL B 1 132 ? 88.018 24.661 32.342 1.00 32.59 130 VAL B C 1
ATOM 6673 O O . VAL B 1 132 ? 87.756 23.503 32.064 1.00 34.24 130 VAL B O 1
ATOM 6686 N N . SER B 1 133 ? 87.727 25.678 31.543 1.00 40.19 131 SER B N 1
ATOM 6687 C CA . SER B 1 133 ? 87.040 25.475 30.280 1.00 39.14 131 SER B CA 1
ATOM 6688 C C . SER B 1 133 ? 87.922 24.662 29.343 1.00 46.97 131 SER B C 1
ATOM 6689 O O . SER B 1 133 ? 87.438 23.842 28.565 1.00 43.53 131 SER B O 1
ATOM 6697 N N . LYS B 1 134 ? 89.224 24.899 29.435 1.00 46.30 132 LYS B N 1
ATOM 6698 C CA . LYS B 1 134 ? 90.199 24.259 28.561 1.00 48.32 132 LYS B CA 1
ATOM 6699 C C . LYS B 1 134 ? 90.291 22.772 28.901 1.00 43.05 132 LYS B C 1
ATOM 6700 O O . LYS B 1 134 ? 90.746 21.968 28.099 1.00 40.61 132 LYS B O 1
ATOM 6719 N N . LYS B 1 135 ? 89.851 22.402 30.102 1.00 40.78 133 LYS B N 1
ATOM 6720 C CA . LYS B 1 135 ? 89.967 21.013 30.565 1.00 40.37 133 LYS B CA 1
ATOM 6721 C C . LYS B 1 135 ? 88.690 20.232 30.318 1.00 40.00 133 LYS B C 1
ATOM 6722 O O . LYS B 1 135 ? 88.402 19.239 30.997 1.00 42.24 133 LYS B O 1
ATOM 6741 N N . GLY B 1 136 ? 87.886 20.727 29.392 1.00 40.02 134 GLY B N 1
ATOM 6742 C CA . GLY B 1 136 ? 86.709 20.007 28.938 1.00 43.83 134 GLY B CA 1
ATOM 6743 C C . GLY B 1 136 ? 85.497 20.101 29.834 1.00 40.76 134 GLY B C 1
ATOM 6744 O O . GLY B 1 136 ? 84.776 19.122 29.975 1.00 40.54 134 GLY B O 1
ATOM 6748 N N . PHE B 1 137 ? 85.281 21.269 30.444 1.00 35.44 135 PHE B N 1
ATOM 6749 C CA . PHE B 1 137 ? 84.049 21.566 31.163 1.00 36.02 135 PHE B CA 1
ATOM 6750 C C . PHE B 1 137 ? 83.514 22.904 30.702 1.00 39.37 135 PHE B C 1
ATOM 6751 O O . PHE B 1 137 ? 84.280 23.767 30.264 1.00 40.63 135 PHE B O 1
ATOM 6768 N N . VAL B 1 138 ? 82.205 23.089 30.804 1.00 32.98 136 VAL B N 1
ATOM 6769 C CA . VAL B 1 138 ? 81.619 24.390 30.557 1.00 33.28 136 VAL B CA 1
ATOM 6770 C C . VAL B 1 138 ? 81.586 25.135 31.881 1.00 33.74 136 VAL B C 1
ATOM 6771 O O . VAL B 1 138 ? 80.833 24.775 32.786 1.00 31.79 136 VAL B O 1
ATOM 6784 N N . ALA B 1 139 ? 82.410 26.158 32.017 1.00 32.19 137 ALA B N 1
ATOM 6785 C CA . ALA B 1 139 ? 82.412 26.951 33.253 1.00 31.04 137 ALA B CA 1
ATOM 6786 C C . ALA B 1 139 ? 81.365 28.070 33.237 1.00 28.56 137 ALA B C 1
ATOM 6787 O O . ALA B 1 139 ? 81.279 28.835 32.314 1.00 27.45 137 ALA B O 1
ATOM 6794 N N . LEU B 1 140 ? 80.553 28.180 34.271 1.00 23.96 138 LEU B N 1
ATOM 6795 C CA . LEU B 1 140 ? 79.607 29.264 34.345 1.00 23.93 138 LEU B CA 1
ATOM 6796 C C . LEU B 1 140 ? 80.025 30.192 35.504 1.00 32.62 138 LEU B C 1
ATOM 6797 O O . LEU B 1 140 ? 81.078 30.819 35.464 1.00 38.79 138 LEU B O 1
ATOM 6813 N N . ASP B 1 141 ? 79.242 30.238 36.562 1.00 33.09 139 ASP B N 1
ATOM 6814 C CA . ASP B 1 141 ? 79.352 31.306 37.537 1.00 32.23 139 ASP B CA 1
ATOM 6815 C C . ASP B 1 141 ? 80.005 30.823 38.848 1.00 31.60 139 ASP B C 1
ATOM 6816 O O . ASP B 1 141 ? 79.977 29.635 39.163 1.00 26.09 139 ASP B O 1
ATOM 6825 N N . TYR B 1 142 ? 80.578 31.761 39.607 1.00 27.40 140 TYR B N 1
ATOM 6826 C CA . TYR B 1 142 ? 81.078 31.459 40.944 1.00 27.00 140 TYR B CA 1
ATOM 6827 C C . TYR B 1 142 ? 79.984 31.642 41.972 1.00 26.61 140 TYR B C 1
ATOM 6828 O O . TYR B 1 142 ? 79.225 32.632 41.904 1.00 25.88 140 TYR B O 1
ATOM 6846 N N . TRP B 1 143 ? 79.910 30.682 42.912 1.00 25.02 141 TRP B N 1
ATOM 6847 C CA . TRP B 1 143 ? 78.953 30.715 44.025 1.00 21.20 141 TRP B CA 1
ATOM 6848 C C . TRP B 1 143 ? 79.713 30.773 45.350 1.00 23.34 141 TRP B C 1
ATOM 6849 O O . TRP B 1 143 ? 80.832 30.272 45.430 1.00 26.03 141 TRP B O 1
ATOM 6870 N N . ASP B 1 144 ? 79.080 31.366 46.372 1.00 23.06 142 ASP B N 1
ATOM 6871 C CA . ASP B 1 144 ? 79.625 31.603 47.693 1.00 21.83 142 ASP B CA 1
ATOM 6872 C C . ASP B 1 144 ? 79.157 30.491 48.684 1.00 22.47 142 ASP B C 1
ATOM 6873 O O . ASP B 1 144 ? 77.978 30.110 48.690 1.00 21.22 142 ASP B O 1
ATOM 6882 N N . ALA B 1 145 ? 80.082 29.975 49.484 1.00 22.57 143 ALA B N 1
ATOM 6883 C CA . ALA B 1 145 ? 79.745 29.301 50.762 1.00 22.55 143 ALA B CA 1
ATOM 6884 C C . ALA B 1 145 ? 80.136 30.231 51.904 1.00 24.80 143 ALA B C 1
ATOM 6885 O O . ALA B 1 145 ? 79.280 30.867 52.489 1.00 26.90 143 ALA B O 1
ATOM 6892 N N . GLY B 1 146 ? 81.428 30.351 52.198 1.00 20.86 144 GLY B N 1
ATOM 6893 C CA . GLY B 1 146 ? 81.839 31.201 53.284 1.00 22.07 144 GLY B CA 1
ATOM 6894 C C . GLY B 1 146 ? 83.229 30.897 53.803 1.00 24.22 144 GLY B C 1
ATOM 6895 O O . GLY B 1 146 ? 83.884 29.940 53.380 1.00 22.49 144 GLY B O 1
ATOM 6899 N N . PHE B 1 147 ? 83.699 31.735 54.713 1.00 28.08 145 PHE B N 1
ATOM 6900 C CA . PHE B 1 147 ? 84.970 31.472 55.352 1.00 31.13 145 PHE B CA 1
ATOM 6901 C C . PHE B 1 147 ? 84.822 30.243 56.279 1.00 28.90 145 PHE B C 1
ATOM 6902 O O . PHE B 1 147 ? 83.734 29.939 56.774 1.00 29.85 145 PHE B O 1
ATOM 6919 N N . LYS B 1 148 ? 85.929 29.531 56.459 1.00 31.62 146 LYS B N 1
ATOM 6920 C CA . LYS B 1 148 ? 85.952 28.250 57.141 1.00 26.86 146 LYS B CA 1
ATOM 6921 C C . LYS B 1 148 ? 86.456 28.424 58.573 1.00 29.11 146 LYS B C 1
ATOM 6922 O O . LYS B 1 148 ? 87.160 29.381 58.891 1.00 29.68 146 LYS B O 1
ATOM 6941 N N . HIS B 1 149 ? 86.127 27.444 59.399 1.00 31.02 147 HIS B N 1
ATOM 6942 C CA . HIS B 1 149 ? 86.359 27.484 60.831 1.00 31.85 147 HIS B CA 1
ATOM 6943 C C . HIS B 1 149 ? 86.836 26.099 61.282 1.00 27.50 147 HIS B C 1
ATOM 6944 O O . HIS B 1 149 ? 86.324 25.092 60.813 1.00 26.95 147 HIS B O 1
ATOM 6959 N N . LEU B 1 150 ? 87.849 26.054 62.152 1.00 28.74 148 LEU B N 1
ATOM 6960 C CA . LEU B 1 150 ? 88.342 24.801 62.705 1.00 27.64 148 LEU B CA 1
ATOM 6961 C C . LEU B 1 150 ? 87.490 24.238 63.864 1.00 28.10 148 LEU B C 1
ATOM 6962 O O . LEU B 1 150 ? 87.059 24.988 64.772 1.00 29.27 148 LEU B O 1
ATOM 6978 N N . SER B 1 151 ? 87.303 22.919 63.886 1.00 31.39 149 SER B N 1
ATOM 6979 C CA . SER B 1 151 ? 86.653 22.263 65.024 1.00 32.21 149 SER B CA 1
ATOM 6980 C 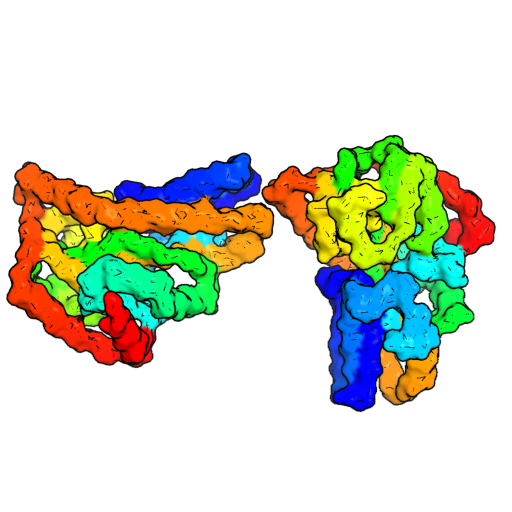C . SER B 1 151 ? 87.379 20.990 65.372 1.00 33.02 149 SER B C 1
ATOM 6981 O O . SER B 1 151 ? 88.137 20.439 64.563 1.00 32.19 149 SER B O 1
ATOM 6989 N N . SER B 1 152 ? 87.119 20.508 66.577 1.00 29.12 150 SER B N 1
ATOM 6990 C CA . SER B 1 152 ? 87.794 19.348 67.089 1.00 30.45 150 SER B CA 1
ATOM 6991 C C . SER B 1 152 ? 86.905 18.593 68.040 1.00 30.41 150 SER B C 1
ATOM 6992 O O . SER B 1 152 ? 85.949 19.152 68.593 1.00 29.59 150 SER B O 1
ATOM 7000 N N . ASN B 1 153 ? 87.237 17.323 68.220 1.00 39.40 151 ASN B N 1
ATOM 7001 C CA . ASN B 1 153 ? 86.599 16.472 69.210 1.00 40.35 151 ASN B CA 1
ATOM 7002 C C . ASN B 1 153 ? 87.501 16.242 70.388 1.00 45.47 151 ASN B C 1
ATOM 7003 O O . ASN B 1 153 ? 87.106 15.597 71.356 1.00 53.49 151 ASN B O 1
ATOM 7014 N N . LYS B 1 154 ? 88.731 16.728 70.298 1.00 47.74 152 LYS B N 1
ATOM 7015 C CA . LYS B 1 154 ? 89.711 16.441 71.328 1.00 51.39 152 LYS B CA 1
ATOM 7016 C C . LYS B 1 154 ? 89.871 17.592 72.288 1.00 53.52 152 LYS B C 1
ATOM 7017 O O . LYS B 1 154 ? 89.881 17.378 73.494 1.00 55.99 152 LYS B O 1
ATOM 7036 N N . LYS B 1 155 ? 90.000 18.816 71.775 1.00 47.05 153 LYS B N 1
ATOM 7037 C CA . LYS B 1 155 ? 90.269 19.959 72.653 1.00 44.94 153 LYS B CA 1
ATOM 7038 C C . LYS B 1 155 ? 90.068 21.299 71.991 1.00 45.54 153 LYS B C 1
ATOM 7039 O O . LYS B 1 155 ? 89.857 21.374 70.786 1.00 43.94 153 LYS B O 1
ATOM 7058 N N . PRO B 1 156 ? 90.110 22.375 72.788 1.00 41.13 154 PRO B N 1
ATOM 7059 C CA . PRO B 1 156 ? 89.995 23.687 72.164 1.00 39.86 154 PRO B CA 1
ATOM 7060 C C . PRO B 1 156 ? 91.203 23.972 71.297 1.00 43.32 154 PRO B C 1
ATOM 7061 O O . PRO B 1 156 ? 92.344 23.703 71.701 1.00 40.54 154 PRO B O 1
ATOM 7072 N N . ILE B 1 157 ? 90.939 24.473 70.094 1.00 40.11 155 ILE B N 1
ATOM 7073 C CA . ILE B 1 157 ? 91.987 24.918 69.169 1.00 44.01 155 ILE B CA 1
ATOM 7074 C C . ILE B 1 157 ? 92.052 26.453 69.142 1.00 43.32 155 ILE B C 1
ATOM 7075 O O . ILE B 1 157 ? 91.249 27.104 68.482 1.00 38.11 155 ILE B O 1
ATOM 7091 N N . LEU B 1 158 ? 92.981 27.011 69.922 1.00 46.84 156 LEU B N 1
ATOM 7092 C CA . LEU B 1 158 ? 93.093 28.458 70.126 1.00 45.26 156 LEU B CA 1
ATOM 7093 C C . LEU B 1 158 ? 94.322 29.046 69.445 1.00 47.78 156 LEU B C 1
ATOM 7094 O O . LEU B 1 158 ? 94.270 30.149 68.922 1.00 48.20 156 LEU B O 1
ATOM 7110 N N . LEU B 1 159 ? 95.425 28.308 69.488 1.00 44.72 157 LEU B N 1
ATOM 7111 C CA . LEU B 1 159 ? 96.664 28.669 68.781 1.00 44.33 157 LEU B CA 1
ATOM 7112 C C . LEU B 1 159 ? 97.151 27.483 67.979 1.00 41.74 157 LEU B C 1
ATOM 7113 O O . LEU B 1 159 ? 96.737 26.353 68.229 1.00 44.92 157 LEU B O 1
ATOM 7129 N N . PRO B 1 160 ? 98.087 27.717 67.057 1.00 45.09 158 PRO B N 1
ATOM 7130 C CA . PRO B 1 160 ? 98.674 26.673 66.200 1.00 46.99 158 PRO B CA 1
ATOM 7131 C C . PRO B 1 160 ? 99.123 25.381 66.912 1.00 49.66 158 PRO B C 1
ATOM 7132 O O . PRO B 1 160 ? 98.870 24.297 66.400 1.00 49.83 158 PRO B O 1
ATOM 7143 N N . GLU B 1 161 ? 99.773 25.483 68.062 1.00 51.54 159 GLU B N 1
ATOM 7144 C CA . GLU B 1 161 ? 100.250 24.285 68.761 1.00 55.79 159 GLU B CA 1
ATOM 7145 C C . GLU B 1 161 ? 99.133 23.376 69.270 1.00 52.77 159 GLU B C 1
ATOM 7146 O O . GLU B 1 161 ? 99.368 22.204 69.589 1.00 53.04 159 GLU B O 1
ATOM 7158 N N . ASP B 1 162 ? 97.926 23.920 69.366 1.00 45.76 160 ASP B N 1
ATOM 7159 C CA . ASP B 1 162 ? 96.780 23.139 69.816 1.00 46.21 160 ASP B CA 1
ATOM 7160 C C . ASP B 1 162 ? 96.336 22.175 68.722 1.00 45.74 160 ASP B C 1
ATOM 7161 O O . ASP B 1 162 ? 95.691 21.166 68.989 1.00 45.91 160 ASP B O 1
ATOM 7170 N N . ALA B 1 163 ? 96.680 22.497 67.489 1.00 42.23 161 ALA B N 1
ATOM 7171 C CA . ALA B 1 163 ? 96.315 21.660 66.361 1.00 47.26 161 ALA B CA 1
ATOM 7172 C C . ALA B 1 163 ? 97.365 20.573 66.135 1.00 47.06 161 ALA B C 1
ATOM 7173 O O . ALA B 1 163 ? 97.095 19.560 65.485 1.00 43.97 161 ALA B O 1
ATOM 7180 N N . ALA B 1 164 ? 98.561 20.795 66.665 1.00 47.53 162 ALA B N 1
ATOM 7181 C CA . ALA B 1 164 ? 99.660 19.843 66.498 1.00 49.29 162 ALA B CA 1
ATOM 7182 C C . ALA B 1 164 ? 99.275 18.492 67.079 1.00 49.18 162 ALA B C 1
ATOM 7183 O O . ALA B 1 164 ? 98.825 18.403 68.217 1.00 49.91 162 ALA B O 1
ATOM 7190 N N . GLY B 1 165 ? 99.422 17.440 66.286 1.00 48.67 163 GLY B N 1
ATOM 7191 C CA . GLY B 1 165 ? 99.115 16.099 66.751 1.00 49.34 163 GLY B CA 1
ATOM 7192 C C . GLY B 1 165 ? 97.716 15.616 66.402 1.00 50.19 163 GLY B C 1
ATOM 7193 O O . GLY B 1 165 ? 97.398 14.454 66.615 1.00 53.45 163 GLY B O 1
ATOM 7197 N N . GLN B 1 166 ? 96.873 16.486 65.862 1.00 48.50 164 GLN B N 1
ATOM 7198 C CA . GLN B 1 166 ? 95.487 16.103 65.604 1.00 46.62 164 GLN B CA 1
ATOM 7199 C C . GLN B 1 166 ? 95.288 15.705 64.146 1.00 42.89 164 GLN B C 1
ATOM 7200 O O . GLN B 1 166 ? 95.859 16.320 63.271 1.00 49.67 164 GLN B O 1
ATOM 7214 N N . LYS B 1 167 ? 94.475 14.683 63.901 1.00 46.55 165 LYS B N 1
ATOM 7215 C CA . LYS B 1 167 ? 94.064 14.300 62.545 1.00 46.32 165 LYS B CA 1
ATOM 7216 C C . LYS B 1 167 ? 92.895 15.165 62.042 1.00 43.68 165 LYS B C 1
ATOM 7217 O O . LYS B 1 167 ? 91.835 15.203 62.665 1.00 41.12 165 LYS B O 1
ATOM 7236 N N . PHE B 1 168 ? 93.087 15.852 60.914 1.00 42.21 166 PHE B N 1
ATOM 7237 C CA . PHE B 1 168 ? 92.040 16.676 60.331 1.00 35.41 166 PHE B CA 1
ATOM 7238 C C . PHE B 1 168 ? 91.635 16.121 58.985 1.00 36.69 166 PHE B C 1
ATOM 7239 O O . PHE B 1 168 ? 92.472 15.698 58.205 1.00 38.77 166 PHE B O 1
ATOM 7256 N N . ARG B 1 169 ? 90.345 16.112 58.699 1.00 33.83 167 ARG B N 1
ATOM 7257 C CA . ARG B 1 169 ? 89.922 15.801 57.346 1.00 30.70 167 ARG B CA 1
ATOM 7258 C C . ARG B 1 169 ? 90.182 17.025 56.516 1.00 33.32 167 ARG B C 1
ATOM 7259 O O . ARG B 1 169 ? 90.049 18.148 57.009 1.00 35.42 167 ARG B O 1
ATOM 7280 N N . ILE B 1 170 ? 90.597 16.816 55.265 1.00 30.25 168 ILE B N 1
ATOM 7281 C CA . ILE B 1 170 ? 90.637 17.914 54.304 1.00 31.43 168 ILE B CA 1
ATOM 7282 C C . ILE B 1 170 ? 90.019 17.530 52.961 1.00 30.31 168 ILE B C 1
ATOM 7283 O O . ILE B 1 170 ? 89.958 16.361 52.599 1.00 29.36 168 ILE B O 1
ATOM 7316 N N . SER B 1 172 ? 90.666 17.468 48.867 1.00 37.55 170 SER B N 1
ATOM 7317 C CA . SER B 1 172 ? 91.876 17.039 48.172 1.00 40.10 170 SER B CA 1
ATOM 7318 C C . SER B 1 172 ? 92.585 18.217 47.503 1.00 42.29 170 SER B C 1
ATOM 7319 O O . SER B 1 172 ? 92.339 18.517 46.335 1.00 39.82 170 SER B O 1
ATOM 7327 N N . SER B 1 173 ? 93.459 18.879 48.255 1.00 38.49 171 SER B N 1
ATOM 7328 C CA . SER B 1 173 ? 94.231 20.032 47.775 1.00 37.49 171 SER B CA 1
ATOM 7329 C C . SER B 1 173 ? 95.604 20.147 48.464 1.00 39.89 171 SER B C 1
ATOM 7330 O O . SER B 1 173 ? 95.689 20.134 49.678 1.00 41.39 171 SER B O 1
ATOM 7338 N N . HIS B 1 174 ? 96.671 20.308 47.695 1.00 39.34 172 HIS B N 1
ATOM 7339 C CA . HIS B 1 174 ? 98.015 20.392 48.257 1.00 38.71 172 HIS B CA 1
ATOM 7340 C C . HIS B 1 174 ? 98.196 21.603 49.170 1.00 41.07 172 HIS B C 1
ATOM 7341 O O . HIS B 1 174 ? 98.994 21.575 50.106 1.00 41.08 172 HIS B O 1
ATOM 7356 N N . VAL B 1 175 ? 97.440 22.664 48.927 1.00 39.95 173 VAL B N 1
ATOM 7357 C CA . VAL B 1 175 ? 97.533 23.834 49.787 1.00 38.49 173 VAL B CA 1
ATOM 7358 C C . VAL B 1 175 ? 96.998 23.493 51.171 1.00 38.15 173 VAL B C 1
ATOM 7359 O O . VAL B 1 175 ? 97.644 23.779 52.181 1.00 39.55 173 VAL B O 1
ATOM 7372 N N . LEU B 1 176 ? 95.827 22.858 51.225 1.00 41.72 174 LEU B N 1
ATOM 7373 C CA . LEU B 1 176 ? 95.223 22.482 52.517 1.00 37.23 174 LEU B CA 1
ATOM 7374 C C . LEU B 1 176 ? 96.045 21.416 53.234 1.00 40.07 174 LEU B C 1
ATOM 7375 O O . LEU B 1 176 ? 96.113 21.395 54.448 1.00 41.22 174 LEU B O 1
ATOM 7391 N N . GLU B 1 177 ? 96.661 20.523 52.473 1.00 43.09 175 GLU B N 1
ATOM 7392 C CA . GLU B 1 177 ? 97.573 19.556 53.056 1.00 48.73 175 GLU B CA 1
ATOM 7393 C C . GLU B 1 177 ? 98.716 20.293 53.753 1.00 47.90 175 GLU B C 1
ATOM 7394 O O . GLU B 1 177 ? 99.050 19.985 54.895 1.00 42.56 175 GLU B O 1
ATOM 7406 N N . ALA B 1 178 ? 99.294 21.282 53.081 1.00 43.47 176 ALA B N 1
ATOM 7407 C CA . ALA B 1 178 ? 100.441 22.008 53.628 1.00 42.96 176 ALA B CA 1
ATOM 7408 C C . ALA B 1 178 ? 100.036 22.946 54.753 1.00 45.66 176 ALA B C 1
ATOM 7409 O O . ALA B 1 178 ? 100.841 23.241 55.649 1.00 45.65 176 ALA B O 1
ATOM 7416 N N . GLN B 1 179 ? 98.796 23.422 54.712 1.00 41.66 177 GLN B N 1
ATOM 7417 C CA . GLN B 1 179 ? 98.274 24.327 55.735 1.00 41.98 177 GLN B CA 1
ATOM 7418 C C . GLN B 1 179 ? 98.347 23.706 57.139 1.00 41.51 177 GLN B C 1
ATOM 7419 O O . GLN B 1 179 ? 98.743 24.362 58.105 1.00 41.71 177 GLN B O 1
ATOM 7433 N N . PHE B 1 180 ? 97.946 22.444 57.230 1.00 37.92 178 PHE B N 1
ATOM 7434 C CA . PHE B 1 180 ? 97.823 21.734 58.494 1.00 37.95 178 PHE B CA 1
ATOM 7435 C C . PHE B 1 180 ? 99.151 21.160 58.938 1.00 42.47 178 PHE B C 1
ATOM 7436 O O . PHE B 1 180 ? 99.358 20.935 60.114 1.00 47.00 178 PHE B O 1
ATOM 7453 N N . LYS B 1 181 ? 100.038 20.891 57.990 1.00 43.52 179 LYS B N 1
ATOM 7454 C CA . LYS B 1 181 ? 101.381 20.449 58.335 1.00 43.44 179 LYS B CA 1
ATOM 7455 C C . LYS B 1 181 ? 102.169 21.614 58.886 1.00 45.12 179 LYS B C 1
ATOM 7456 O O . LYS B 1 181 ? 103.058 21.449 59.719 1.00 49.40 179 LYS B O 1
ATOM 7475 N N . ALA B 1 182 ? 101.825 22.811 58.447 1.00 51.73 180 ALA B N 1
ATOM 7476 C CA . ALA B 1 182 ? 102.532 23.979 58.929 1.00 54.37 180 ALA B CA 1
ATOM 7477 C C . ALA B 1 182 ? 102.309 24.141 60.428 1.00 53.96 180 ALA B C 1
ATOM 7478 O O . ALA B 1 182 ? 103.089 24.800 61.096 1.00 55.97 180 ALA B O 1
ATOM 7485 N N . VAL B 1 183 ? 101.238 23.548 60.949 1.00 55.23 181 VAL B N 1
ATOM 7486 C CA . VAL B 1 183 ? 100.935 23.650 62.377 1.00 52.14 181 VAL B CA 1
ATOM 7487 C C . VAL B 1 183 ? 101.008 22.276 63.039 1.00 53.25 181 VAL B C 1
ATOM 7488 O O . VAL B 1 183 ? 100.501 22.067 64.150 1.00 50.34 181 VAL B O 1
ATOM 7501 N N . GLY B 1 184 ? 101.660 21.340 62.350 1.00 45.16 182 GLY B N 1
ATOM 7502 C CA . GLY B 1 184 ? 102.001 20.061 62.954 1.00 45.64 182 GLY B CA 1
ATOM 7503 C C . GLY B 1 184 ? 100.845 19.091 63.015 1.00 43.15 182 GLY B C 1
ATOM 7504 O O . GLY B 1 184 ? 100.892 18.128 63.766 1.00 42.20 182 GLY B O 1
ATOM 7508 N N . ALA B 1 185 ? 99.809 19.332 62.216 1.00 43.75 183 ALA B N 1
ATOM 7509 C CA . ALA B 1 185 ? 98.655 18.430 62.175 1.00 41.69 183 ALA B CA 1
ATOM 7510 C C . ALA B 1 185 ? 98.823 17.313 61.141 1.00 44.74 183 ALA B C 1
ATOM 7511 O O . ALA B 1 185 ? 99.721 17.368 60.285 1.00 39.34 183 ALA B O 1
ATOM 7518 N N . ASN B 1 186 ? 97.965 16.299 61.225 1.00 39.13 184 ASN B N 1
ATOM 7519 C CA . ASN B 1 186 ? 97.992 15.218 60.253 1.00 45.26 184 ASN B CA 1
ATOM 7520 C C . ASN B 1 186 ? 96.764 15.347 59.374 1.00 46.84 184 ASN B C 1
ATOM 7521 O O . ASN B 1 186 ? 95.662 14.971 59.785 1.00 44.03 184 ASN B O 1
ATOM 7532 N N . PRO B 1 187 ? 96.939 15.922 58.164 1.00 41.97 185 PRO B N 1
ATOM 7533 C CA . PRO B 1 187 ? 95.757 16.109 57.316 1.00 33.73 185 PRO B CA 1
ATOM 7534 C C . PRO B 1 187 ? 95.412 14.787 56.679 1.00 38.22 185 PRO B C 1
ATOM 7535 O O . PRO B 1 187 ? 96.301 13.969 56.519 1.00 41.35 185 PRO B O 1
ATOM 7546 N N . GLN B 1 188 ? 94.148 14.571 56.345 1.00 44.65 186 GLN B N 1
ATOM 7547 C CA . GLN B 1 188 ? 93.724 13.312 55.751 1.00 46.34 186 GLN B CA 1
ATOM 7548 C C . GLN B 1 188 ? 92.579 13.605 54.781 1.00 48.18 186 GLN B C 1
ATOM 7549 O O . GLN B 1 188 ? 91.595 14.221 55.153 1.00 39.38 186 GLN B O 1
ATOM 7563 N N . VAL B 1 189 ? 92.712 13.167 53.533 1.00 38.00 187 VAL B N 1
ATOM 7564 C CA . VAL B 1 189 ? 91.674 13.452 52.560 1.00 39.10 187 VAL B CA 1
ATOM 7565 C C . VAL B 1 189 ? 90.516 12.459 52.663 1.00 36.78 187 VAL B C 1
ATOM 7566 O O . VAL B 1 189 ? 90.740 11.247 52.705 1.00 46.30 187 VAL B O 1
ATOM 7579 N N . LEU B 1 190 ? 89.285 12.966 52.687 1.00 29.77 188 LEU B N 1
ATOM 7580 C CA . LEU B 1 190 ? 88.091 12.113 52.679 1.00 32.33 188 LEU B CA 1
ATOM 7581 C C . LEU B 1 190 ? 87.016 12.841 51.896 1.00 28.11 188 LEU B C 1
ATOM 7582 O O . LEU B 1 190 ? 86.949 14.057 51.949 1.00 32.88 188 LEU B O 1
ATOM 7598 N N . PRO B 1 191 ? 86.130 12.108 51.219 1.00 33.76 189 PRO B N 1
ATOM 7599 C CA . PRO B 1 191 ? 85.003 12.801 50.590 1.00 31.45 189 PRO B CA 1
ATOM 7600 C C . PRO B 1 191 ? 83.966 13.330 51.573 1.00 33.79 189 PRO B C 1
ATOM 7601 O O . PRO B 1 191 ? 83.754 12.774 52.664 1.00 32.30 189 PRO B O 1
ATOM 7612 N N . PHE B 1 192 ? 83.282 14.386 51.162 1.00 29.56 190 PHE B N 1
ATOM 7613 C CA . PHE B 1 192 ? 82.354 15.080 52.044 1.00 31.03 190 PHE B CA 1
ATOM 7614 C C . PHE B 1 192 ? 81.344 14.142 52.690 1.00 27.71 190 PHE B C 1
ATOM 7615 O O . PHE B 1 192 ? 80.976 14.320 53.837 1.00 28.44 190 PHE B O 1
ATOM 7632 N N . SER B 1 193 ? 80.883 13.137 51.962 1.00 31.20 191 SER B N 1
ATOM 7633 C CA . SER B 1 193 ? 79.792 12.310 52.487 1.00 33.58 191 SER B CA 1
ATOM 7634 C C . SER B 1 193 ? 80.197 11.462 53.710 1.00 32.28 191 SER B C 1
ATOM 7635 O O . SER B 1 193 ? 79.320 11.009 54.463 1.00 30.08 191 SER B O 1
ATOM 7643 N N . GLU B 1 194 ? 81.507 11.275 53.906 1.00 34.45 192 GLU B N 1
ATOM 7644 C CA . GLU B 1 194 ? 82.046 10.417 54.974 1.00 30.72 192 GLU B CA 1
ATOM 7645 C C . GLU B 1 194 ? 82.482 11.225 56.189 1.00 36.42 192 GLU B C 1
ATOM 7646 O O . GLU B 1 194 ? 82.857 10.658 57.219 1.00 39.23 192 GLU B O 1
ATOM 7658 N N . VAL B 1 195 ? 82.410 12.552 56.098 1.00 29.32 193 VAL B N 1
ATOM 7659 C CA . VAL B 1 195 ? 82.951 13.378 57.164 1.00 29.63 193 VAL B CA 1
ATOM 7660 C C . VAL B 1 195 ? 82.243 13.189 58.536 1.00 26.84 193 VAL B C 1
ATOM 7661 O O . VAL B 1 195 ? 82.904 12.989 59.548 1.00 25.25 193 VAL B O 1
ATOM 7674 N N . TYR B 1 196 ? 80.914 13.213 58.551 1.00 24.14 194 TYR B N 1
ATOM 7675 C CA . TYR B 1 196 ? 80.143 13.019 59.780 1.00 30.82 194 TYR B CA 1
ATOM 7676 C C . TYR B 1 196 ? 80.560 11.726 60.468 1.00 34.58 194 TYR B C 1
ATOM 7677 O O . TYR B 1 196 ? 80.919 11.734 61.636 1.00 33.64 194 TYR B O 1
ATOM 7695 N N . SER B 1 197 ? 80.522 10.606 59.747 1.00 34.91 195 SER B N 1
ATOM 7696 C CA . SER B 1 197 ? 80.813 9.314 60.344 1.00 34.71 195 SER B CA 1
ATOM 7697 C C . SER B 1 197 ? 82.270 9.271 60.844 1.00 35.08 195 SER B C 1
ATOM 7698 O O . SER B 1 197 ? 82.573 8.734 61.906 1.00 35.61 195 SER B O 1
ATOM 7706 N N . ALA B 1 198 ? 83.171 9.861 60.065 1.00 36.26 196 ALA B N 1
ATOM 7707 C CA . ALA B 1 198 ? 84.576 9.936 60.446 1.00 31.34 196 ALA B CA 1
ATOM 7708 C C . ALA B 1 198 ? 84.812 10.715 61.745 1.00 35.83 196 ALA B C 1
ATOM 7709 O O . ALA B 1 198 ? 85.611 10.296 62.578 1.00 41.76 196 ALA B O 1
ATOM 7716 N N . LEU B 1 199 ? 84.105 11.829 61.934 1.00 33.85 197 LEU B N 1
ATOM 7717 C CA . LEU B 1 199 ? 84.208 12.580 63.180 1.00 34.36 197 LEU B CA 1
ATOM 7718 C C . LEU B 1 199 ? 83.548 11.768 64.317 1.00 34.11 197 LEU B C 1
ATOM 7719 O O . LEU B 1 199 ? 84.137 11.592 65.385 1.00 35.20 197 LEU B O 1
ATOM 7735 N N . GLN B 1 200 ? 82.360 11.223 64.056 1.00 36.67 198 GLN B N 1
ATOM 7736 C CA . GLN B 1 200 ? 81.630 10.426 65.047 1.00 37.00 198 GLN B CA 1
ATOM 7737 C C . GLN B 1 200 ? 82.397 9.231 65.561 1.00 36.84 198 GLN B C 1
ATOM 7738 O O . GLN B 1 200 ? 82.253 8.888 66.721 1.00 38.78 198 GLN B O 1
ATOM 7752 N N . GLN B 1 201 ? 83.175 8.600 64.687 1.00 32.55 199 GLN B N 1
ATOM 7753 C CA . GLN B 1 201 ? 83.953 7.388 64.994 1.00 40.64 199 GLN B CA 1
ATOM 7754 C C . GLN B 1 201 ? 85.404 7.649 65.433 1.00 38.47 199 GLN B C 1
ATOM 7755 O O . GLN B 1 201 ? 86.100 6.726 65.805 1.00 39.50 199 GLN B O 1
ATOM 7769 N N . GLY B 1 202 ? 85.879 8.887 65.338 1.00 41.10 200 GLY B N 1
ATOM 7770 C CA . GLY B 1 202 ? 87.250 9.191 65.741 1.00 41.27 200 GLY B CA 1
ATOM 7771 C C . GLY B 1 202 ? 88.330 8.897 64.720 1.00 43.21 200 GLY B C 1
ATOM 7772 O O . GLY B 1 202 ? 89.519 8.933 65.039 1.00 43.37 200 GLY B O 1
ATOM 7776 N N . VAL B 1 203 ? 87.921 8.598 63.492 1.00 43.83 201 VAL B N 1
ATOM 7777 C CA . VAL B 1 203 ? 88.862 8.329 62.408 1.00 42.21 201 VAL B CA 1
ATOM 7778 C C . VAL B 1 203 ? 89.752 9.545 62.240 1.00 43.42 201 VAL B C 1
ATOM 7779 O O . VAL B 1 203 ? 90.953 9.412 62.005 1.00 42.03 201 VAL B O 1
ATOM 7792 N N . VAL B 1 204 ? 89.135 10.721 62.344 1.00 41.16 202 VAL B N 1
ATOM 7793 C CA . VAL B 1 204 ? 89.829 12.001 62.450 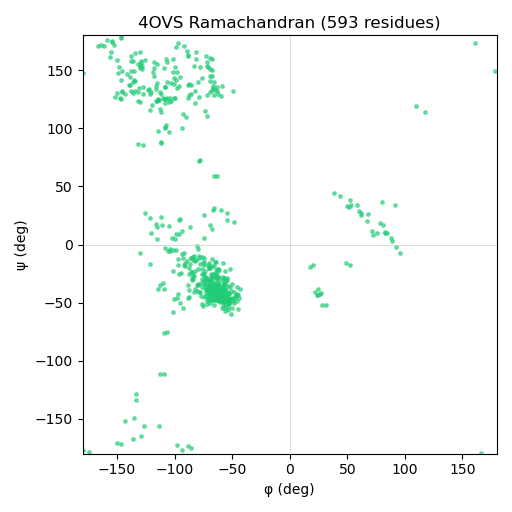1.00 34.77 202 VAL B CA 1
ATOM 7794 C C . VAL B 1 204 ? 89.340 12.762 63.689 1.00 37.61 202 VAL B C 1
ATOM 7795 O O . VAL B 1 204 ? 88.261 12.479 64.202 1.00 38.41 202 VAL B O 1
ATOM 7808 N N . ASP B 1 205 ? 90.143 13.711 64.170 1.00 39.05 203 ASP B N 1
ATOM 7809 C CA . ASP B 1 205 ? 89.814 14.467 65.374 1.00 42.34 203 ASP B CA 1
ATOM 7810 C C . ASP B 1 205 ? 88.971 15.684 65.041 1.00 41.28 203 ASP B C 1
ATOM 7811 O O . ASP B 1 205 ? 88.045 16.011 65.769 1.00 43.13 203 ASP B O 1
ATOM 7820 N N . GLY B 1 206 ? 89.298 16.348 63.931 1.00 39.92 204 GLY B N 1
ATOM 7821 C CA . GLY B 1 206 ? 88.637 17.578 63.555 1.00 34.94 204 GLY B CA 1
ATOM 7822 C C . GLY B 1 206 ? 88.553 17.835 62.053 1.00 36.88 204 GLY B C 1
ATOM 7823 O O . GLY B 1 206 ? 88.857 16.964 61.233 1.00 34.22 204 GLY B O 1
ATOM 7827 N N . ALA B 1 207 ? 88.122 19.051 61.717 1.00 30.99 205 ALA B N 1
ATOM 7828 C CA . ALA B 1 207 ? 87.862 19.453 60.346 1.00 29.60 205 ALA B CA 1
ATOM 7829 C C . ALA B 1 207 ? 87.843 20.974 60.240 1.00 29.04 205 ALA B C 1
ATOM 7830 O O . ALA B 1 207 ? 87.863 21.675 61.247 1.00 33.42 205 ALA B O 1
ATOM 7837 N N . GLU B 1 208 ? 87.811 21.488 59.016 1.00 30.94 206 GLU B N 1
ATOM 7838 C CA . GLU B 1 208 ? 87.525 22.907 58.774 1.00 31.42 206 GLU B CA 1
ATOM 7839 C C . GLU B 1 208 ? 86.313 23.035 57.839 1.00 31.05 206 GLU B C 1
ATOM 7840 O O . GLU B 1 208 ? 86.241 22.378 56.788 1.00 26.10 206 GLU B O 1
ATOM 7852 N N . ASN B 1 209 ? 85.389 23.908 58.206 1.00 24.51 207 ASN B N 1
ATOM 7853 C CA . ASN B 1 209 ? 84.134 24.053 57.466 1.00 21.79 207 ASN B CA 1
ATOM 7854 C C . ASN B 1 209 ? 83.578 25.461 57.514 1.00 27.32 207 ASN B C 1
ATOM 7855 O O . ASN B 1 209 ? 83.682 26.156 58.525 1.00 27.83 207 ASN B O 1
ATOM 7866 N N . PRO B 1 210 ? 82.912 25.880 56.439 1.00 24.34 208 PRO B N 1
ATOM 7867 C CA . PRO B 1 210 ? 82.026 27.024 56.636 1.00 24.72 208 PRO B CA 1
ATOM 7868 C C . PRO B 1 210 ? 80.832 26.680 57.537 1.00 24.46 208 PRO B C 1
ATOM 7869 O O . PRO B 1 210 ? 80.493 25.514 57.658 1.00 23.68 208 PRO B O 1
ATOM 7880 N N . LEU B 1 211 ? 80.184 27.676 58.130 1.00 23.24 209 LEU B N 1
ATOM 7881 C CA . LEU B 1 211 ? 79.164 27.415 59.142 1.00 25.16 209 LEU B CA 1
ATOM 7882 C C . LEU B 1 211 ? 77.938 26.747 58.537 1.00 25.88 209 LEU B C 1
ATOM 7883 O O . LEU B 1 211 ? 77.219 26.027 59.225 1.00 22.10 209 LEU B O 1
ATOM 7899 N N . SER B 1 212 ? 77.701 27.013 57.258 1.00 22.77 210 SER B N 1
ATOM 7900 C CA . SER B 1 212 ? 76.604 26.405 56.528 1.00 26.51 210 SER B CA 1
ATOM 7901 C C . SER B 1 212 ? 76.698 24.862 56.591 1.00 23.67 210 SER B C 1
ATOM 7902 O O . SER B 1 212 ? 75.752 24.181 56.991 1.00 23.38 210 SER B O 1
ATOM 7910 N N . ASN B 1 213 ? 77.836 24.314 56.190 1.00 23.55 211 ASN B N 1
ATOM 7911 C CA . ASN B 1 213 ? 78.004 22.864 56.199 1.00 23.04 211 ASN B CA 1
ATOM 7912 C C . ASN B 1 213 ? 78.098 22.274 57.621 1.00 23.72 211 ASN B C 1
ATOM 7913 O O . ASN B 1 213 ? 77.604 21.179 57.868 1.00 23.99 211 ASN B O 1
ATOM 7924 N N . PHE B 1 214 ? 78.749 22.996 58.525 1.00 21.51 212 PHE B N 1
ATOM 7925 C CA . PHE B 1 214 ? 78.973 22.578 59.927 1.00 26.73 212 PHE B CA 1
ATOM 7926 C C . PHE B 1 214 ? 77.668 22.233 60.605 1.00 21.95 212 PHE B C 1
ATOM 7927 O O . PHE B 1 214 ? 77.552 21.211 61.269 1.00 24.19 212 PHE B O 1
ATOM 7944 N N . TYR B 1 215 ? 76.664 23.071 60.391 1.00 23.01 213 TYR B N 1
ATOM 7945 C CA . TYR B 1 215 ? 75.372 22.847 61.030 1.00 26.82 213 TYR B CA 1
ATOM 7946 C C . TYR B 1 215 ? 74.417 21.927 60.255 1.00 27.65 213 TYR B C 1
ATOM 7947 O O . TYR B 1 215 ? 73.810 21.034 60.846 1.00 22.77 213 TYR B O 1
ATOM 7965 N N . THR B 1 216 ? 74.284 22.126 58.949 1.00 22.32 214 THR B N 1
ATOM 7966 C CA . THR B 1 216 ? 73.352 21.334 58.147 1.00 20.59 214 THR B CA 1
ATOM 7967 C C . THR B 1 216 ? 73.775 19.895 58.024 1.00 20.21 214 THR B C 1
ATOM 7968 O O . THR B 1 216 ? 72.931 19.045 57.817 1.00 26.12 214 THR B O 1
ATOM 7979 N N . LYS B 1 217 ? 75.059 19.592 58.149 1.00 24.04 215 LYS B N 1
ATOM 7980 C CA . LYS B 1 217 ? 75.467 18.192 58.124 1.00 25.22 215 LYS B CA 1
ATOM 7981 C C . LYS B 1 217 ? 75.672 17.634 59.529 1.00 26.52 215 LYS B C 1
ATOM 7982 O O . LYS B 1 217 ? 76.220 16.556 59.693 1.00 24.89 215 LYS B O 1
ATOM 8001 N N . LYS B 1 218 ? 75.275 18.406 60.536 1.00 22.35 216 LYS B N 1
ATOM 8002 C CA . LYS B 1 218 ? 75.336 17.991 61.918 1.00 26.54 216 LYS B CA 1
ATOM 8003 C C . LYS B 1 218 ? 76.737 17.702 62.424 1.00 27.24 216 LYS B C 1
ATOM 8004 O O . LYS B 1 218 ? 76.884 16.923 63.344 1.00 26.40 216 LYS B O 1
ATOM 8023 N N . PHE B 1 219 ? 77.759 18.322 61.847 1.00 23.87 217 PHE B N 1
ATOM 8024 C CA . PHE B 1 219 ? 79.103 18.191 62.400 1.00 25.01 217 PHE B CA 1
ATOM 8025 C C . PHE B 1 219 ? 79.171 18.780 63.813 1.00 25.69 217 PHE B C 1
ATOM 8026 O O . PHE B 1 219 ? 79.991 18.356 64.640 1.00 27.40 217 PHE B O 1
ATOM 8043 N N . ASN B 1 220 ? 78.339 19.775 64.090 1.00 20.23 218 ASN B N 1
ATOM 8044 C CA . ASN B 1 220 ? 78.227 20.322 65.441 1.00 24.97 218 ASN B CA 1
ATOM 8045 C C . ASN B 1 220 ? 77.922 19.229 66.498 1.00 25.81 218 ASN B C 1
ATOM 8046 O O . ASN B 1 220 ? 78.331 19.352 67.674 1.00 28.55 218 ASN B O 1
ATOM 8057 N N . GLU B 1 221 ? 77.245 18.157 66.071 1.00 28.38 219 GLU B N 1
ATOM 8058 C CA . GLU B 1 221 ? 76.783 17.122 67.000 1.00 25.96 219 GLU B CA 1
ATOM 8059 C C . GLU B 1 221 ? 77.871 16.123 67.287 1.00 29.25 219 GLU B C 1
ATOM 8060 O O . GLU B 1 221 ? 77.740 15.324 68.195 1.00 30.43 219 GLU B O 1
ATOM 8072 N N . VAL B 1 222 ? 78.936 16.156 66.498 1.00 27.45 220 VAL B N 1
ATOM 8073 C CA . VAL B 1 222 ? 80.015 15.208 66.672 1.00 30.39 220 VAL B CA 1
ATOM 8074 C C . VAL B 1 222 ? 81.346 15.922 66.834 1.00 27.14 220 VAL B C 1
ATOM 8075 O O . VAL B 1 222 ? 82.383 15.346 66.504 1.00 32.40 220 VAL B O 1
ATOM 8088 N N . GLN B 1 223 ? 81.305 17.155 67.347 1.00 33.28 221 GLN B N 1
ATOM 8089 C CA . GLN B 1 223 ? 82.501 17.953 67.663 1.00 32.49 221 GLN B CA 1
ATOM 8090 C C . GLN B 1 223 ? 82.254 18.651 68.974 1.00 35.37 221 GLN B C 1
ATOM 8091 O O . GLN B 1 223 ? 81.148 19.100 69.212 1.00 33.93 221 GLN B O 1
ATOM 8105 N N . THR B 1 224 ? 83.289 18.801 69.789 1.00 28.75 222 THR B N 1
ATOM 8106 C CA . THR B 1 224 ? 83.144 19.355 71.121 1.00 32.74 222 THR B CA 1
ATOM 8107 C C . THR B 1 224 ? 83.584 20.838 71.180 1.00 30.43 222 THR B C 1
ATOM 8108 O O . THR B 1 224 ? 83.147 21.581 72.073 1.00 31.43 222 THR B O 1
ATOM 8119 N N . ASP B 1 225 ? 84.423 21.255 70.233 1.00 28.64 223 ASP B N 1
ATOM 8120 C CA . ASP B 1 225 ? 84.927 22.630 70.163 1.00 26.30 223 ASP B CA 1
ATOM 8121 C C . ASP B 1 225 ? 84.937 23.238 68.766 1.00 30.73 223 ASP B C 1
ATOM 8122 O O . ASP B 1 225 ? 85.446 22.645 67.831 1.00 31.04 223 ASP B O 1
ATOM 8131 N N . LEU B 1 226 ? 84.392 24.442 68.633 1.00 29.31 224 LEU B N 1
ATOM 8132 C CA . LEU B 1 226 ? 84.454 25.200 67.371 1.00 29.69 224 LEU B CA 1
ATOM 8133 C C . LEU B 1 226 ? 85.159 26.536 67.581 1.00 28.25 224 LEU B C 1
ATOM 8134 O O . LEU B 1 226 ? 84.851 27.276 68.517 1.00 31.88 224 LEU B O 1
ATOM 8150 N N . THR B 1 227 ? 86.117 26.845 66.723 1.00 32.22 225 THR B N 1
ATOM 8151 C CA . THR B 1 227 ? 86.828 28.118 66.773 1.00 28.44 225 THR B CA 1
ATOM 8152 C C . THR B 1 227 ? 86.540 28.956 65.551 1.00 30.77 225 THR B C 1
ATOM 8153 O O . THR B 1 227 ? 86.774 28.524 64.429 1.00 28.35 225 THR B O 1
ATOM 8164 N N . LEU B 1 228 ? 86.081 30.175 65.777 1.00 33.71 226 LEU B N 1
ATOM 8165 C CA . LEU B 1 228 ? 85.740 31.057 64.678 1.00 34.19 226 LEU B CA 1
ATOM 8166 C C . LEU B 1 228 ? 86.998 31.684 64.077 1.00 35.00 226 LEU B C 1
ATOM 8167 O O . LEU B 1 228 ? 87.264 32.865 64.245 1.00 41.36 226 LEU B O 1
ATOM 8183 N N . SER B 1 229 ? 87.765 30.869 63.364 1.00 30.77 227 SER B N 1
ATOM 8184 C CA . SER B 1 229 ? 89.089 31.254 62.872 1.00 29.75 227 SER B CA 1
ATOM 8185 C C . SER B 1 229 ? 89.094 32.012 61.531 1.00 31.78 227 SER B C 1
ATOM 8186 O O . SER B 1 229 ? 90.043 32.717 61.228 1.00 32.03 227 SER B O 1
ATOM 8194 N N . ASN B 1 230 ? 88.051 31.846 60.718 1.00 31.50 228 ASN B N 1
ATOM 8195 C CA . ASN B 1 230 ? 87.985 32.500 59.401 1.00 28.89 228 ASN B CA 1
ATOM 8196 C C . ASN B 1 230 ? 89.306 32.417 58.625 1.00 25.47 228 ASN B C 1
ATOM 8197 O O . ASN B 1 230 ? 89.717 33.356 57.979 1.00 32.78 228 ASN B O 1
ATOM 8208 N N . HIS B 1 231 ? 89.956 31.268 58.656 1.00 28.76 229 HIS B N 1
ATOM 8209 C CA . HIS B 1 231 ? 91.358 31.178 58.244 1.00 32.81 229 HIS B CA 1
ATOM 8210 C C . HIS B 1 231 ? 91.582 30.818 56.776 1.00 28.75 229 HIS B C 1
ATOM 8211 O O . HIS B 1 231 ? 92.711 30.870 56.313 1.00 30.09 229 HIS B O 1
ATOM 8226 N N . GLY B 1 232 ? 90.530 30.400 56.078 1.00 29.50 230 GLY B N 1
ATOM 8227 C CA . GLY B 1 232 ? 90.557 30.235 54.619 1.00 32.17 230 GLY B CA 1
ATOM 8228 C C . GLY B 1 232 ? 89.138 30.385 54.065 1.00 33.16 230 GLY B C 1
ATOM 8229 O O . GLY B 1 232 ? 88.192 30.489 54.873 1.00 25.76 230 GLY B O 1
ATOM 8233 N N . TYR B 1 233 ? 88.979 30.357 52.731 1.00 29.64 231 TYR B N 1
ATOM 8234 C CA . TYR B 1 233 ? 87.673 30.574 52.060 1.00 25.50 231 TYR B CA 1
ATOM 8235 C C . TYR B 1 233 ? 87.190 29.366 51.260 1.00 27.21 231 TYR B C 1
ATOM 8236 O O . TYR B 1 233 ? 87.991 28.631 50.685 1.00 29.25 231 TYR B O 1
ATOM 8254 N N . LEU B 1 234 ? 85.876 29.149 51.232 1.00 28.56 232 LEU B N 1
ATOM 8255 C CA . LEU B 1 234 ? 85.302 28.042 50.479 1.00 29.57 232 LEU B CA 1
ATOM 8256 C C . LEU B 1 234 ? 84.172 28.586 49.622 1.00 28.11 232 LEU B C 1
ATOM 8257 O O . LEU B 1 234 ? 83.274 29.305 50.084 1.00 23.48 232 LEU B O 1
ATOM 8273 N N . GLY B 1 235 ? 84.331 28.347 48.332 1.00 31.48 233 GLY B N 1
ATOM 8274 C CA . GLY B 1 235 ? 83.385 28.759 47.315 1.00 30.91 233 GLY B CA 1
ATOM 8275 C C . GLY B 1 235 ? 83.349 27.735 46.186 1.00 30.05 233 GLY B C 1
ATOM 8276 O O . GLY B 1 235 ? 84.106 26.746 46.205 1.00 24.76 233 GLY B O 1
ATOM 8280 N N . TYR B 1 236 ? 82.483 27.994 45.200 1.00 25.85 234 TYR B N 1
ATOM 8281 C CA . TYR B 1 236 ? 82.161 27.028 44.176 1.00 22.68 234 TYR B CA 1
ATOM 8282 C C . TYR B 1 236 ? 82.234 27.643 42.780 1.00 20.75 234 TYR B C 1
ATOM 8283 O O . TYR B 1 236 ? 82.053 28.861 42.610 1.00 22.20 234 TYR B O 1
ATOM 8301 N N . LEU B 1 237 ? 82.459 26.776 41.800 1.00 24.60 235 LEU B N 1
ATOM 8302 C CA . LEU B 1 237 ? 82.362 27.117 40.367 1.00 25.23 235 LEU B CA 1
ATOM 8303 C C . LEU B 1 237 ? 81.327 26.200 39.741 1.00 26.12 235 LEU B C 1
ATOM 8304 O O . LEU B 1 237 ? 81.494 24.965 39.718 1.00 28.12 235 LEU B O 1
ATOM 8320 N N . VAL B 1 238 ? 80.238 26.791 39.257 1.00 20.65 236 VAL B N 1
ATOM 8321 C CA . VAL B 1 238 ? 79.213 26.023 38.560 1.00 20.31 236 VAL B CA 1
ATOM 8322 C C . VAL B 1 238 ? 79.810 25.567 37.223 1.00 25.39 236 VAL B C 1
ATOM 8323 O O . VAL B 1 238 ? 80.445 26.365 36.468 1.00 22.87 236 VAL B O 1
ATOM 8336 N N . ILE B 1 239 ? 79.641 24.279 36.953 1.00 25.17 237 ILE B N 1
ATOM 8337 C CA . ILE B 1 239 ? 80.091 23.682 35.687 1.00 26.14 237 ILE B CA 1
ATOM 8338 C C . ILE B 1 239 ? 79.093 22.728 35.052 1.00 26.67 237 ILE B C 1
ATOM 8339 O O . ILE B 1 239 ? 78.286 22.090 35.724 1.00 26.92 237 ILE B O 1
ATOM 8372 N N . SER B 1 241 ? 78.563 19.598 31.919 1.00 24.34 239 SER B N 1
ATOM 8373 C CA . SER B 1 241 ? 79.101 18.582 31.073 1.00 30.70 239 SER B CA 1
ATOM 8374 C C . SER B 1 241 ? 79.108 19.070 29.627 1.00 30.35 239 SER B C 1
ATOM 8375 O O . SER B 1 241 ? 78.060 19.384 29.034 1.00 26.20 239 SER B O 1
ATOM 8383 N N . GLU B 1 242 ? 80.292 19.086 29.054 1.00 30.38 240 GLU B N 1
ATOM 8384 C CA . GLU B 1 242 ? 80.467 19.530 27.662 1.00 37.35 240 GLU B CA 1
ATOM 8385 C C . GLU B 1 242 ? 79.672 18.712 26.644 1.00 37.40 240 GLU B C 1
ATOM 8386 O O . GLU B 1 242 ? 79.095 19.269 25.695 1.00 34.04 240 GLU B O 1
ATOM 8398 N N . SER B 1 243 ? 79.662 17.399 26.802 1.00 33.27 241 SER B N 1
ATOM 8399 C CA . SER B 1 243 ? 78.919 16.569 25.864 1.00 34.00 241 SER B CA 1
ATOM 8400 C C . SER B 1 243 ? 77.419 16.797 26.001 1.00 36.84 241 SER B C 1
ATOM 8401 O O . SER B 1 243 ? 76.729 16.937 24.979 1.00 32.76 241 SER B O 1
ATOM 8409 N N . PHE B 1 244 ? 76.912 16.895 27.241 1.00 32.83 242 PHE B N 1
ATOM 8410 C CA . PHE B 1 244 ? 75.505 17.223 27.458 1.00 30.95 242 PHE B CA 1
ATOM 8411 C C . PHE B 1 244 ? 75.158 18.539 26.764 1.00 28.42 242 PHE B C 1
ATOM 8412 O O . PHE B 1 244 ? 74.162 18.654 26.040 1.00 30.94 242 PHE B O 1
ATOM 8429 N N . TRP B 1 245 ? 75.957 19.553 26.997 1.00 26.93 243 TRP B N 1
ATOM 8430 C CA . TRP B 1 245 ? 75.607 20.876 26.471 1.00 30.37 243 TRP B CA 1
ATOM 8431 C C . TRP B 1 245 ? 75.624 20.901 24.909 1.00 35.14 243 TRP B C 1
ATOM 8432 O O . TRP B 1 245 ? 74.712 21.426 24.221 1.00 30.45 243 TRP B O 1
ATOM 8453 N N . LYS B 1 246 ? 76.656 20.315 24.336 1.00 32.68 244 LYS B N 1
ATOM 8454 C CA . LYS B 1 246 ? 76.759 20.350 22.884 1.00 38.61 244 LYS B CA 1
ATOM 8455 C C . LYS B 1 246 ? 75.515 19.691 22.261 1.00 42.81 244 LYS B C 1
ATOM 8456 O O . LYS B 1 246 ? 75.072 20.102 21.207 1.00 40.98 244 LYS B O 1
ATOM 8475 N N . LYS B 1 247 ? 74.925 18.719 22.957 1.00 44.09 245 LYS B N 1
ATOM 8476 C CA . LYS B 1 247 ? 73.737 18.005 22.472 1.00 47.12 245 LYS B CA 1
ATOM 8477 C C . LYS B 1 247 ? 72.439 18.706 22.796 1.00 44.16 245 LYS B C 1
ATOM 8478 O O . LYS B 1 247 ? 71.430 18.443 22.158 1.00 40.86 245 LYS B O 1
ATOM 8497 N N . PHE B 1 248 ? 72.454 19.549 23.833 1.00 41.75 246 PHE B N 1
ATOM 8498 C CA . PHE B 1 248 ? 71.241 20.212 24.310 1.00 32.77 246 PHE B CA 1
ATOM 8499 C C . PHE B 1 248 ? 70.739 21.180 23.247 1.00 34.76 246 PHE B C 1
ATOM 8500 O O . PHE B 1 248 ? 71.528 21.898 22.633 1.00 34.54 246 PHE B O 1
ATOM 8517 N N . PRO B 1 249 ? 69.426 21.185 23.005 1.00 30.04 247 PRO B N 1
ATOM 8518 C CA . PRO B 1 249 ? 68.913 21.911 21.842 1.00 34.16 247 PRO B CA 1
ATOM 8519 C C . PRO B 1 249 ? 69.162 23.406 21.922 1.00 34.71 247 PRO B C 1
ATOM 8520 O O . PRO B 1 249 ? 68.958 24.052 22.963 1.00 32.87 247 PRO B O 1
ATOM 8531 N N . LYS B 1 250 ? 69.614 23.962 20.807 1.00 30.58 248 LYS B N 1
ATOM 8532 C CA . LYS B 1 250 ? 70.014 25.358 20.775 1.00 34.36 248 LYS B CA 1
ATOM 8533 C C . LYS B 1 250 ? 68.911 26.324 21.196 1.00 36.73 248 LYS B C 1
ATOM 8534 O O . LYS B 1 250 ? 69.186 27.359 21.778 1.00 35.57 248 LYS B O 1
ATOM 8553 N N . ASP B 1 251 ? 67.663 25.984 20.919 1.00 37.40 249 ASP B N 1
ATOM 8554 C CA . ASP B 1 251 ? 66.570 26.874 21.219 1.00 33.15 249 ASP B CA 1
ATOM 8555 C C . ASP B 1 251 ? 66.249 26.886 22.708 1.00 34.29 249 ASP B C 1
ATOM 8556 O O . ASP B 1 251 ? 65.726 27.861 23.202 1.00 34.36 249 ASP B O 1
ATOM 8565 N N . LEU B 1 252 ? 66.576 25.805 23.411 1.00 29.78 250 LEU B N 1
ATOM 8566 C CA . LEU B 1 252 ? 66.376 25.737 24.855 1.00 32.02 250 LEU B CA 1
ATOM 8567 C C . LEU B 1 252 ? 67.566 26.312 25.675 1.00 30.83 250 LEU B C 1
ATOM 8568 O O . LEU B 1 252 ? 67.420 26.651 26.853 1.00 27.28 250 LEU B O 1
ATOM 8584 N N . LYS B 1 253 ? 68.729 26.470 25.042 1.00 32.43 251 LYS B N 1
ATOM 8585 C CA . LYS B 1 253 ? 69.926 26.918 25.763 1.00 31.27 251 LYS B CA 1
ATOM 8586 C C . LYS B 1 253 ? 69.782 28.269 26.480 1.00 34.84 251 LYS B C 1
ATOM 8587 O O . LYS B 1 253 ? 70.227 28.411 27.627 1.00 34.53 251 LYS B O 1
ATOM 8606 N N . PRO B 1 254 ? 69.187 29.272 25.814 1.00 27.35 252 PRO B N 1
ATOM 8607 C CA . PRO B 1 254 ? 69.106 30.602 26.447 1.00 26.95 252 PRO B CA 1
ATOM 8608 C C . PRO B 1 254 ? 68.352 30.590 27.776 1.00 32.25 252 PRO B C 1
ATOM 8609 O O . PRO B 1 254 ? 68.726 31.327 28.691 1.00 28.87 252 PRO B O 1
ATOM 8654 N N . VAL B 1 256 ? 68.140 28.057 29.912 1.00 30.14 254 VAL B N 1
ATOM 8655 C CA . VAL B 1 256 ? 69.001 27.440 30.929 1.00 29.09 254 VAL B CA 1
ATOM 8656 C C . VAL B 1 256 ? 69.981 28.482 31.461 1.00 27.55 254 VAL B C 1
ATOM 8657 O O . VAL B 1 256 ? 70.188 28.602 32.649 1.00 29.15 254 VAL B O 1
ATOM 8670 N N . LEU B 1 257 ? 70.548 29.289 30.575 1.00 23.44 255 LEU B N 1
ATOM 8671 C CA . LEU B 1 257 ? 71.536 30.270 30.976 1.00 23.62 255 LEU B CA 1
ATOM 8672 C C . LEU B 1 257 ? 70.909 31.413 31.790 1.00 25.67 255 LEU B C 1
ATOM 8673 O O . LEU B 1 257 ? 71.517 31.916 32.698 1.00 26.16 255 LEU B O 1
ATOM 8689 N N . GLN B 1 258 ? 69.692 31.798 31.469 1.00 23.80 256 GLN B N 1
ATOM 8690 C CA . GLN B 1 258 ?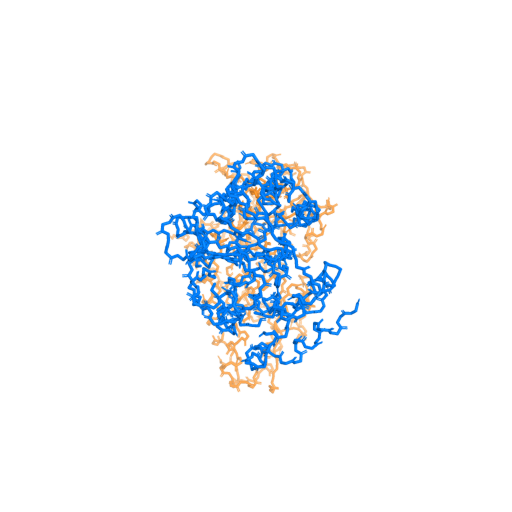 69.062 32.858 32.207 1.00 24.66 256 GLN B CA 1
ATOM 8691 C C . GLN B 1 258 ? 68.749 32.284 33.616 1.00 22.70 256 GLN B C 1
ATOM 8692 O O . GLN B 1 258 ? 69.047 32.913 34.638 1.00 25.22 256 GLN B O 1
ATOM 8706 N N . ALA B 1 259 ? 68.217 31.064 33.667 1.00 24.11 257 ALA B N 1
ATOM 8707 C CA . ALA B 1 259 ? 67.878 30.435 34.927 1.00 21.21 257 ALA B CA 1
ATOM 8708 C C . ALA B 1 259 ? 69.096 30.435 35.827 1.00 22.97 257 ALA B C 1
ATOM 8709 O O . ALA B 1 259 ? 69.008 30.699 37.025 1.00 23.78 257 ALA B O 1
ATOM 8733 N N . LYS B 1 261 ? 71.799 32.420 35.608 1.00 23.53 259 LYS B N 1
ATOM 8734 C CA . LYS B 1 261 ? 72.182 33.766 35.994 1.00 25.49 259 LYS B CA 1
ATOM 8735 C C . LYS B 1 261 ? 71.382 34.201 37.232 1.00 26.19 259 LYS B C 1
ATOM 8736 O O . LYS B 1 261 ? 71.951 34.647 38.240 1.00 26.11 259 LYS B O 1
ATOM 8755 N N . GLU B 1 262 ? 70.065 34.065 37.157 1.00 21.77 260 GLU B N 1
ATOM 8756 C CA . GLU B 1 262 ? 69.208 34.407 38.282 1.00 28.56 260 GLU B CA 1
ATOM 8757 C C . GLU B 1 262 ? 69.544 33.621 39.550 1.00 27.02 260 GLU B C 1
ATOM 8758 O O . GLU B 1 262 ? 69.552 34.192 40.640 1.00 21.87 260 GLU B O 1
ATOM 8770 N N . ALA B 1 263 ? 69.832 32.332 39.413 1.00 20.94 261 ALA B N 1
ATOM 8771 C CA . ALA B 1 263 ? 70.134 31.444 40.544 1.00 19.08 261 ALA B CA 1
ATOM 8772 C C . ALA B 1 263 ? 71.449 31.837 41.198 1.00 18.93 261 ALA B C 1
ATOM 8773 O O . ALA B 1 263 ? 71.596 31.755 42.416 1.00 18.67 261 ALA B O 1
ATOM 8780 N N . THR B 1 264 ? 72.360 32.388 40.405 1.00 21.68 262 THR B N 1
ATOM 8781 C CA . THR B 1 264 ? 73.640 32.846 40.930 1.00 21.74 262 THR B CA 1
ATOM 8782 C C . THR B 1 264 ? 73.423 34.086 41.793 1.00 24.78 262 THR B C 1
ATOM 8783 O O . THR B 1 264 ? 73.973 34.151 42.877 1.00 21.75 262 THR B O 1
ATOM 8794 N N . GLU B 1 265 ? 72.583 35.015 41.320 1.00 26.31 263 GLU B N 1
ATOM 8795 C CA . GLU B 1 265 ? 72.219 36.223 42.071 1.00 25.22 263 GLU B CA 1
ATOM 8796 C C . GLU B 1 265 ? 71.637 35.792 43.425 1.00 24.22 263 GLU B C 1
ATOM 8797 O O . GLU B 1 265 ? 72.132 36.196 44.492 1.00 27.62 263 GLU B O 1
ATOM 8809 N N . TYR B 1 266 ? 70.586 34.974 43.352 1.00 26.97 264 TYR B N 1
ATOM 8810 C CA . TYR B 1 266 ? 69.902 34.396 44.509 1.00 25.81 264 TYR B CA 1
ATOM 8811 C C . TYR B 1 266 ? 70.777 33.675 45.525 1.00 22.52 264 TYR B C 1
ATOM 8812 O O . TYR B 1 266 ? 70.615 33.897 46.714 1.00 23.83 264 TYR B O 1
ATOM 8830 N N . GLU B 1 267 ? 71.675 32.820 45.060 1.00 18.27 265 GLU B N 1
ATOM 8831 C CA . GLU B 1 267 ? 72.514 32.034 45.938 1.00 23.10 265 GLU B CA 1
ATOM 8832 C C . GLU B 1 267 ? 73.409 32.918 46.722 1.00 19.69 265 GLU B C 1
ATOM 8833 O O . GLU B 1 267 ? 73.711 32.664 47.911 1.00 21.26 265 GLU B O 1
ATOM 8845 N N . ARG B 1 268 ? 73.837 33.996 46.087 1.00 23.42 266 ARG B N 1
ATOM 8846 C CA . ARG B 1 268 ? 74.803 34.871 46.733 1.00 21.77 266 ARG B CA 1
ATOM 8847 C C . ARG B 1 268 ? 74.101 35.685 47.846 1.00 25.46 266 ARG B C 1
ATOM 8848 O O . ARG B 1 268 ? 74.718 35.977 48.865 1.00 23.33 266 ARG B O 1
ATOM 8869 N N . LYS B 1 269 ? 72.820 36.027 47.654 1.00 19.74 267 LYS B N 1
ATOM 8870 C CA . LYS B 1 269 ? 72.043 36.722 48.668 1.00 20.09 267 LYS B CA 1
ATOM 8871 C C . LYS B 1 269 ? 71.777 35.782 49.835 1.00 26.28 267 LYS B C 1
ATOM 8872 O O . LYS B 1 269 ? 72.032 36.152 50.960 1.00 21.61 267 LYS B O 1
ATOM 8891 N N . GLU B 1 270 ? 71.328 34.553 49.563 1.00 24.33 268 GLU B N 1
ATOM 8892 C CA . GLU B 1 270 ? 71.192 33.552 50.619 1.00 26.30 268 GLU B CA 1
ATOM 8893 C C . GLU B 1 270 ? 72.504 33.323 51.385 1.00 26.51 268 GLU B C 1
ATOM 8894 O O . GLU B 1 270 ? 72.496 33.251 52.588 1.00 24.07 268 GLU B O 1
ATOM 8906 N N . ALA B 1 271 ? 73.630 33.321 50.703 1.00 22.02 269 ALA B N 1
ATOM 8907 C CA . ALA B 1 271 ? 74.931 33.189 51.365 1.00 22.78 269 ALA B CA 1
ATOM 8908 C C . ALA B 1 271 ? 75.291 34.402 52.214 1.00 27.56 269 ALA B C 1
ATOM 8909 O O . ALA B 1 271 ? 76.034 34.265 53.177 1.00 30.94 269 ALA B O 1
ATOM 8916 N N . ALA B 1 272 ? 74.794 35.583 51.860 1.00 26.49 270 ALA B N 1
ATOM 8917 C CA . ALA B 1 272 ? 75.017 36.773 52.682 1.00 30.22 270 ALA B CA 1
ATOM 8918 C C . ALA B 1 272 ? 74.297 36.682 54.059 1.00 28.30 270 ALA B C 1
ATOM 8919 O O . ALA B 1 272 ? 74.828 37.121 55.089 1.00 36.52 270 ALA B O 1
ATOM 8926 N N . LEU B 1 273 ? 73.101 36.090 54.059 1.00 30.29 271 LEU B N 1
ATOM 8927 C CA . LEU B 1 273 ? 72.312 35.833 55.271 1.00 31.92 271 LEU B CA 1
ATOM 8928 C C . LEU B 1 273 ? 72.878 34.752 56.188 1.00 30.44 271 LEU B C 1
ATOM 8929 O O . LEU B 1 273 ? 72.556 34.684 57.394 1.00 25.46 271 LEU B O 1
ATOM 8945 N N . ASP B 1 274 ? 73.725 33.903 55.623 1.00 33.66 272 ASP B N 1
ATOM 8946 C CA . ASP B 1 274 ? 73.957 32.584 56.196 1.00 32.33 272 ASP B CA 1
ATOM 8947 C C . ASP B 1 274 ? 74.785 32.583 57.490 1.00 32.20 272 ASP B C 1
ATOM 8948 O O . ASP B 1 274 ? 74.439 31.878 58.448 1.00 29.52 272 ASP B O 1
ATOM 8957 N N . ASP B 1 275 ? 75.869 33.348 57.560 1.00 31.11 273 ASP B N 1
ATOM 8958 C CA . ASP B 1 275 ? 76.703 33.294 58.762 1.00 28.89 273 ASP B CA 1
ATOM 8959 C C . ASP B 1 275 ? 75.912 33.721 59.999 1.00 29.72 273 ASP B C 1
ATOM 8960 O O . ASP B 1 275 ? 76.007 33.077 61.042 1.00 32.44 273 ASP B O 1
ATOM 8969 N N . GLU B 1 276 ? 75.119 34.775 59.902 1.00 27.97 274 GLU B N 1
ATOM 8970 C CA . GLU B 1 276 ? 74.392 35.216 61.065 1.00 30.25 274 GLU B CA 1
ATOM 8971 C C . GLU B 1 276 ? 73.387 34.150 61.522 1.00 29.57 274 GLU B C 1
ATOM 8972 O O . GLU B 1 276 ? 73.225 33.898 62.718 1.00 31.25 274 GLU B O 1
ATOM 8984 N N . ASP B 1 277 ? 72.698 33.539 60.573 1.00 25.78 275 ASP B N 1
ATOM 8985 C CA . ASP B 1 277 ? 71.634 32.624 60.904 1.00 24.42 275 ASP B CA 1
ATOM 8986 C C . ASP B 1 277 ? 72.229 31.314 61.422 1.00 26.63 275 ASP B C 1
ATOM 8987 O O . ASP B 1 277 ? 71.700 30.738 62.353 1.00 23.37 275 ASP B O 1
ATOM 9013 N N . LEU B 1 279 ? 75.260 30.916 62.881 1.00 25.64 277 LEU B N 1
ATOM 9014 C CA . LEU B 1 279 ? 75.935 31.088 64.163 1.00 26.64 277 LEU B CA 1
ATOM 9015 C C . LEU B 1 279 ? 74.912 31.054 65.318 1.00 28.44 277 LEU B C 1
ATOM 9016 O O . LEU B 1 279 ? 75.125 30.411 66.349 1.00 24.34 277 LEU B O 1
ATOM 9032 N N . ALA B 1 280 ? 73.788 31.729 65.123 1.00 24.12 278 ALA B N 1
ATOM 9033 C CA . ALA B 1 280 ? 72.662 31.672 66.048 1.00 29.07 278 ALA B CA 1
ATOM 9034 C C . ALA B 1 280 ? 72.207 30.228 66.324 1.00 24.91 278 ALA B C 1
ATOM 9035 O O . ALA B 1 280 ? 71.966 29.825 67.482 1.00 26.10 278 ALA B O 1
ATOM 9042 N N . LYS B 1 281 ? 72.060 29.444 65.272 1.00 22.70 279 LYS B N 1
ATOM 9043 C CA . LYS B 1 281 ? 71.619 28.051 65.449 1.00 23.01 279 LYS B CA 1
ATOM 9044 C C . LYS B 1 281 ? 72.648 27.193 66.163 1.00 25.75 279 LYS B C 1
ATOM 9045 O O . LYS B 1 281 ? 72.319 26.330 67.044 1.00 23.55 279 LYS B O 1
ATOM 9064 N N . ILE B 1 282 ? 73.902 27.388 65.779 1.00 23.81 280 ILE B N 1
ATOM 9065 C CA . ILE B 1 282 ? 75.003 26.651 66.409 1.00 23.74 280 ILE B CA 1
ATOM 9066 C C . ILE B 1 282 ? 75.109 27.055 67.870 1.00 22.08 280 ILE B C 1
ATOM 9067 O O . ILE B 1 282 ? 75.281 26.190 68.748 1.00 22.18 280 ILE B O 1
ATOM 9083 N N . SER B 1 283 ? 74.938 28.352 68.145 1.00 23.47 281 SER B N 1
ATOM 9084 C CA . SER B 1 283 ? 74.978 28.890 69.520 1.00 22.62 281 SER B CA 1
ATOM 9085 C C . SER B 1 283 ? 73.887 28.354 70.416 1.00 22.79 281 SER B C 1
ATOM 9086 O O . SER B 1 283 ? 74.127 28.023 71.598 1.00 22.81 281 SER B O 1
ATOM 9094 N N . GLU B 1 284 ? 72.677 28.304 69.878 1.00 26.18 282 GLU B N 1
ATOM 9095 C CA . GLU B 1 284 ? 71.551 27.765 70.601 1.00 28.77 282 GLU B CA 1
ATOM 9096 C C . GLU B 1 284 ? 71.779 26.261 70.946 1.00 30.97 282 GLU B C 1
ATOM 9097 O O . GLU B 1 284 ? 71.570 25.851 72.098 1.00 24.00 282 GLU B O 1
ATOM 9109 N N . TYR B 1 285 ? 72.235 25.474 69.964 1.00 24.23 283 TYR B N 1
ATOM 9110 C CA . TYR B 1 285 ? 72.607 24.084 70.159 1.00 26.08 283 TYR B CA 1
ATOM 9111 C C . TYR B 1 285 ? 73.652 23.918 71.270 1.00 23.74 283 TYR B C 1
ATOM 9112 O O . TYR B 1 285 ? 73.512 23.033 72.109 1.00 26.14 283 TYR B O 1
ATOM 9130 N N . ALA B 1 286 ? 74.676 24.776 71.280 1.00 21.87 284 ALA B N 1
ATOM 9131 C CA . ALA B 1 286 ? 75.733 24.706 72.292 1.00 26.67 284 ALA B CA 1
ATOM 9132 C C . ALA B 1 286 ? 75.183 25.014 73.701 1.00 29.53 284 ALA B C 1
ATOM 9133 O O . ALA B 1 286 ? 75.513 24.350 74.712 1.00 23.02 284 ALA B O 1
ATOM 9140 N N . LYS B 1 287 ? 74.313 26.000 73.756 1.00 23.89 285 LYS B N 1
ATOM 9141 C CA . LYS B 1 287 ? 73.684 26.363 75.030 1.00 26.87 285 LYS B CA 1
ATOM 9142 C C . LYS B 1 287 ? 72.759 25.285 75.560 1.00 29.28 285 LYS B C 1
ATOM 9143 O O . LYS B 1 287 ? 72.757 24.986 76.748 1.00 30.07 285 LYS B O 1
ATOM 9162 N N . ALA B 1 288 ? 71.961 24.704 74.682 1.00 24.09 286 ALA B N 1
ATOM 9163 C CA . ALA B 1 288 ? 70.885 23.846 75.123 1.00 24.46 286 ALA B CA 1
ATOM 9164 C C . ALA B 1 288 ? 71.435 22.489 75.440 1.00 27.49 286 ALA B C 1
ATOM 9165 O O . ALA B 1 288 ? 71.060 21.884 76.448 1.00 26.55 286 ALA B O 1
ATOM 9172 N N . SER B 1 289 ? 72.367 22.025 74.617 1.00 26.20 287 SER B N 1
ATOM 9173 C CA . SER B 1 289 ? 72.930 20.697 74.772 1.00 25.93 287 SER B CA 1
ATOM 9174 C C . SER B 1 289 ? 74.115 20.651 75.705 1.00 26.33 287 SER B C 1
ATOM 9175 O O . SER B 1 289 ? 74.372 19.618 76.283 1.00 30.05 287 SER B O 1
ATOM 9183 N N . GLY B 1 290 ? 74.839 21.746 75.872 1.00 27.75 288 GLY B N 1
ATOM 9184 C CA . GLY B 1 290 ? 76.013 21.711 76.740 1.00 31.38 288 GLY B CA 1
ATOM 9185 C C . GLY B 1 290 ? 77.176 20.927 76.165 1.00 32.04 288 GLY B C 1
ATOM 9186 O O . GLY B 1 290 ? 78.138 20.648 76.873 1.00 34.21 288 GLY B O 1
ATOM 9190 N N . ASN B 1 291 ? 77.110 20.578 74.882 1.00 27.88 289 ASN B N 1
ATOM 9191 C CA . ASN B 1 291 ? 78.105 19.685 74.314 1.00 31.00 289 ASN B CA 1
ATOM 9192 C C . ASN B 1 291 ? 79.008 20.313 73.213 1.00 33.55 289 ASN B C 1
ATOM 9193 O O . ASN B 1 291 ? 79.689 19.587 72.482 1.00 34.15 289 ASN B O 1
ATOM 9204 N N . LEU B 1 292 ? 79.013 21.635 73.114 1.00 29.90 290 LEU B N 1
ATOM 9205 C CA . LEU B 1 292 ? 79.859 22.359 72.168 1.00 32.50 290 LEU B CA 1
ATOM 9206 C C . LEU B 1 292 ? 80.302 23.672 72.793 1.00 34.77 290 LEU B C 1
ATOM 9207 O O . LEU B 1 292 ? 79.509 24.396 73.360 1.00 32.84 290 LEU B O 1
ATOM 9223 N N . LYS B 1 293 ? 81.590 23.949 72.726 1.00 33.02 291 LYS B N 1
ATOM 9224 C CA . LYS B 1 293 ? 82.111 25.230 73.134 1.00 33.33 291 LYS B CA 1
ATOM 9225 C C . LYS B 1 293 ? 82.528 25.943 71.867 1.00 34.44 291 LYS B C 1
ATOM 9226 O O . LYS B 1 293 ? 83.151 25.341 71.001 1.00 30.39 291 LYS B O 1
ATOM 9245 N N . ILE B 1 294 ? 82.171 27.217 71.779 1.00 29.01 292 ILE B N 1
ATOM 9246 C CA . ILE B 1 294 ? 82.465 28.070 70.651 1.00 29.38 292 ILE B CA 1
ATOM 9247 C C . ILE B 1 294 ? 83.439 29.152 71.113 1.00 34.19 292 ILE B C 1
ATOM 9248 O O . ILE B 1 294 ? 83.156 29.896 72.060 1.00 31.33 292 ILE B O 1
ATOM 9264 N N . HIS B 1 295 ? 84.573 29.244 70.421 1.00 31.50 293 HIS B N 1
ATOM 9265 C CA . HIS B 1 295 ? 85.676 30.139 70.776 1.00 30.71 293 HIS B CA 1
ATOM 9266 C C . HIS B 1 295 ? 85.938 31.191 69.747 1.00 35.85 293 HIS B C 1
ATOM 9267 O O . HIS B 1 295 ? 86.014 30.900 68.564 1.00 29.57 293 HIS B O 1
ATOM 9282 N N . THR B 1 296 ? 86.095 32.419 70.215 1.00 37.76 294 THR B N 1
ATOM 9283 C CA . THR B 1 296 ? 86.511 33.525 69.373 1.00 39.14 294 THR B CA 1
ATOM 9284 C C . THR B 1 296 ? 87.982 33.793 69.586 1.00 39.37 294 THR B C 1
ATOM 9285 O O . THR B 1 296 ? 88.489 33.601 70.668 1.00 39.58 294 THR B O 1
ATOM 9296 N N . LEU B 1 297 ? 88.665 34.253 68.556 1.00 42.66 295 LEU B N 1
ATOM 9297 C CA . LEU B 1 297 ? 90.081 34.523 68.664 1.00 47.60 295 LEU B CA 1
ATOM 9298 C C . LEU B 1 297 ? 90.336 35.994 68.976 1.00 49.33 295 LEU B C 1
ATOM 9299 O O . LEU B 1 297 ? 89.630 36.878 68.499 1.00 47.13 295 LEU B O 1
ATOM 9315 N N . THR B 1 298 ? 91.362 36.237 69.780 1.00 48.89 296 THR B N 1
ATOM 9316 C CA . THR B 1 298 ? 91.833 37.578 70.023 1.00 48.98 296 THR B CA 1
ATOM 9317 C C . THR B 1 298 ? 92.737 37.991 68.869 1.00 51.58 296 THR B C 1
ATOM 9318 O O . THR B 1 298 ? 93.162 37.139 68.089 1.00 44.85 296 THR B O 1
ATOM 9329 N N . PRO B 1 299 ? 93.039 39.298 68.770 1.00 61.51 297 PRO B N 1
ATOM 9330 C CA . PRO B 1 299 ? 93.856 39.854 67.690 1.00 65.19 297 PRO B CA 1
ATOM 9331 C C . PRO B 1 299 ? 95.253 39.284 67.705 1.00 64.72 297 PRO B C 1
ATOM 9332 O O . PRO B 1 299 ? 95.926 39.305 66.685 1.00 66.92 297 PRO B O 1
ATOM 9343 N N . GLU B 1 300 ? 95.674 38.763 68.847 1.00 57.48 298 GLU B N 1
ATOM 9344 C CA . GLU B 1 300 ? 97.013 38.203 68.963 1.00 61.01 298 GLU B CA 1
ATOM 9345 C C . GLU B 1 300 ? 97.057 36.721 68.574 1.00 60.36 298 GLU B C 1
ATOM 9346 O O . GLU B 1 300 ? 98.042 36.253 68.002 1.00 61.64 298 GLU B O 1
ATOM 9358 N N . GLN B 1 301 ? 96.004 35.969 68.868 1.00 52.61 299 GLN B N 1
ATOM 9359 C CA . GLN B 1 301 ? 96.002 34.575 68.420 1.00 55.23 299 GLN B CA 1
ATOM 9360 C C . GLN B 1 301 ? 95.683 34.491 66.920 1.00 53.07 299 GLN B C 1
ATOM 9361 O O . GLN B 1 301 ? 96.223 33.637 66.219 1.00 51.87 299 GLN B O 1
ATOM 9375 N N . LYS B 1 302 ? 94.848 35.407 66.436 1.00 46.05 300 LYS B N 1
ATOM 9376 C CA . LYS B 1 302 ? 94.601 35.570 65.009 1.00 47.93 300 LYS B CA 1
ATOM 9377 C C . LYS B 1 302 ? 95.925 35.748 64.272 1.00 47.05 300 LYS B C 1
ATOM 9378 O O . LYS B 1 302 ? 96.265 35.008 63.354 1.00 43.92 300 LYS B O 1
ATOM 9397 N N . ALA B 1 303 ? 96.674 36.745 64.707 1.00 44.33 301 ALA B N 1
ATOM 9398 C CA . ALA B 1 303 ? 97.972 37.038 64.129 1.00 45.18 301 ALA B CA 1
ATOM 9399 C C . ALA B 1 303 ? 98.912 35.812 64.105 1.00 45.84 301 ALA B C 1
ATOM 9400 O O . ALA B 1 303 ? 99.684 35.635 63.169 1.00 46.42 301 ALA B O 1
ATOM 9407 N N . ALA B 1 304 ? 98.845 34.971 65.125 1.00 45.84 302 ALA B N 1
ATOM 9408 C CA . ALA B 1 304 ? 99.690 33.793 65.194 1.00 46.56 302 ALA B CA 1
ATOM 9409 C C . ALA B 1 304 ? 99.321 32.767 64.112 1.00 44.91 302 ALA B C 1
ATOM 9410 O O . ALA B 1 304 ? 100.197 32.172 63.447 1.00 45.62 302 ALA B O 1
ATOM 9417 N N . TRP B 1 305 ? 98.017 32.540 63.962 1.00 46.80 303 TRP B N 1
ATOM 9418 C CA . TRP B 1 305 ? 97.520 31.683 62.900 1.00 43.94 303 TRP B CA 1
ATOM 9419 C C . TRP B 1 305 ? 97.961 32.212 61.536 1.00 44.76 303 TRP B C 1
ATOM 9420 O O . TRP B 1 305 ? 98.426 31.452 60.698 1.00 43.67 303 TRP B O 1
ATOM 9441 N N . GLN B 1 306 ? 97.825 33.516 61.312 1.00 47.60 304 GLN B N 1
ATOM 9442 C CA . GLN B 1 306 ? 98.220 34.111 60.032 1.00 53.39 304 GLN B CA 1
ATOM 9443 C C . GLN B 1 306 ? 99.682 33.874 59.741 1.00 49.71 304 GLN B C 1
ATOM 9444 O O . GLN B 1 306 ? 100.057 33.469 58.649 1.00 48.64 304 GLN B O 1
ATOM 9458 N N . LYS B 1 307 ? 100.520 34.134 60.723 1.00 46.08 305 LYS B N 1
ATOM 9459 C CA . LYS B 1 307 ? 101.939 34.003 60.482 1.00 49.17 305 LYS B CA 1
ATOM 9460 C C . LYS B 1 307 ? 102.296 32.559 60.148 1.00 49.81 305 LYS B C 1
ATOM 9461 O O . LYS B 1 307 ? 103.032 32.312 59.197 1.00 52.54 305 LYS B O 1
ATOM 9480 N N . ALA B 1 308 ? 101.760 31.603 60.903 1.00 46.56 306 ALA B N 1
ATOM 9481 C CA . ALA B 1 308 ? 102.126 30.196 60.715 1.00 47.79 306 ALA B CA 1
ATOM 9482 C C . ALA B 1 308 ? 101.624 29.648 59.375 1.00 49.11 306 ALA B C 1
ATOM 9483 O O . ALA B 1 308 ? 102.325 28.910 58.669 1.00 49.98 306 ALA B O 1
ATOM 9507 N N . GLU B 1 310 ? 100.384 31.497 56.651 1.00 50.31 308 GLU B N 1
ATOM 9508 C CA . GLU B 1 310 ? 100.779 32.252 55.464 1.00 52.87 308 GLU B CA 1
ATOM 9509 C C . GLU B 1 310 ? 102.188 31.891 54.989 1.00 58.85 308 GLU B C 1
ATOM 9510 O O . GLU B 1 310 ? 102.559 32.151 53.838 1.00 55.85 308 GLU B O 1
ATOM 9522 N N . ALA B 1 311 ? 102.969 31.272 55.865 1.00 53.92 309 ALA B N 1
ATOM 9523 C CA . ALA B 1 311 ? 104.328 30.881 55.505 1.00 52.10 309 ALA B CA 1
ATOM 9524 C C . ALA B 1 311 ? 104.358 29.841 54.399 1.00 50.90 309 ALA B C 1
ATOM 9525 O O . ALA B 1 311 ? 105.403 29.609 53.814 1.00 49.59 309 ALA B O 1
ATOM 9532 N N . ILE B 1 312 ? 103.229 29.197 54.104 1.00 46.05 310 ILE B N 1
ATOM 9533 C CA . ILE B 1 312 ? 103.251 28.178 53.065 1.00 45.04 310 ILE B CA 1
ATOM 9534 C C . ILE B 1 312 ? 103.219 28.778 51.645 1.00 44.93 310 ILE B C 1
ATOM 9535 O O . ILE B 1 312 ? 103.430 28.068 50.678 1.00 44.89 310 ILE B O 1
ATOM 9551 N N . TYR B 1 313 ? 102.934 30.070 51.523 1.00 50.19 311 TYR B N 1
ATOM 9552 C CA . TYR B 1 313 ? 102.768 30.688 50.210 1.00 48.96 311 TYR B CA 1
ATOM 9553 C C . TYR B 1 313 ? 103.940 30.398 49.271 1.00 51.77 311 TYR B C 1
ATOM 9554 O O . TYR B 1 313 ? 103.745 29.819 48.210 1.00 50.83 311 TYR B O 1
ATOM 9572 N N . PRO B 1 314 ? 105.159 30.804 49.657 1.00 51.54 312 PRO B N 1
ATOM 9573 C CA . PRO B 1 314 ? 106.276 30.658 48.719 1.00 50.57 312 PRO B CA 1
ATOM 9574 C C . PRO B 1 314 ? 106.385 29.256 48.107 1.00 53.19 312 PRO B C 1
ATOM 9575 O O . PRO B 1 314 ? 106.763 29.156 46.940 1.00 53.08 312 PRO B O 1
ATOM 9586 N N . GLN B 1 315 ? 106.050 28.197 48.842 1.00 57.39 313 GLN B N 1
ATOM 9587 C CA . GLN B 1 315 ? 106.173 26.846 48.278 1.00 57.75 313 GLN B CA 1
ATOM 9588 C C . GLN B 1 315 ? 105.093 26.484 47.247 1.00 59.61 313 GLN B C 1
ATOM 9589 O O . GLN B 1 315 ? 105.022 25.341 46.787 1.00 61.55 313 GLN B O 1
ATOM 9603 N N . PHE B 1 316 ? 104.252 27.444 46.886 1.00 49.89 314 PHE B N 1
ATOM 9604 C CA . PHE B 1 316 ? 103.355 27.256 45.756 1.00 52.73 314 PHE B CA 1
ATOM 9605 C C . PHE B 1 316 ? 103.583 28.293 44.659 1.00 53.89 314 PHE B C 1
ATOM 9606 O O . PHE B 1 316 ? 102.786 28.389 43.723 1.00 52.69 314 PHE B O 1
ATOM 9623 N N . TYR B 1 317 ? 104.658 29.066 44.773 1.00 51.52 315 TYR B N 1
ATOM 9624 C CA . TYR B 1 317 ? 105.005 30.007 43.710 1.00 57.07 315 TYR B CA 1
ATOM 9625 C C . TYR B 1 317 ? 105.057 29.274 42.364 1.00 54.86 315 TYR B C 1
ATOM 9626 O O . TYR B 1 317 ? 104.456 29.712 41.381 1.00 47.78 315 TYR B O 1
ATOM 9644 N N . LYS B 1 318 ? 105.725 28.129 42.339 1.00 63.42 316 LYS B N 1
ATOM 9645 C CA . LYS B 1 318 ? 105.876 27.369 41.112 1.00 63.83 316 LYS B CA 1
ATOM 9646 C C . LYS B 1 318 ? 104.571 26.931 40.454 1.00 66.02 316 LYS B C 1
ATOM 9647 O O . LYS B 1 318 ? 104.395 27.099 39.243 1.00 68.60 316 LYS B O 1
ATOM 9666 N N . THR B 1 319 ? 103.667 26.344 41.232 1.00 52.11 317 THR B N 1
ATOM 9667 C CA . THR B 1 319 ? 102.533 25.632 40.646 1.00 48.52 317 THR B CA 1
ATOM 9668 C C . THR B 1 319 ? 101.276 26.485 40.559 1.00 46.55 317 THR B C 1
ATOM 9669 O O . THR B 1 319 ? 100.390 26.226 39.748 1.00 47.09 317 THR B O 1
ATOM 9680 N N . ILE B 1 320 ? 101.180 27.481 41.427 1.00 50.18 318 ILE B N 1
ATOM 9681 C CA . ILE B 1 320 ? 100.063 28.414 41.399 1.00 46.39 318 ILE B CA 1
ATOM 9682 C C . ILE B 1 320 ? 100.466 29.663 40.632 1.00 45.63 318 ILE B C 1
ATOM 9683 O O . ILE B 1 320 ? 99.691 30.188 39.830 1.00 43.35 318 ILE B O 1
ATOM 9699 N N . GLY B 1 321 ? 101.684 30.131 40.883 1.00 43.56 319 GLY B N 1
ATOM 9700 C CA . GLY B 1 321 ? 102.186 31.322 40.228 1.00 49.61 319 GLY B CA 1
ATOM 9701 C C . GLY B 1 321 ? 102.304 32.484 41.190 1.00 50.72 319 GLY B C 1
ATOM 9702 O O . GLY B 1 321 ? 101.312 32.925 41.777 1.00 49.95 319 GLY B O 1
ATOM 9706 N N . GLU B 1 322 ? 103.525 32.980 41.354 1.00 52.29 320 GLU B N 1
ATOM 9707 C CA . GLU B 1 322 ? 103.785 34.080 42.277 1.00 51.39 320 GLU B CA 1
ATOM 9708 C C . GLU B 1 322 ? 103.051 35.360 41.853 1.00 51.72 320 GLU B C 1
ATOM 9709 O O . GLU B 1 322 ? 102.451 36.045 42.679 1.00 54.15 320 GLU B O 1
ATOM 9721 N N . ASP B 1 323 ? 103.081 35.682 40.569 1.00 53.56 321 ASP B N 1
ATOM 9722 C CA . ASP B 1 323 ? 102.396 36.877 40.085 1.00 59.50 321 ASP B CA 1
ATOM 9723 C C . ASP B 1 323 ? 100.879 36.784 40.270 1.00 54.59 321 ASP B C 1
ATOM 9724 O O . ASP B 1 323 ? 100.192 37.802 40.397 1.00 53.27 321 ASP B O 1
ATOM 9733 N N . LEU B 1 324 ? 100.362 35.564 40.295 1.00 53.73 322 LEU B N 1
ATOM 9734 C CA . LEU B 1 324 ? 98.931 35.348 40.472 1.00 52.26 322 LEU B CA 1
ATOM 9735 C C . LEU B 1 324 ? 98.510 35.649 41.924 1.00 51.77 322 LEU B C 1
ATOM 9736 O O . LEU B 1 324 ? 97.477 36.276 42.184 1.00 51.05 322 LEU B O 1
ATOM 9752 N N . ILE B 1 325 ? 99.327 35.211 42.868 1.00 46.85 323 ILE B N 1
ATOM 9753 C CA . ILE B 1 325 ? 99.088 35.503 44.271 1.00 44.94 323 ILE B CA 1
ATOM 9754 C C . ILE B 1 325 ? 99.100 37.008 44.531 1.00 48.61 323 ILE B C 1
ATOM 9755 O O . ILE B 1 325 ? 98.200 37.553 45.175 1.00 46.59 323 ILE B O 1
ATOM 9771 N N . LYS B 1 326 ? 100.114 37.685 44.019 1.00 47.87 324 LYS B N 1
ATOM 9772 C CA . LYS B 1 326 ? 100.212 39.125 44.207 1.00 51.47 324 LYS B CA 1
ATOM 9773 C C . LYS B 1 326 ? 99.099 39.895 43.501 1.00 49.07 324 LYS B C 1
ATOM 9774 O O . LYS B 1 326 ? 98.623 40.922 43.979 1.00 48.31 324 LYS B O 1
ATOM 9793 N N . LYS B 1 327 ? 98.684 39.406 42.352 1.00 52.95 325 LYS B N 1
ATOM 9794 C CA . LYS B 1 327 ? 97.534 39.988 41.710 1.00 52.43 325 LYS B CA 1
ATOM 9795 C C . LYS B 1 327 ? 96.379 39.958 42.713 1.00 52.74 325 LYS B C 1
ATOM 9796 O O . LYS B 1 327 ? 95.765 40.983 42.996 1.00 52.39 325 LYS B O 1
ATOM 9815 N N . VAL B 1 328 ? 96.108 38.795 43.292 1.00 48.06 326 VAL B N 1
ATOM 9816 C CA . VAL B 1 328 ? 95.025 38.688 44.267 1.00 46.88 326 VAL B CA 1
ATOM 9817 C C . VAL B 1 328 ? 95.201 39.647 45.440 1.00 44.60 326 VAL B C 1
ATOM 9818 O O . VAL B 1 328 ? 94.253 40.319 45.861 1.00 44.82 326 VAL B O 1
ATOM 9831 N N . GLN B 1 329 ? 96.409 39.702 45.974 1.00 45.16 327 GLN B N 1
ATOM 9832 C CA . GLN B 1 329 ? 96.686 40.563 47.105 1.00 44.82 327 GLN B CA 1
ATOM 9833 C C . GLN B 1 329 ? 96.591 42.038 46.792 1.00 51.16 327 GLN B C 1
ATOM 9834 O O . GLN B 1 329 ? 96.333 42.833 47.693 1.00 52.40 327 GLN B O 1
ATOM 9848 N N . ALA B 1 330 ? 96.793 42.397 45.521 1.00 50.22 328 ALA B N 1
ATOM 9849 C CA . ALA B 1 330 ? 96.809 43.794 45.094 1.00 54.11 328 ALA B CA 1
ATOM 9850 C C . ALA B 1 330 ? 95.422 44.406 44.965 1.00 53.90 328 ALA B C 1
ATOM 9851 O O . ALA B 1 330 ? 95.290 45.632 44.911 1.00 53.62 328 ALA B O 1
ATOM 9858 N N . VAL B 1 331 ? 94.395 43.566 44.904 1.00 55.32 329 VAL B N 1
ATOM 9859 C CA . VAL B 1 331 ? 93.053 44.044 44.615 1.00 52.01 329 VAL B CA 1
ATOM 9860 C C . VAL B 1 331 ? 92.504 44.808 45.821 1.00 57.96 329 VAL B C 1
ATOM 9861 O O . VAL B 1 331 ? 92.220 44.218 46.873 1.00 57.44 329 VAL B O 1
ATOM 9874 N N . LYS B 1 332 ? 92.358 46.122 45.666 1.00 59.26 330 LYS B N 1
ATOM 9875 C CA . LYS B 1 332 ? 91.882 46.992 46.746 1.00 59.20 330 LYS B CA 1
ATOM 9876 C C . LYS B 1 332 ? 90.358 47.081 46.766 1.00 57.69 330 LYS B C 1
ATOM 9877 O O . LYS B 1 332 ? 89.763 47.546 47.741 1.00 60.48 330 LYS B O 1
#

InterPro domains:
  IPR004682 TRAP transporter solute receptor, DctP family [PIRSF006470] (6-328)
  IPR004682 TRAP transporter solute receptor, DctP family [TIGR00787] (28-280)
  IPR018389 TRAP transporter solute receptor DctP [PF03480] (28-315)
  IPR018389 TRAP transporter solute receptor DctP [PTHR33376] (4-329)
  IPR038404 TRAP transporter solute receptor DctP superfamily [G3DSA:3.40.190.170] (21-329)

CATH classification: 3.40.190.170

Sequence (600 aa):
AEYTIKVTHVVSPNTPKGKGADFFAKRVGELTNGKVEVIVFPNSQLYGDGEEKALKLGNAHIAPSFSKFTSLVPEQLFDLPFIFRDKDHLYKVLDGEVGQILKDKVSKKGFVALDYWDAGFKHLSSNKKPILLPEDAAGQKFRISSHVLEAQFKAVGANPQVLPFSEVYSALQQGVVDGAENPLSNFYTKKFNEVQTDLTLSNHGYLGYLVISESFWKKFPKDLKPVLQAKEATEYERKEAALDDEEDLAKISEYAKASGNLKIHTLTPEQKAAWQKAEAIYPQFYKTIGEDLIKKVQAVKAEYTIKVTHVVSPNTPKGKGADFFAKRVGELTNGKVEVIVFPNSQLYGDGEEKALKLGNAHIAPSFSKFTSLVPEQLFDLPFIFRDKDHLYKVLDGEVGQILKDKVSKKGFVALDYWDAGFKHLSSNKKPILLPEDAAGQKFRISSHVLEAQFKAVGANPQVLPFSEVYSALQQGVVDGAENPLSNFYTKKFNEVQTDLTLSNHGYLGYLVISESFWKKFPKDLKPVLQAKEATEYERKEAALDDEDLAKISEYAKASGNLKIHTLTPEQKAAWQKAEAIYPQFYKTIGEDLIKKVQAVK

Secondary structure (DSSP, 8-state):
--EEEEEE-SS-TTSHHHHHHHHHHHHHHHHTTTSEEEEEE-TTSS--TTT--HHHHTS--B--BGGGGTTT----GGGSTT---SHHHHHHHHTSHHHHHHHHHHHHTT-----EEEEEE-EEEESSS---SHHHHTT-EEE---HHHHHHHHTTT-EEE---GGGHHHHHHTTS-SEEEE-HHHHHHTTGGGG-SEEE----SEEEEE---HHHHHHS-TTT-------HHHHHHHHHHHHHTT--HHHHHHHHHHS--EEE---HHHHHHHHH--TTGGGGIIIIIHHHHHHHHH--/--EEEEEE-SS-TTSHHHHHHHHHHHHHHHHTTTSEEEEEE-TTSS--TTT--HHHHTSS-B--BGGGGTTT----GGGSTT---SHHHHHHHHTSHHHHHHHHHHHHTT-----EEEEEEEEEEESSS---SHHHHTT-EEE---HHHHHHHHTTT-EEE---GGGHHHHHHHTSSSEEEEEHHHHHHTTGGGG-SEEE----SEEEEE---HHHHHHS-TTT-------HHHHHHHHHHHHHTT--HHHHHHHHHHS--EEEPPPHHHHHHHHH--TTGGGGIIIIIHHHHHHHHH--

B-factor: mean 37.99, std 12.33, range [15.08, 120.72]

Solvent-accessible surface area: 26378 Å² total

Foldseek 3Di:
DLEEAEEEEQADCPALVNVLLVLLQVVLCVVVVNNYGYDYDYNQPPHFLVGVVCLQVVVHPKYDKPQSCCVQAVLCLQFAWPLAVDVVLVVCCCVHDNVVVRQVSVVVSAKNWDGKFFAWFKWKFFAPDEDFALQVQAPFEEEDNHPNVCLLNVLSHHHYDYDIPSCVCVCLQVVVGGIYMGRVRRCPRVVVLVSTQEIEPLSTGGIIDIMIRNVCVVPPDPVSVVSNVSCVSRVSSRVSNVPPNVVCVVSVVCCVVVVRYDYHYYDVVSNVNSVVSSPCCVVCCVRNNPVSSVVSNPRD/DQEEAEEEEQADCPALVNVLLVLLQVVLCVVVVNNYGYDYDYNQPPHFLVVVVCLQVVVHPKYDKPQSCCVQAVLCLQFAWPLAPDVVLVCCCCVDDNVVVVQVSVVVVQKNWDHKFFAAQKWKFFAPDEDFALQVQAPFEEEDNHPNVCVLSVLSNHHYHYDIPSCVQVCLQVPVGTIYMGRPRRCPRVVVLVSTQEIEPLSTGGIIDIMMRNVVVVPPDPVSVVSNVSCVSRVSSRVSSVVPNVVCVVSVVCCVVVVRYDYHYYDPVRSVNSVVSSVCVVVCCVRSNPVSSVVSVVRD

Nearest PDB structures (foldseek):
  4mx6-assembly1_A  TM=9.502E-01  e=3.372E-34  Shewanella oneidensis MR-1
  4o94-assembly1_A  TM=9.552E-01  e=7.339E-34  Rhodopseudomonas palustris HaA2
  9dsy-assembly1_A  TM=9.542E-01  e=7.339E-34  Pseudomonas aeruginosa PAO1
  4o7m-assembly4_D  TM=9.447E-01  e=4.548E-34  Shewanella loihica PV-4
  4o7m-assembly3_C  TM=9.389E-01  e=1.221E-32  Shewanella loihica PV-4

Organism: Sulfurospirillum deleyianum (strain ATCC 51133 / DSM 6946 / 5175) (NCBI:txid525898)